Protein AF-A0A2E0VGF6-F1 (afdb_monomer)

Nearest PDB structures (foldseek):
  6fc4-assembly1_A  TM=8.629E-01  e=1.320E-27  Pseudomonas aeruginosa
  1qsa-assembly1_A  TM=8.590E-01  e=6.944E-22  Escherichia coli
  1sly-assembly1_A  TM=8.545E-01  e=9.213E-21  Escherichia coli
  5o2o-assembly1_A  TM=8.082E-01  e=1.028E-17  Neisseria meningitidis
  5o1j-assembly1_A  TM=8.065E-01  e=1.428E-17  Neisseria meningitidis MC58

Secondary structure (DSSP, 8-state):
-HHHHHH-GGGGG-GGGG----HHHHHHHHHHHHHHHHH-HHHHHHHHHHHHHH----HHHHHHHHHHHHHHHHHTT-HHHHHHHHHHTTTTS-HHHHHHHHHHHHHTT-HHHHHHHHTTS-HHHHTSHHHHHHHHHHHHHHT--HHHHHHHHHTTTTSSSHHHHHHHHHTTPPPP---------HHHHHHHHHSHHHHHHHHHHHTT-HHHHHHHHHHHHTT--HHHHHHHHHHHHHTT-HHHHHHHHHHTT----HHHHS--TTHHHHHHHHHHHT--HHHHHHHHHHHTTT-TT-B-TT--BTTTTB-HHHHHHHHHHTT-----GGGGGSHHHHHHHHHHHHHHHHHHTTT-HHHHHHHHHH-HHHHHHHHHHHTT-S-HHHHHHT-S-HHHHHHHHHHHHHHHHHHHHTT----SS-HHHHH---

Mean predicted aligned error: 4.34 Å

pLDDT: mean 95.91, std 2.97, range [78.25, 98.88]

Foldseek 3Di:
DQVVLLVPLVCLVVVVVLLDADPVSLVSPLVSLLVVLQVPLVVSVVSCVVCVVRYDHDLVSVQSNLLSSLVSCVVVVVPVVSVVSCVVCLVSYDLVSLVVVLLVCLLVVVLVVNLVSLVSHDCVPNVDLVNLLSVLVSCVSVVHDPVSSLVSLVSQCQPLFLSVQVSCVVNVHDRHLLADADDDDPVLLVVVCPDPLNVVLLVCVVVVVPVVSVVSVCVVCPPHALVVLQSVLVNCVVVVVLLSNQVSCVVSVNDRNLCNNQPCPPVVLLVVLCVVLVPDSLLLSLQLCLQRSQQLQDADPVGQGGSNRHDPVLLVVQCVVVVHDDDDPVCSSPSNSVSNSNSSQLSVLCVVVVNQLLLSQLCSPVNNVLSVVLCVSSVFVHFLLSSLSNSVDPSSSVSSRSSLSSSVSSCVVVVHDDRSGDPVNRVTRD

Solvent-accessible surface area (backbone atoms only — not comparable to full-atom values): 22684 Å² total; per-residue (Å²): 110,55,73,53,28,70,74,42,28,70,56,70,75,50,49,86,83,62,72,58,89,46,73,69,46,51,51,36,50,45,51,16,39,44,54,25,11,74,79,41,24,67,60,24,49,56,50,45,61,54,47,60,75,76,46,89,69,56,70,70,53,47,32,52,34,54,54,42,34,35,54,29,17,45,75,71,69,36,48,69,63,20,51,54,52,49,65,78,36,56,95,64,46,61,68,68,56,56,52,50,51,40,38,52,23,52,69,68,68,36,30,66,56,32,47,60,51,50,74,68,45,57,68,91,51,39,71,33,49,66,43,29,42,51,46,24,49,23,31,62,76,61,73,47,64,65,67,57,30,52,53,40,26,60,76,25,17,62,39,81,40,47,52,11,40,53,26,10,52,75,72,74,43,79,65,37,72,64,70,46,73,81,89,73,60,68,64,63,36,51,57,53,46,68,36,71,61,45,43,52,21,50,53,28,44,75,74,63,40,54,68,61,17,48,49,40,51,46,68,73,45,66,93,57,55,44,66,59,29,43,48,49,13,54,44,27,46,73,71,64,38,47,33,56,11,30,52,24,23,59,74,32,70,54,79,33,30,48,68,57,63,60,57,80,71,65,47,71,58,48,49,54,39,19,64,76,49,73,41,59,51,31,49,59,52,14,43,19,47,71,58,33,38,60,27,34,82,46,67,48,98,91,55,22,27,7,30,49,40,44,40,59,67,59,45,52,54,43,22,64,74,72,73,44,93,77,92,51,76,71,50,29,44,38,62,65,55,21,46,49,45,40,45,49,49,47,40,52,31,20,61,76,45,77,64,28,63,65,60,17,47,35,19,68,73,66,34,56,72,52,47,55,52,53,38,63,74,44,65,45,71,28,50,42,68,47,41,48,68,48,42,88,46,64,68,47,32,52,47,37,41,47,31,44,34,40,19,49,55,38,24,51,76,67,74,44,93,74,66,81,64,53,72,72,49,63,74,37,49,47

Structure (mmCIF, N/CA/C/O backbone):
data_AF-A0A2E0VGF6-F1
#
_entry.id   AF-A0A2E0VGF6-F1
#
loop_
_atom_site.group_PDB
_atom_site.id
_atom_site.type_symbol
_atom_site.label_atom_id
_atom_site.label_alt_id
_atom_site.label_comp_id
_atom_site.label_asym_id
_atom_site.label_entity_id
_atom_site.label_seq_id
_atom_site.pdbx_PDB_ins_code
_atom_site.Cartn_x
_atom_site.Cartn_y
_atom_site.Cartn_z
_atom_site.occupancy
_atom_site.B_iso_or_equiv
_atom_site.auth_seq_id
_atom_site.auth_comp_id
_atom_site.auth_asym_id
_atom_site.auth_atom_id
_atom_site.pdbx_PDB_model_num
ATOM 1 N N . ARG A 1 1 ? 0.247 0.792 -45.398 1.00 78.25 1 ARG A N 1
ATOM 2 C CA . ARG A 1 1 ? 1.489 0.463 -44.655 1.00 78.25 1 ARG A CA 1
ATOM 3 C C . ARG A 1 1 ? 1.171 -0.044 -43.245 1.00 78.25 1 ARG A C 1
ATOM 5 O O . ARG A 1 1 ? 1.453 -1.206 -43.000 1.00 78.25 1 ARG A O 1
ATOM 12 N N . LEU A 1 2 ? 0.477 0.724 -42.389 1.00 81.50 2 LEU A N 1
ATOM 13 C CA . LEU A 1 2 ? 0.118 0.290 -41.021 1.00 81.50 2 LEU A CA 1
ATOM 14 C C . LEU A 1 2 ? -0.558 -1.091 -40.945 1.00 81.50 2 LEU A C 1
ATOM 16 O O . LEU A 1 2 ? -0.054 -1.961 -40.257 1.00 81.50 2 LEU A O 1
ATOM 20 N N . LEU A 1 3 ? -1.639 -1.326 -41.700 1.00 83.12 3 LEU A N 1
ATOM 21 C CA . LEU A 1 3 ? -2.357 -2.616 -41.690 1.00 83.12 3 LEU A CA 1
ATOM 22 C C . LEU A 1 3 ? -1.504 -3.812 -42.146 1.00 83.12 3 LEU A C 1
ATOM 24 O O . LEU A 1 3 ? -1.772 -4.939 -41.745 1.00 83.12 3 LEU A O 1
ATOM 28 N N . ALA A 1 4 ? -0.504 -3.584 -43.002 1.00 84.19 4 ALA A N 1
ATOM 29 C CA . ALA A 1 4 ? 0.398 -4.643 -43.451 1.00 84.19 4 ALA A CA 1
ATOM 30 C C . ALA A 1 4 ? 1.410 -4.988 -42.350 1.00 84.19 4 ALA A C 1
ATOM 32 O O . ALA A 1 4 ? 1.567 -6.155 -42.019 1.00 84.19 4 ALA A O 1
ATOM 33 N N . VAL A 1 5 ? 2.008 -3.967 -41.727 1.00 88.94 5 VAL A N 1
ATOM 34 C CA . VAL A 1 5 ? 2.916 -4.116 -40.578 1.00 88.94 5 VAL A CA 1
ATOM 35 C C . VAL A 1 5 ? 2.195 -4.692 -39.358 1.00 88.94 5 VAL A C 1
ATOM 37 O O . VAL A 1 5 ? 2.765 -5.482 -38.618 1.00 88.94 5 VAL A O 1
ATOM 40 N N . ASP A 1 6 ? 0.932 -4.337 -39.143 1.00 87.38 6 ASP A N 1
ATOM 41 C CA . ASP A 1 6 ? 0.138 -4.896 -38.052 1.00 87.38 6 ASP A CA 1
ATOM 42 C C . ASP A 1 6 ? -0.109 -6.401 -38.231 1.00 87.38 6 ASP A C 1
ATOM 44 O O . ASP A 1 6 ? -0.027 -7.152 -37.267 1.00 87.38 6 ASP A O 1
ATOM 48 N N . ARG A 1 7 ? -0.343 -6.863 -39.465 1.00 90.00 7 ARG A N 1
ATOM 49 C CA . ARG A 1 7 ? -0.522 -8.293 -39.770 1.00 90.00 7 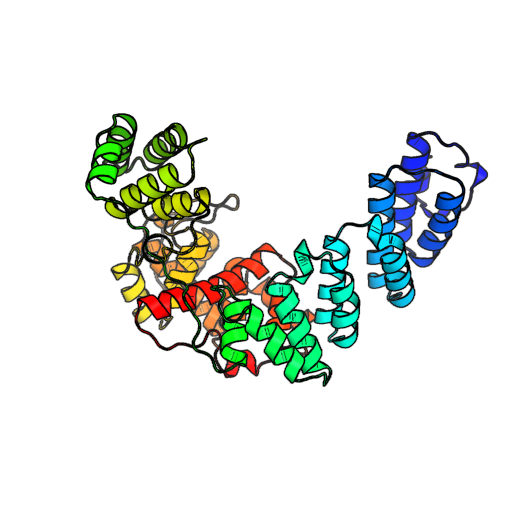ARG A CA 1
ATOM 50 C C . ARG A 1 7 ? 0.796 -9.061 -39.776 1.00 90.00 7 ARG A C 1
ATOM 52 O O . ARG A 1 7 ? 0.871 -10.158 -39.234 1.00 90.00 7 ARG A O 1
ATOM 59 N N . GLU A 1 8 ? 1.820 -8.483 -40.392 1.00 92.00 8 GLU A N 1
ATOM 60 C CA . GLU A 1 8 ? 3.136 -9.084 -40.585 1.00 92.00 8 GLU A CA 1
ATOM 61 C C . GLU A 1 8 ? 4.219 -8.069 -40.191 1.00 92.00 8 GLU A C 1
ATOM 63 O O . GLU A 1 8 ? 4.788 -7.388 -41.050 1.00 92.00 8 GLU A O 1
ATOM 68 N N . PRO A 1 9 ? 4.547 -7.941 -38.892 1.00 92.50 9 PRO A N 1
ATOM 69 C CA . PRO A 1 9 ? 5.461 -6.899 -38.417 1.00 92.50 9 PRO A CA 1
ATOM 70 C C . PRO A 1 9 ? 6.900 -7.101 -38.906 1.00 92.50 9 PRO A C 1
ATOM 72 O O . PRO A 1 9 ? 7.692 -6.161 -38.941 1.00 92.50 9 PRO A O 1
ATOM 75 N N . ILE A 1 10 ? 7.221 -8.309 -39.378 1.00 93.25 10 ILE A N 1
ATOM 76 C CA . ILE A 1 10 ? 8.483 -8.622 -40.045 1.00 93.25 10 ILE A CA 1
ATOM 77 C C . ILE A 1 10 ? 8.703 -7.828 -41.340 1.00 93.25 10 ILE A C 1
ATOM 79 O O . ILE A 1 10 ? 9.849 -7.633 -41.736 1.00 93.25 10 ILE A O 1
ATOM 83 N N . THR A 1 11 ? 7.638 -7.319 -41.971 1.00 93.69 11 THR A N 1
ATOM 84 C CA . THR A 1 11 ? 7.726 -6.486 -43.185 1.00 93.69 11 THR A CA 1
ATOM 85 C C . THR A 1 11 ? 8.578 -5.233 -42.992 1.00 93.69 11 THR A C 1
ATOM 87 O O . THR A 1 11 ? 9.087 -4.699 -43.973 1.00 93.69 11 THR A O 1
ATOM 90 N N . LEU A 1 12 ? 8.829 -4.810 -41.747 1.00 93.50 12 LEU A N 1
ATOM 91 C CA . LEU A 1 12 ? 9.810 -3.775 -41.415 1.00 93.50 12 LEU A CA 1
ATOM 92 C C . LEU A 1 12 ? 11.251 -4.105 -41.859 1.00 93.50 12 LEU A C 1
ATOM 94 O O . LEU A 1 12 ? 12.107 -3.231 -41.856 1.00 93.50 12 LEU A O 1
ATOM 98 N N . ASN A 1 13 ? 11.561 -5.338 -42.271 1.00 93.62 13 ASN A N 1
ATOM 99 C CA . ASN A 1 13 ? 12.840 -5.643 -42.919 1.00 93.62 13 ASN A CA 1
ATOM 100 C C . ASN A 1 13 ? 12.941 -5.091 -44.360 1.00 93.62 13 ASN A C 1
ATOM 102 O O . ASN A 1 13 ? 14.037 -5.029 -44.921 1.00 93.62 13 ASN A O 1
ATOM 106 N N . GLN A 1 14 ? 11.823 -4.669 -44.962 1.00 92.56 14 GLN A N 1
ATOM 107 C CA . GLN A 1 14 ? 11.753 -4.065 -46.294 1.00 92.56 14 GLN A CA 1
ATOM 108 C C . GLN A 1 14 ? 11.984 -2.551 -46.203 1.00 92.56 14 GLN A C 1
ATOM 110 O O . GLN A 1 14 ? 11.100 -1.754 -46.511 1.00 92.56 14 GLN A O 1
ATOM 115 N N . TYR A 1 15 ? 13.184 -2.151 -45.775 1.00 86.75 15 TYR A N 1
ATOM 116 C CA . TYR A 1 15 ? 13.534 -0.756 -45.459 1.00 86.75 15 TYR A CA 1
ATOM 117 C C . TYR A 1 15 ? 13.090 0.298 -46.482 1.00 86.75 15 TYR A C 1
ATOM 119 O O . TYR A 1 15 ? 12.548 1.307 -46.041 1.00 86.75 15 TYR A O 1
ATOM 127 N N . PRO A 1 16 ? 13.222 0.093 -47.810 1.00 90.00 16 PRO A N 1
ATOM 128 C CA . PRO A 1 16 ? 12.805 1.102 -48.786 1.00 90.00 16 PRO A CA 1
ATOM 129 C C . PRO A 1 16 ? 11.316 1.478 -48.709 1.00 90.00 16 PRO A C 1
ATOM 131 O O . PRO A 1 16 ? 10.927 2.550 -49.158 1.00 90.00 16 PRO A O 1
ATOM 134 N N . LEU A 1 17 ? 10.463 0.622 -48.131 1.00 87.94 17 LEU A N 1
ATOM 135 C CA . LEU A 1 17 ? 9.045 0.932 -47.917 1.00 87.94 17 LEU A CA 1
ATOM 136 C C . LEU A 1 17 ? 8.799 1.912 -46.760 1.00 87.94 17 LEU A C 1
ATOM 138 O O . LEU A 1 17 ? 7.683 2.424 -46.630 1.00 87.94 17 LEU A O 1
ATOM 142 N N . PHE A 1 18 ? 9.817 2.145 -45.930 1.00 91.81 18 PHE A N 1
ATOM 143 C CA . PHE A 1 18 ? 9.759 2.895 -44.678 1.00 91.81 18 PHE A CA 1
ATOM 144 C C . PHE A 1 18 ? 10.920 3.894 -44.542 1.00 91.81 18 PHE A C 1
ATOM 146 O O . PHE A 1 18 ? 11.282 4.224 -43.425 1.00 91.81 18 PHE A O 1
ATOM 153 N N . ASP A 1 19 ? 11.515 4.341 -45.651 1.00 89.25 19 ASP A N 1
ATOM 154 C CA . ASP A 1 19 ? 12.619 5.324 -45.669 1.00 89.25 19 ASP A CA 1
ATOM 155 C C . ASP A 1 19 ? 12.135 6.772 -45.444 1.00 89.25 19 ASP A C 1
ATOM 157 O O . ASP A 1 19 ? 12.903 7.715 -45.304 1.00 89.25 19 ASP A O 1
ATOM 161 N N . GLU A 1 20 ? 10.819 6.970 -45.453 1.00 90.50 20 GLU A N 1
ATOM 162 C CA . GLU A 1 20 ? 10.188 8.272 -45.302 1.00 90.50 20 GLU A CA 1
ATOM 163 C C . GLU A 1 20 ? 10.122 8.694 -43.824 1.00 90.50 20 GLU A C 1
ATOM 165 O O . GLU A 1 20 ? 9.642 7.951 -42.971 1.00 90.50 20 GLU A O 1
ATOM 170 N N . HIS A 1 21 ? 10.517 9.934 -43.527 1.00 92.38 21 HIS A N 1
ATOM 171 C CA . HIS A 1 21 ? 10.606 10.470 -42.160 1.00 92.38 21 HIS A CA 1
ATOM 172 C C . HIS A 1 21 ? 9.315 11.148 -41.665 1.00 92.38 21 HIS A C 1
ATOM 174 O O . HIS A 1 21 ? 9.351 11.974 -40.749 1.00 92.38 21 HIS A O 1
ATOM 180 N N . SER A 1 22 ? 8.170 10.855 -42.282 1.00 93.00 22 SER A N 1
ATOM 181 C CA . SER A 1 22 ? 6.893 11.442 -41.875 1.00 93.00 22 SER A CA 1
ATOM 182 C C . SER A 1 22 ? 6.425 10.880 -40.522 1.00 93.00 22 SER A C 1
ATOM 184 O O . SER A 1 22 ? 6.684 9.707 -40.215 1.00 93.00 22 SER A O 1
ATOM 186 N N . PRO A 1 23 ? 5.725 11.677 -39.688 1.00 93.12 23 PRO A N 1
ATOM 187 C CA . PRO A 1 23 ? 5.205 11.219 -38.395 1.00 93.12 23 PRO A CA 1
ATOM 188 C C . PRO A 1 23 ? 4.377 9.931 -38.489 1.00 93.12 23 PRO A C 1
ATOM 190 O O . PRO A 1 23 ? 4.449 9.070 -37.611 1.00 93.12 23 PRO A O 1
ATOM 193 N N . GLU A 1 24 ? 3.626 9.764 -39.576 1.00 93.00 24 GLU A N 1
ATOM 194 C CA . GLU A 1 24 ? 2.808 8.586 -39.849 1.00 93.00 24 GLU A CA 1
ATOM 195 C C . GLU A 1 24 ? 3.667 7.332 -40.037 1.00 93.00 24 GLU A C 1
ATOM 197 O O . GLU A 1 24 ? 3.332 6.267 -39.516 1.00 93.00 24 GLU A O 1
ATOM 202 N N . ILE A 1 25 ? 4.787 7.439 -40.757 1.00 93.88 25 ILE A N 1
ATOM 203 C CA . ILE A 1 25 ? 5.691 6.308 -40.996 1.00 93.88 25 ILE A CA 1
ATOM 204 C C . ILE A 1 25 ? 6.471 5.956 -39.738 1.00 93.88 25 ILE A C 1
ATOM 206 O O . ILE A 1 25 ? 6.560 4.774 -39.402 1.00 93.88 25 ILE A O 1
ATOM 210 N N . LEU A 1 26 ? 6.924 6.950 -38.975 1.00 95.50 26 LEU A N 1
ATOM 211 C CA . LEU A 1 26 ? 7.546 6.724 -37.669 1.00 95.50 26 LEU A CA 1
ATOM 212 C C . LEU A 1 26 ? 6.596 5.996 -36.708 1.00 95.50 26 LEU A C 1
ATOM 214 O O . LEU A 1 26 ? 7.013 5.058 -36.028 1.00 95.50 26 LEU A O 1
ATOM 218 N N . ALA A 1 27 ? 5.308 6.357 -36.696 1.00 94.94 27 ALA A N 1
ATOM 219 C CA . ALA A 1 27 ? 4.296 5.660 -35.905 1.00 94.94 27 ALA A CA 1
ATOM 220 C C . ALA A 1 27 ? 4.082 4.206 -36.372 1.00 94.94 27 ALA A C 1
ATOM 222 O O . ALA A 1 27 ? 3.954 3.302 -35.543 1.00 94.94 27 ALA A O 1
ATOM 223 N N . VAL A 1 28 ? 4.095 3.956 -37.688 1.00 95.69 28 VAL A N 1
ATOM 224 C CA . VAL A 1 28 ? 4.015 2.599 -38.259 1.00 95.69 28 VAL A CA 1
ATOM 225 C C . VAL A 1 28 ? 5.220 1.750 -37.853 1.00 95.69 28 VAL A C 1
ATOM 227 O O . VAL A 1 28 ? 5.035 0.610 -37.425 1.00 95.69 28 VAL A O 1
ATOM 230 N N . ILE A 1 29 ? 6.436 2.295 -37.955 1.00 96.62 29 ILE A N 1
ATOM 231 C CA . ILE A 1 29 ? 7.667 1.610 -37.543 1.00 96.62 29 ILE A CA 1
ATOM 232 C C . ILE A 1 29 ? 7.613 1.313 -36.041 1.00 96.62 29 ILE A C 1
ATOM 234 O O . ILE A 1 29 ? 7.837 0.173 -35.638 1.00 96.62 29 ILE A O 1
ATOM 238 N N . ALA A 1 30 ? 7.248 2.296 -35.213 1.00 96.81 30 ALA A N 1
ATOM 239 C CA . ALA A 1 30 ? 7.149 2.133 -33.764 1.00 96.81 30 ALA A CA 1
ATOM 240 C C . ALA A 1 30 ? 6.167 1.021 -33.364 1.00 96.81 30 ALA A C 1
ATOM 242 O O . ALA A 1 30 ? 6.506 0.157 -32.550 1.00 96.81 30 ALA A O 1
ATOM 243 N N . HIS A 1 31 ? 4.969 1.009 -33.959 1.00 96.38 31 HIS A N 1
ATOM 244 C CA . HIS A 1 31 ? 3.969 -0.040 -33.743 1.00 96.38 31 HIS A CA 1
ATOM 245 C C . HIS A 1 31 ? 4.488 -1.412 -34.177 1.00 96.38 31 HIS A C 1
ATOM 247 O O . HIS A 1 31 ? 4.409 -2.379 -33.416 1.00 96.38 31 HIS A O 1
ATOM 253 N N . GLY A 1 32 ? 5.066 -1.493 -35.377 1.00 97.19 32 GLY A N 1
ATOM 254 C CA . GLY A 1 32 ? 5.598 -2.736 -35.922 1.00 97.19 32 GLY A CA 1
ATOM 255 C C . GLY A 1 32 ? 6.749 -3.307 -35.103 1.00 97.19 32 GLY A C 1
ATOM 256 O O . GLY A 1 32 ? 6.762 -4.506 -34.854 1.00 97.19 32 GLY A O 1
ATOM 257 N N . LEU A 1 33 ? 7.669 -2.473 -34.609 1.00 97.94 33 LEU A N 1
ATOM 258 C CA . LEU A 1 33 ? 8.759 -2.906 -33.731 1.00 97.94 33 LEU A CA 1
ATOM 259 C C . LEU A 1 33 ? 8.222 -3.462 -32.410 1.00 97.94 33 LEU A C 1
ATOM 261 O O . LEU A 1 33 ? 8.646 -4.532 -31.978 1.00 97.94 33 LEU A O 1
ATOM 265 N N . GLN A 1 34 ? 7.256 -2.780 -31.788 1.00 97.81 34 GLN A N 1
ATOM 266 C CA . GLN A 1 34 ? 6.624 -3.258 -30.555 1.00 97.81 34 GLN A CA 1
ATOM 267 C C . GLN A 1 34 ? 5.846 -4.560 -30.773 1.00 97.81 34 GLN A C 1
ATOM 269 O O . GLN A 1 34 ? 5.859 -5.440 -29.912 1.00 97.81 34 GLN A O 1
ATOM 274 N N . HIS A 1 35 ? 5.168 -4.705 -31.912 1.00 97.31 35 HIS A N 1
ATOM 275 C CA . HIS A 1 35 ? 4.488 -5.947 -32.266 1.00 97.31 35 HIS A CA 1
ATOM 276 C C . HIS A 1 35 ? 5.500 -7.070 -32.530 1.00 97.31 35 HIS A C 1
ATOM 278 O O . HIS A 1 35 ? 5.402 -8.129 -31.908 1.00 97.31 35 HIS A O 1
ATOM 284 N N . LEU A 1 36 ? 6.514 -6.828 -33.364 1.00 97.75 36 LEU A N 1
ATOM 285 C CA . LEU A 1 36 ? 7.558 -7.806 -33.659 1.00 97.75 36 LEU A CA 1
ATOM 286 C C . LEU A 1 36 ? 8.265 -8.254 -32.384 1.00 97.75 36 LEU A C 1
ATOM 288 O O . LEU A 1 36 ? 8.503 -9.444 -32.230 1.00 97.75 36 LEU A O 1
ATOM 292 N N . ALA A 1 37 ? 8.522 -7.345 -31.438 1.00 97.94 37 ALA A N 1
ATOM 293 C CA . ALA A 1 37 ? 9.173 -7.674 -30.177 1.00 97.94 37 ALA A CA 1
ATOM 294 C C . ALA A 1 37 ? 8.445 -8.789 -29.415 1.00 97.94 37 ALA A C 1
ATOM 296 O O . ALA A 1 37 ? 9.094 -9.681 -28.874 1.00 97.94 37 ALA A O 1
ATOM 297 N N . ARG A 1 38 ? 7.104 -8.803 -29.434 1.00 96.25 38 ARG A N 1
ATOM 298 C CA . ARG A 1 38 ? 6.289 -9.845 -28.782 1.00 96.25 38 ARG A CA 1
ATOM 299 C C . ARG A 1 38 ? 6.440 -11.221 -29.432 1.00 96.25 38 ARG A C 1
ATOM 301 O O . ARG A 1 38 ? 6.227 -12.233 -28.767 1.00 96.25 38 ARG A O 1
ATOM 308 N N . GLN A 1 39 ? 6.803 -11.261 -30.711 1.00 96.00 39 GLN A N 1
ATOM 309 C CA . GLN A 1 39 ? 6.998 -12.490 -31.482 1.00 96.00 39 GLN A CA 1
ATOM 310 C C . GLN A 1 39 ? 8.470 -12.938 -31.469 1.00 96.00 39 GLN A C 1
ATOM 312 O O . GLN A 1 39 ? 8.758 -14.098 -31.189 1.00 96.00 39 GLN A O 1
ATOM 317 N N . ASN A 1 40 ? 9.392 -12.013 -31.747 1.00 97.12 40 ASN A N 1
ATOM 318 C CA . ASN A 1 40 ? 10.837 -12.207 -31.796 1.00 97.12 40 ASN A CA 1
ATOM 319 C C . ASN A 1 40 ? 11.560 -10.907 -31.393 1.00 97.12 40 ASN A C 1
ATOM 321 O O . ASN A 1 40 ? 11.725 -9.978 -32.190 1.00 97.12 40 ASN A O 1
ATOM 325 N N . ALA A 1 41 ? 11.999 -10.845 -30.137 1.00 97.50 41 ALA A N 1
ATOM 326 C CA . ALA A 1 41 ? 12.576 -9.634 -29.564 1.00 97.50 41 ALA A CA 1
ATOM 327 C C . ALA A 1 41 ? 13.986 -9.316 -30.088 1.00 97.50 41 ALA A C 1
ATOM 329 O O . ALA A 1 41 ? 14.331 -8.145 -30.225 1.00 97.50 41 ALA A O 1
ATOM 330 N N . GLU A 1 42 ? 14.789 -10.325 -30.437 1.00 96.94 42 GLU A N 1
ATOM 331 C CA . GLU A 1 42 ? 16.137 -10.118 -30.993 1.00 96.94 42 GLU A CA 1
ATOM 332 C C . GLU A 1 42 ? 16.075 -9.502 -32.390 1.00 96.94 42 GLU A C 1
ATOM 334 O O . GLU A 1 42 ? 16.825 -8.578 -32.711 1.00 96.94 42 GLU A O 1
ATOM 339 N N . GLN A 1 43 ? 15.137 -9.971 -33.214 1.00 97.31 43 GLN A N 1
ATOM 340 C CA . GLN A 1 43 ? 14.933 -9.413 -34.543 1.00 97.31 43 GLN A CA 1
ATOM 341 C C . GLN A 1 43 ? 14.391 -7.986 -34.476 1.00 97.31 43 GLN A C 1
ATOM 343 O O . GLN A 1 43 ? 14.882 -7.111 -35.187 1.00 97.31 43 GLN A O 1
ATOM 348 N N . ALA A 1 44 ? 13.432 -7.728 -33.584 1.00 97.94 44 ALA A N 1
ATOM 349 C CA . ALA A 1 44 ? 12.941 -6.378 -33.342 1.00 97.94 44 ALA A CA 1
ATOM 350 C C . ALA A 1 44 ? 14.054 -5.441 -32.845 1.00 97.94 44 ALA A C 1
ATOM 352 O O . ALA A 1 44 ? 14.142 -4.312 -33.318 1.00 97.94 44 ALA A O 1
ATOM 353 N N . LEU A 1 45 ? 14.949 -5.912 -31.969 1.00 97.88 45 LEU A N 1
ATOM 354 C CA . LEU A 1 45 ? 16.114 -5.148 -31.516 1.00 97.88 45 LEU A CA 1
ATOM 355 C C . LEU A 1 45 ? 17.080 -4.833 -32.669 1.00 97.88 45 LEU A C 1
ATOM 357 O O . LEU A 1 45 ? 17.558 -3.706 -32.785 1.00 97.88 45 LEU A O 1
ATOM 361 N N . SER A 1 46 ? 17.345 -5.800 -33.550 1.00 96.88 46 SER A N 1
ATOM 362 C CA . SER A 1 46 ? 18.177 -5.580 -34.739 1.00 96.88 46 SER A CA 1
ATOM 363 C C . SER A 1 46 ? 17.580 -4.512 -35.665 1.00 96.88 46 SER A C 1
ATOM 365 O O . SER A 1 46 ? 18.293 -3.606 -36.101 1.00 96.88 46 SER A O 1
ATOM 367 N N . LEU A 1 47 ? 16.266 -4.572 -35.916 1.00 96.94 47 LEU A N 1
ATOM 368 C CA . LEU A 1 47 ? 15.566 -3.559 -36.706 1.00 96.94 47 LEU A CA 1
ATOM 369 C C . LEU A 1 47 ? 15.573 -2.194 -36.012 1.00 96.94 47 LEU A C 1
ATOM 371 O O . LEU A 1 47 ? 15.856 -1.196 -36.671 1.00 96.94 47 LEU A O 1
ATOM 375 N N . TRP A 1 48 ? 15.322 -2.147 -34.701 1.00 96.81 48 TRP A N 1
ATOM 376 C CA . TRP A 1 48 ? 15.385 -0.919 -33.908 1.00 96.81 48 TRP A CA 1
ATOM 377 C C . TRP A 1 48 ? 16.744 -0.236 -34.038 1.00 96.81 48 TRP A C 1
ATOM 379 O O . TRP A 1 48 ? 16.790 0.931 -34.407 1.00 96.81 48 TRP A O 1
ATOM 389 N N . ASN A 1 49 ? 17.845 -0.966 -33.841 1.00 95.75 49 ASN A N 1
ATOM 390 C CA . ASN A 1 49 ? 19.192 -0.402 -33.945 1.00 95.75 49 ASN A CA 1
ATOM 391 C C . ASN A 1 49 ? 19.457 0.237 -35.318 1.00 95.75 49 ASN A C 1
ATOM 393 O O . ASN A 1 49 ? 20.154 1.244 -35.399 1.00 95.75 49 ASN A O 1
ATOM 397 N N . ARG A 1 50 ? 18.886 -0.315 -36.397 1.00 95.31 50 ARG A N 1
ATOM 398 C CA . ARG A 1 50 ? 19.029 0.234 -37.753 1.00 95.31 50 ARG A CA 1
ATOM 399 C C . ARG A 1 50 ? 18.105 1.423 -38.021 1.00 95.31 50 ARG A C 1
ATOM 401 O O . ARG A 1 50 ? 18.540 2.414 -38.607 1.00 95.31 50 ARG A O 1
ATOM 408 N N . TYR A 1 51 ? 16.846 1.349 -37.593 1.00 96.19 51 TYR A N 1
ATOM 409 C CA . TYR A 1 51 ? 15.914 2.467 -37.737 1.00 96.19 51 TYR A CA 1
ATOM 410 C C . TYR A 1 51 ? 16.334 3.659 -36.880 1.00 96.19 51 TYR A C 1
ATOM 412 O O . TYR A 1 51 ? 16.311 4.776 -37.369 1.00 96.19 51 TYR A O 1
ATOM 420 N N . HIS A 1 52 ? 16.820 3.437 -35.662 1.00 94.38 52 HIS A N 1
ATOM 421 C CA . HIS A 1 52 ? 17.301 4.493 -34.772 1.00 94.38 52 HIS A CA 1
ATOM 422 C C . HIS A 1 52 ? 18.527 5.249 -35.323 1.00 94.38 52 HIS A C 1
ATOM 424 O O . HIS A 1 52 ? 18.724 6.418 -35.018 1.00 94.38 52 HIS A O 1
ATOM 430 N N . GLN A 1 53 ? 19.347 4.611 -36.168 1.00 94.19 53 GLN A N 1
ATOM 431 C CA . GLN A 1 53 ? 20.472 5.280 -36.839 1.00 94.19 53 GLN A CA 1
ATOM 432 C C . GLN A 1 53 ? 20.037 6.200 -37.985 1.00 94.19 53 GLN A C 1
ATOM 434 O O . GLN A 1 53 ? 20.758 7.134 -38.322 1.00 94.19 53 GLN A O 1
ATOM 439 N N . SER A 1 54 ? 18.902 5.903 -38.620 1.00 93.69 54 SER A N 1
ATOM 440 C CA . SER A 1 54 ? 18.432 6.607 -39.820 1.00 93.69 54 SER A CA 1
ATOM 441 C C . SER A 1 54 ? 17.278 7.560 -39.533 1.00 93.69 54 SER A C 1
ATOM 443 O O . SER A 1 54 ? 17.149 8.563 -40.214 1.00 93.69 54 SER A O 1
ATOM 445 N N . HIS A 1 55 ? 16.458 7.282 -38.523 1.00 94.31 55 HIS A N 1
ATOM 446 C CA . HIS A 1 55 ? 15.230 8.000 -38.218 1.00 94.31 55 HIS A CA 1
ATOM 447 C C . HIS A 1 55 ? 15.300 8.633 -36.831 1.00 94.31 55 HIS A C 1
ATOM 449 O O . HIS A 1 55 ? 15.810 8.041 -35.882 1.00 94.31 55 HIS A O 1
ATOM 455 N N . THR A 1 56 ? 14.712 9.818 -36.695 1.00 94.88 56 THR A N 1
ATOM 456 C CA . THR A 1 56 ? 14.570 10.503 -35.408 1.00 94.88 56 THR A CA 1
ATOM 457 C C . THR A 1 56 ? 13.159 10.282 -34.878 1.00 94.88 56 THR A C 1
ATOM 459 O O . THR A 1 56 ? 12.195 10.826 -35.414 1.00 94.88 56 THR A O 1
ATOM 462 N N . PHE A 1 57 ? 13.032 9.469 -33.833 1.00 94.44 57 PHE A N 1
ATOM 463 C CA . PHE A 1 57 ? 11.756 9.222 -33.164 1.00 94.44 57 PHE A CA 1
ATOM 464 C C . PHE A 1 57 ? 11.466 10.318 -32.136 1.00 94.44 57 PHE A C 1
ATOM 466 O O . PHE A 1 57 ? 12.376 10.963 -31.618 1.00 94.44 57 PHE A O 1
ATOM 473 N N . SER A 1 58 ? 10.186 10.527 -31.814 1.00 93.75 58 SER A N 1
ATOM 474 C CA . SER A 1 58 ? 9.850 11.340 -30.647 1.00 93.75 58 SER A CA 1
ATOM 475 C C . SER A 1 58 ? 10.314 10.631 -29.364 1.00 93.75 58 SER A C 1
ATOM 477 O O . SER A 1 58 ? 10.306 9.394 -29.326 1.00 93.75 58 SER A O 1
ATOM 479 N N . PRO A 1 59 ? 10.648 11.376 -28.293 1.00 92.62 59 PRO A N 1
ATOM 480 C CA . PRO A 1 59 ? 11.058 10.778 -27.021 1.00 92.62 59 PRO A CA 1
ATOM 481 C C . PRO A 1 59 ? 10.053 9.749 -26.481 1.00 92.62 59 PRO A C 1
ATOM 483 O O . PRO A 1 59 ? 10.443 8.685 -26.005 1.00 92.62 59 PRO A O 1
ATOM 486 N N . ASP A 1 60 ? 8.751 10.017 -26.623 1.00 92.56 60 ASP A N 1
ATOM 487 C CA . ASP A 1 60 ? 7.694 9.100 -26.182 1.00 92.56 60 ASP A CA 1
ATOM 488 C C . ASP A 1 60 ? 7.658 7.801 -27.001 1.00 92.56 60 ASP A C 1
ATOM 490 O O . ASP A 1 60 ? 7.465 6.716 -26.442 1.00 92.56 60 ASP A O 1
ATOM 494 N N . ALA A 1 61 ? 7.860 7.888 -28.321 1.00 93.81 61 ALA A N 1
ATOM 495 C CA . ALA A 1 61 ? 7.885 6.718 -29.193 1.00 93.81 61 ALA A CA 1
ATOM 496 C C . ALA A 1 61 ? 9.118 5.849 -28.916 1.00 93.81 61 ALA A C 1
ATOM 498 O O . ALA A 1 61 ? 8.981 4.636 -28.755 1.00 93.81 61 ALA A O 1
ATOM 499 N N . GLU A 1 62 ? 10.299 6.463 -28.799 1.00 94.50 62 GLU A N 1
ATOM 500 C CA . GLU A 1 62 ? 11.537 5.773 -28.426 1.00 94.50 62 GLU A CA 1
ATOM 501 C C . GLU A 1 62 ? 11.380 5.062 -27.077 1.00 94.50 62 GLU A C 1
ATOM 503 O O . GLU A 1 62 ? 11.587 3.848 -26.984 1.00 94.50 62 GLU A O 1
ATOM 508 N N . LYS A 1 63 ? 10.903 5.782 -26.054 1.00 94.25 63 LYS A N 1
ATOM 509 C CA . LYS A 1 63 ? 10.635 5.229 -24.722 1.00 94.25 63 LYS A CA 1
ATOM 510 C C . LYS A 1 63 ? 9.708 4.013 -24.788 1.00 94.25 63 LYS A C 1
ATOM 512 O O . LYS A 1 63 ? 9.984 2.998 -24.142 1.00 94.25 63 LYS A O 1
ATOM 517 N N . ALA A 1 64 ? 8.624 4.080 -25.564 1.00 94.69 64 ALA A N 1
ATOM 518 C CA . ALA A 1 64 ? 7.670 2.980 -25.713 1.00 94.69 64 ALA A CA 1
ATOM 519 C C . ALA A 1 64 ? 8.273 1.753 -26.424 1.00 94.69 64 ALA A C 1
ATOM 521 O O . ALA A 1 64 ? 8.069 0.616 -25.976 1.00 94.69 64 ALA A O 1
ATOM 522 N N . ILE A 1 65 ? 9.042 1.968 -27.498 1.00 95.94 65 ILE A N 1
ATOM 523 C CA . ILE A 1 65 ? 9.724 0.902 -28.248 1.00 95.94 65 ILE A CA 1
ATOM 524 C C . ILE A 1 65 ? 10.746 0.203 -27.350 1.00 95.94 65 ILE A C 1
ATOM 526 O O . ILE A 1 65 ? 10.664 -1.012 -27.164 1.00 95.94 65 ILE A O 1
ATOM 530 N N . VAL A 1 66 ? 11.663 0.967 -26.750 1.00 96.19 66 VAL A N 1
ATOM 531 C CA . VAL A 1 66 ? 12.744 0.445 -25.902 1.00 96.19 66 VAL A CA 1
ATOM 532 C C . VAL A 1 66 ? 12.178 -0.300 -24.693 1.00 96.19 66 VAL A C 1
ATOM 534 O O . VAL A 1 66 ? 12.587 -1.428 -24.417 1.00 96.19 66 VAL A O 1
ATOM 537 N N . THR A 1 67 ? 11.166 0.261 -24.021 1.00 96.19 67 THR A N 1
ATOM 538 C CA . THR A 1 67 ? 10.495 -0.405 -22.890 1.00 96.19 67 THR A CA 1
ATOM 539 C C . THR A 1 67 ? 9.891 -1.749 -23.300 1.00 96.19 67 THR A C 1
ATOM 541 O O . THR A 1 67 ? 10.011 -2.736 -22.568 1.00 96.19 67 THR A O 1
ATOM 544 N N . THR A 1 68 ? 9.247 -1.808 -24.469 1.00 97.06 68 THR A N 1
ATOM 545 C CA . THR A 1 68 ? 8.654 -3.048 -24.987 1.00 97.06 68 THR A CA 1
ATOM 546 C C . THR A 1 68 ? 9.735 -4.069 -25.332 1.00 97.06 68 THR A C 1
ATOM 548 O O . THR A 1 68 ? 9.636 -5.215 -24.901 1.00 97.06 68 THR A O 1
ATOM 551 N N . LEU A 1 69 ? 10.794 -3.656 -26.035 1.00 97.81 69 LEU A N 1
ATOM 552 C CA . LEU A 1 69 ? 11.925 -4.520 -26.379 1.00 97.81 69 LEU A CA 1
ATOM 553 C C . LEU A 1 69 ? 12.557 -5.143 -25.135 1.00 97.81 69 LEU A C 1
ATOM 555 O O . LEU A 1 69 ? 12.701 -6.360 -25.083 1.00 97.81 69 LEU A O 1
ATOM 559 N N . ILE A 1 70 ? 12.871 -4.343 -24.113 1.00 97.38 70 ILE A N 1
ATOM 560 C CA . ILE A 1 70 ? 13.485 -4.830 -22.868 1.00 97.38 70 ILE A CA 1
ATOM 561 C C . ILE A 1 70 ? 12.599 -5.895 -22.212 1.00 97.38 70 ILE A C 1
ATOM 563 O O . ILE A 1 70 ? 13.070 -6.988 -21.895 1.00 97.38 70 ILE A O 1
ATOM 567 N N . ARG A 1 71 ? 11.300 -5.615 -22.045 1.00 96.81 71 ARG A N 1
ATOM 568 C CA . ARG A 1 71 ? 10.359 -6.558 -21.417 1.00 96.81 71 ARG A CA 1
ATOM 569 C C . ARG A 1 71 ? 10.221 -7.857 -22.208 1.00 96.81 71 ARG A C 1
ATOM 571 O O . ARG A 1 71 ? 10.211 -8.934 -21.612 1.00 96.81 71 ARG A O 1
ATOM 578 N N . GLU A 1 72 ? 10.139 -7.770 -23.532 1.00 97.88 72 GLU A N 1
ATOM 579 C CA . GLU A 1 72 ? 10.001 -8.946 -24.390 1.00 97.88 72 GLU A CA 1
ATOM 580 C C . GLU A 1 72 ? 11.295 -9.763 -24.486 1.00 97.88 72 GLU A C 1
ATOM 582 O O . GLU A 1 72 ? 11.227 -10.992 -24.467 1.00 97.88 72 GLU A O 1
ATOM 587 N N . LEU A 1 73 ? 12.468 -9.119 -24.486 1.00 98.06 73 LEU A N 1
ATOM 588 C CA . LEU A 1 73 ? 13.761 -9.802 -24.382 1.00 98.06 73 LEU A CA 1
ATOM 589 C C . LEU A 1 73 ? 13.838 -10.612 -23.081 1.00 98.06 73 LEU A C 1
ATOM 591 O O . LEU A 1 73 ? 14.174 -11.794 -23.123 1.00 98.06 73 LEU A O 1
ATOM 595 N N . PHE A 1 74 ? 13.444 -10.034 -21.939 1.00 96.25 74 PHE A N 1
ATOM 596 C CA . PHE A 1 74 ? 13.356 -10.773 -20.672 1.00 96.25 74 PHE A CA 1
ATOM 597 C C . PHE A 1 74 ? 12.386 -11.949 -20.744 1.00 96.25 74 PHE A C 1
ATOM 599 O O . PHE A 1 74 ? 12.742 -13.064 -20.361 1.00 96.25 74 PHE A O 1
ATOM 606 N N . ARG A 1 75 ? 11.172 -11.725 -21.262 1.00 95.69 75 ARG A N 1
ATOM 607 C CA . ARG A 1 75 ? 10.161 -12.782 -21.399 1.00 95.69 75 ARG A CA 1
ATOM 608 C C . ARG A 1 75 ? 10.656 -13.940 -22.275 1.00 95.69 75 ARG A C 1
ATOM 610 O O . ARG A 1 75 ? 10.294 -15.085 -22.022 1.00 95.69 75 ARG A O 1
ATOM 617 N N . GLN A 1 76 ? 11.485 -13.652 -23.278 1.00 97.00 76 GLN A N 1
ATOM 618 C CA . GLN A 1 76 ? 12.077 -14.631 -24.199 1.00 97.00 76 GLN A CA 1
ATOM 619 C C . GLN A 1 76 ? 13.439 -15.179 -23.720 1.00 97.00 76 GLN A C 1
ATOM 621 O O . GLN A 1 76 ? 14.137 -15.861 -24.473 1.00 97.00 76 GLN A O 1
ATOM 626 N N . GLY A 1 77 ? 13.839 -14.901 -22.473 1.00 95.56 77 GLY A N 1
ATOM 627 C CA . GLY A 1 77 ? 15.067 -15.429 -21.867 1.00 95.56 77 GLY A CA 1
ATOM 628 C C . GLY A 1 77 ? 16.362 -14.776 -22.364 1.00 95.56 77 GLY A C 1
ATOM 629 O O . GLY A 1 77 ? 17.446 -15.307 -22.139 1.00 95.56 77 GLY A O 1
ATOM 630 N N . ARG A 1 78 ? 16.281 -13.626 -23.039 1.00 97.25 78 ARG A N 1
ATOM 631 C CA . ARG A 1 78 ? 17.423 -12.851 -23.554 1.00 97.25 78 ARG A CA 1
ATOM 632 C C . ARG A 1 78 ? 17.891 -11.795 -22.555 1.00 97.25 78 ARG A C 1
ATOM 634 O O . ARG A 1 78 ? 18.028 -10.621 -22.887 1.00 97.25 78 ARG A O 1
ATOM 641 N N . THR A 1 79 ? 18.149 -12.229 -21.323 1.00 94.94 79 THR A N 1
ATOM 642 C CA . THR A 1 79 ? 18.479 -11.358 -20.182 1.00 94.94 79 THR A CA 1
ATOM 643 C C . THR A 1 79 ? 19.669 -10.441 -20.445 1.00 94.94 79 THR A C 1
ATOM 645 O O . THR A 1 79 ? 19.567 -9.250 -20.184 1.00 94.94 79 THR A O 1
ATOM 648 N N . LEU A 1 80 ? 20.769 -10.959 -21.005 1.00 95.31 80 LEU A N 1
ATOM 649 C CA . LEU A 1 80 ? 21.962 -10.147 -21.273 1.00 95.31 80 LEU A CA 1
ATOM 650 C C . LEU A 1 80 ? 21.663 -9.006 -22.253 1.00 95.31 80 LEU A C 1
ATOM 652 O O . LEU A 1 80 ? 21.988 -7.860 -21.971 1.00 95.31 80 LEU A O 1
ATOM 656 N N . ALA A 1 81 ? 20.989 -9.308 -23.367 1.00 96.88 81 ALA A N 1
ATOM 657 C CA . ALA A 1 81 ? 20.606 -8.299 -24.353 1.00 96.88 81 ALA A CA 1
ATOM 658 C C . ALA A 1 81 ? 19.640 -7.260 -23.760 1.00 96.88 81 ALA A C 1
ATOM 660 O O . ALA A 1 81 ? 19.773 -6.070 -24.038 1.00 96.88 81 ALA A O 1
ATOM 661 N N . ALA A 1 82 ? 18.697 -7.699 -22.921 1.00 97.00 82 ALA A N 1
ATOM 662 C CA . ALA A 1 82 ? 17.766 -6.812 -22.233 1.00 97.00 82 ALA A CA 1
ATOM 663 C C . ALA A 1 82 ? 18.479 -5.876 -21.243 1.00 97.00 82 ALA A C 1
ATOM 665 O O . ALA A 1 82 ? 18.210 -4.677 -21.246 1.00 97.00 82 ALA A O 1
ATOM 666 N N . ASP A 1 83 ? 19.398 -6.413 -20.432 1.00 96.31 83 ASP A N 1
ATOM 667 C CA . ASP A 1 83 ? 20.194 -5.644 -19.471 1.00 96.31 83 ASP A CA 1
ATOM 668 C C . ASP A 1 83 ? 21.104 -4.636 -20.190 1.00 96.31 83 ASP A C 1
ATOM 670 O O . ASP A 1 83 ? 21.139 -3.470 -19.808 1.00 96.31 83 ASP A O 1
ATOM 674 N N . THR A 1 84 ? 21.777 -5.041 -21.274 1.00 96.06 84 THR A N 1
ATOM 675 C CA . THR A 1 84 ? 22.602 -4.134 -22.091 1.00 96.06 84 THR A CA 1
ATOM 676 C C . THR A 1 84 ? 21.775 -3.009 -22.712 1.00 96.06 84 THR A C 1
ATOM 678 O O . THR A 1 84 ? 22.197 -1.855 -22.686 1.00 96.06 84 THR A O 1
ATOM 681 N N . LEU A 1 85 ? 20.597 -3.323 -23.261 1.00 96.31 85 LEU A N 1
ATOM 682 C CA . LEU A 1 85 ? 19.711 -2.307 -23.825 1.00 96.31 85 LEU A CA 1
ATOM 683 C C . LEU A 1 85 ? 19.221 -1.334 -22.745 1.00 96.31 85 LEU A C 1
ATOM 685 O O . LEU A 1 85 ? 19.252 -0.129 -22.964 1.00 96.31 85 LEU A O 1
ATOM 689 N N . LEU A 1 86 ? 18.814 -1.838 -21.577 1.00 96.00 86 LEU A N 1
ATOM 690 C CA . LEU A 1 86 ? 18.361 -0.996 -20.471 1.00 96.00 86 LEU A CA 1
ATOM 691 C C . LEU A 1 86 ? 19.468 -0.058 -19.973 1.00 96.00 86 LEU A C 1
ATOM 693 O O . LEU A 1 86 ? 19.209 1.131 -19.811 1.00 96.00 86 LEU A O 1
ATOM 697 N N . GLU A 1 87 ? 20.688 -0.567 -19.780 1.00 94.56 87 GLU A N 1
ATOM 698 C CA . GLU A 1 87 ? 21.841 0.218 -19.316 1.00 94.56 87 GLU A CA 1
ATOM 699 C C . GLU A 1 87 ? 22.149 1.375 -20.280 1.00 94.56 87 GLU A C 1
ATOM 701 O O . GLU A 1 87 ? 22.294 2.524 -19.862 1.00 94.56 87 GLU A O 1
ATOM 706 N N . ASN A 1 88 ? 22.165 1.092 -21.585 1.00 93.38 88 ASN A N 1
ATOM 707 C CA . ASN A 1 88 ? 22.432 2.093 -22.620 1.00 93.38 88 ASN A CA 1
ATOM 708 C C . ASN A 1 88 ? 21.305 3.128 -22.768 1.00 93.38 88 ASN A C 1
ATOM 710 O O . ASN A 1 88 ? 21.531 4.205 -23.315 1.00 93.38 88 ASN A O 1
ATOM 714 N N . SER A 1 89 ? 20.097 2.810 -22.300 1.00 93.06 89 SER A N 1
ATOM 715 C CA . SER A 1 89 ? 18.916 3.666 -22.426 1.00 93.06 89 SER A CA 1
ATOM 716 C C . SER A 1 89 ? 18.512 4.361 -21.124 1.00 93.06 89 SER A C 1
ATOM 718 O O . SER A 1 89 ? 17.496 5.054 -21.122 1.00 93.06 89 SER A O 1
ATOM 720 N N . LEU A 1 90 ? 19.287 4.235 -20.036 1.00 90.12 90 LEU A N 1
ATOM 721 C CA . LEU A 1 90 ? 18.977 4.815 -18.718 1.00 90.12 90 LEU A CA 1
ATOM 722 C C . LEU A 1 90 ? 18.537 6.296 -18.743 1.00 90.12 90 LEU A C 1
ATOM 724 O O . LEU A 1 90 ? 17.570 6.609 -18.050 1.00 90.12 90 LEU A O 1
ATOM 728 N N . PRO A 1 91 ? 19.154 7.204 -19.531 1.00 85.25 91 PRO A N 1
ATOM 729 C CA . PRO A 1 91 ? 18.712 8.602 -19.591 1.00 85.25 91 PRO A CA 1
ATOM 730 C C . PRO A 1 91 ? 17.324 8.801 -20.221 1.00 85.25 91 PRO A C 1
ATOM 732 O O . PRO A 1 91 ? 16.667 9.802 -19.944 1.00 85.25 91 PRO A O 1
ATOM 735 N N . ASN A 1 92 ? 16.882 7.860 -21.063 1.00 81.88 92 ASN A N 1
ATOM 736 C CA . ASN A 1 92 ? 15.701 7.993 -21.923 1.00 81.88 92 ASN A CA 1
ATOM 737 C C . ASN A 1 92 ? 14.519 7.114 -21.469 1.00 81.88 92 ASN A C 1
ATOM 739 O O . ASN A 1 92 ? 13.412 7.237 -22.000 1.00 81.88 92 ASN A O 1
ATOM 743 N N . VAL A 1 93 ? 14.721 6.212 -20.504 1.00 86.06 93 VAL A N 1
ATOM 744 C CA . VAL A 1 93 ? 13.672 5.317 -19.990 1.00 86.06 93 VAL A CA 1
ATOM 745 C C . VAL A 1 93 ? 13.092 5.807 -18.670 1.00 86.06 93 VAL A C 1
ATOM 747 O O . VAL A 1 93 ? 13.684 6.584 -17.929 1.00 86.06 93 VAL A O 1
ATOM 750 N N . ASP A 1 94 ? 11.896 5.317 -18.361 1.00 88.25 94 ASP A N 1
ATOM 751 C CA . ASP A 1 94 ? 11.280 5.562 -17.065 1.00 88.25 94 ASP A CA 1
ATOM 752 C C . ASP A 1 94 ? 12.020 4.812 -15.953 1.00 88.25 94 ASP A C 1
ATOM 754 O O . ASP A 1 94 ? 12.292 3.615 -16.089 1.00 88.25 94 ASP A O 1
ATOM 758 N N . SER A 1 95 ? 12.235 5.454 -14.808 1.00 89.25 95 SER A N 1
ATOM 759 C CA . SER A 1 95 ? 12.778 4.788 -13.619 1.00 89.25 95 SER A CA 1
ATOM 760 C C . SER A 1 95 ? 11.909 3.611 -13.154 1.00 89.25 95 SER A C 1
ATOM 762 O O . SER A 1 95 ? 12.419 2.668 -12.550 1.00 89.25 95 SER A O 1
ATOM 764 N N . SER A 1 96 ? 10.611 3.595 -13.488 1.00 89.88 96 SER A N 1
ATOM 765 C CA . SER A 1 96 ? 9.734 2.437 -13.259 1.00 89.88 96 SER A CA 1
ATOM 766 C C . SER A 1 96 ? 10.155 1.177 -14.027 1.00 89.88 96 SER A C 1
ATOM 768 O O . SER A 1 96 ? 9.809 0.070 -13.611 1.00 89.88 96 SER A O 1
ATOM 770 N N . LEU A 1 97 ? 10.924 1.298 -15.116 1.00 93.38 97 LEU A N 1
ATOM 771 C CA . LEU A 1 97 ? 11.496 0.145 -15.813 1.00 93.38 97 LEU A CA 1
ATOM 772 C C . LEU A 1 97 ? 12.672 -0.459 -15.036 1.00 93.38 97 LEU A C 1
ATOM 774 O O . LEU A 1 97 ? 12.774 -1.683 -14.950 1.00 93.38 97 LEU A O 1
ATOM 778 N N . VAL A 1 98 ? 13.501 0.382 -14.408 1.00 94.50 98 VAL A N 1
ATOM 779 C CA . VAL A 1 98 ? 14.560 -0.063 -13.487 1.00 94.50 98 VAL A CA 1
ATOM 780 C C . VAL A 1 98 ? 13.943 -0.695 -12.235 1.00 94.50 98 VAL A C 1
ATOM 782 O O . VAL A 1 98 ? 14.345 -1.787 -11.837 1.00 94.50 98 VAL A O 1
ATOM 785 N N . ASP A 1 99 ? 12.893 -0.086 -11.670 1.00 93.75 99 ASP A N 1
ATOM 786 C CA . ASP A 1 99 ? 12.109 -0.661 -10.562 1.00 93.75 99 ASP A CA 1
ATOM 787 C C . ASP A 1 99 ? 11.548 -2.044 -10.924 1.00 93.75 99 ASP A C 1
ATOM 789 O O . ASP A 1 99 ? 11.705 -3.011 -10.176 1.00 93.75 99 ASP A O 1
ATOM 793 N N . TRP A 1 100 ? 10.958 -2.173 -12.116 1.00 94.56 100 TRP A N 1
ATOM 794 C CA . TRP A 1 100 ? 10.467 -3.450 -12.628 1.00 94.56 100 TRP A CA 1
ATOM 795 C C . TRP A 1 100 ? 11.593 -4.483 -12.773 1.00 94.56 100 TRP A C 1
ATOM 797 O O . TRP A 1 100 ? 11.411 -5.642 -12.389 1.00 94.56 100 TRP A O 1
ATOM 807 N N . ARG A 1 101 ? 12.762 -4.081 -13.285 1.00 95.75 101 ARG A N 1
ATOM 808 C CA . ARG A 1 101 ? 13.928 -4.958 -13.450 1.00 95.75 101 ARG A CA 1
ATOM 809 C C . ARG A 1 101 ? 14.462 -5.465 -12.110 1.00 95.75 101 ARG A C 1
ATOM 811 O O . ARG A 1 101 ? 14.810 -6.647 -12.001 1.00 95.75 101 ARG A O 1
ATOM 818 N N . LEU A 1 102 ? 14.490 -4.601 -11.098 1.00 96.62 102 LEU A N 1
ATOM 819 C CA . LEU A 1 102 ? 14.842 -4.962 -9.728 1.00 96.62 102 LEU A CA 1
ATOM 820 C C . LEU A 1 102 ? 13.848 -5.968 -9.146 1.00 96.62 102 LEU A C 1
ATOM 822 O O . LEU A 1 102 ? 14.269 -6.986 -8.602 1.00 96.62 102 LEU A O 1
ATOM 826 N N . GLN A 1 103 ? 12.542 -5.763 -9.345 1.00 95.44 103 GLN A N 1
ATOM 827 C CA . GLN A 1 103 ? 11.532 -6.750 -8.946 1.00 95.44 103 GLN A CA 1
ATOM 828 C C . GLN A 1 103 ? 11.740 -8.103 -9.646 1.00 95.44 103 GLN A C 1
ATOM 830 O O . GLN A 1 103 ? 11.597 -9.142 -9.004 1.00 95.44 103 GLN A O 1
ATOM 835 N N . GLN A 1 104 ? 12.122 -8.125 -10.933 1.00 95.31 104 GLN A N 1
ATOM 836 C CA . GLN A 1 104 ? 12.462 -9.383 -11.617 1.00 95.31 104 GLN A CA 1
ATOM 837 C C . GLN A 1 104 ? 13.704 -10.051 -11.010 1.00 95.31 104 GLN A C 1
ATOM 839 O O . GLN A 1 104 ? 13.720 -11.270 -10.851 1.00 95.31 104 GLN A O 1
ATOM 844 N N . ALA A 1 105 ? 14.729 -9.274 -10.638 1.00 96.44 105 ALA A N 1
ATOM 845 C CA . ALA A 1 105 ? 15.920 -9.802 -9.970 1.00 96.44 105 ALA A CA 1
ATOM 846 C C . ALA A 1 105 ? 15.582 -10.412 -8.601 1.00 96.44 105 ALA A C 1
ATOM 848 O O . ALA A 1 105 ? 16.020 -11.525 -8.316 1.00 96.44 105 ALA A O 1
ATOM 849 N N . ILE A 1 106 ? 14.761 -9.726 -7.796 1.00 96.75 106 ILE A N 1
ATOM 850 C CA . ILE A 1 106 ? 14.272 -10.212 -6.495 1.00 96.75 106 ILE A CA 1
ATOM 851 C C . ILE A 1 106 ? 13.472 -11.504 -6.682 1.00 96.75 106 ILE A C 1
ATOM 853 O O . ILE A 1 106 ? 13.739 -12.497 -6.009 1.00 96.75 106 ILE A O 1
ATOM 857 N N . LYS A 1 107 ? 12.547 -11.530 -7.651 1.00 94.50 107 LYS A N 1
ATOM 858 C CA . LYS A 1 107 ? 11.741 -12.717 -7.971 1.00 94.50 107 LYS A CA 1
ATOM 859 C C . LYS A 1 107 ? 12.594 -13.921 -8.380 1.00 94.50 107 LYS A C 1
ATOM 861 O O . LYS A 1 107 ? 12.202 -15.055 -8.133 1.00 94.50 107 LYS A O 1
ATOM 866 N N . ALA A 1 108 ? 13.737 -13.680 -9.016 1.00 93.19 108 ALA A N 1
ATOM 867 C CA . ALA A 1 108 ? 14.669 -14.718 -9.444 1.00 93.19 108 ALA A CA 1
ATOM 868 C C . ALA A 1 108 ? 15.748 -15.054 -8.393 1.00 93.19 108 ALA A C 1
ATOM 870 O O . ALA A 1 108 ? 16.606 -15.890 -8.664 1.00 93.19 108 ALA A O 1
ATOM 871 N N . GLY A 1 109 ? 15.755 -14.398 -7.224 1.00 93.56 109 GLY A N 1
ATOM 872 C CA . GLY A 1 109 ? 16.799 -14.572 -6.206 1.00 93.56 109 GLY A CA 1
ATOM 873 C C . GLY A 1 109 ? 18.194 -14.109 -6.653 1.00 93.56 109 GLY A C 1
ATOM 874 O O . GLY A 1 109 ? 19.206 -14.551 -6.113 1.00 93.56 109 GLY A O 1
ATOM 875 N N . LEU A 1 110 ? 18.277 -13.230 -7.657 1.00 95.38 110 LEU A N 1
ATOM 876 C CA . LEU A 1 110 ? 19.535 -12.739 -8.225 1.00 95.38 110 LEU A CA 1
ATOM 877 C C . LEU A 1 110 ? 20.059 -11.538 -7.426 1.00 95.38 110 LEU A C 1
ATOM 879 O O . LEU A 1 110 ? 20.094 -10.409 -7.911 1.00 95.38 110 LEU A O 1
ATOM 883 N N . TRP A 1 111 ? 20.474 -11.774 -6.181 1.00 95.81 111 TRP A N 1
ATOM 884 C CA . TRP A 1 111 ? 20.800 -10.711 -5.218 1.00 95.81 111 TRP A CA 1
ATOM 885 C C . TRP A 1 111 ? 21.941 -9.790 -5.661 1.00 95.81 111 TRP A C 1
ATOM 887 O O . TRP A 1 111 ? 21.848 -8.577 -5.511 1.00 95.81 111 TRP A O 1
ATOM 897 N N . ARG A 1 112 ? 22.985 -10.324 -6.307 1.00 96.00 112 ARG A N 1
ATOM 898 C CA . ARG A 1 112 ? 24.056 -9.483 -6.875 1.00 96.00 112 ARG A CA 1
ATOM 899 C C . ARG A 1 112 ? 23.536 -8.549 -7.967 1.00 96.00 112 ARG A C 1
ATOM 901 O O . ARG A 1 112 ? 23.926 -7.391 -8.020 1.00 96.00 112 ARG A O 1
ATOM 908 N N . THR A 1 113 ? 22.609 -9.030 -8.791 1.00 96.44 113 THR A N 1
ATOM 909 C CA . THR A 1 113 ? 21.950 -8.224 -9.822 1.00 96.44 113 THR A CA 1
ATOM 910 C C . THR A 1 113 ? 21.050 -7.148 -9.216 1.00 96.44 113 THR A C 1
ATOM 912 O O . THR A 1 113 ? 20.966 -6.059 -9.776 1.00 96.44 113 THR A O 1
ATOM 915 N N . VAL A 1 114 ? 20.414 -7.415 -8.067 1.00 97.38 114 VAL A N 1
ATOM 916 C CA . VAL A 1 114 ? 19.681 -6.384 -7.310 1.00 97.38 114 VAL A CA 1
ATOM 917 C C . VAL A 1 114 ? 20.620 -5.244 -6.920 1.00 97.38 114 VAL A C 1
ATOM 919 O O . VAL A 1 114 ? 20.276 -4.090 -7.144 1.00 97.38 114 VAL A O 1
ATOM 922 N N . LEU A 1 115 ? 21.815 -5.548 -6.403 1.00 96.19 115 LEU A N 1
ATOM 923 C CA . LEU A 1 115 ? 22.801 -4.524 -6.040 1.00 96.19 115 LEU A CA 1
ATOM 924 C C . LEU A 1 115 ? 23.230 -3.693 -7.254 1.00 96.19 115 LEU A C 1
ATOM 926 O O . LEU A 1 115 ? 23.137 -2.471 -7.210 1.00 96.19 115 LEU A O 1
ATOM 930 N N . THR A 1 116 ? 23.594 -4.351 -8.360 1.00 94.56 116 THR A N 1
ATOM 931 C CA . THR A 1 116 ? 24.000 -3.671 -9.601 1.00 94.56 116 THR A CA 1
ATOM 932 C C . THR A 1 116 ? 22.938 -2.695 -10.103 1.00 94.56 116 THR A C 1
ATOM 934 O O . THR A 1 116 ? 23.250 -1.549 -10.411 1.00 94.56 116 THR A O 1
ATOM 937 N N . TRP A 1 117 ? 21.674 -3.120 -10.168 1.00 95.31 117 TRP A N 1
ATOM 938 C CA . TRP A 1 117 ? 20.600 -2.261 -10.670 1.00 95.31 117 TRP A CA 1
ATOM 939 C C . TRP A 1 117 ? 20.139 -1.214 -9.653 1.00 95.31 117 TRP A C 1
ATOM 941 O O . TRP A 1 117 ? 19.668 -0.151 -10.052 1.00 95.31 117 TRP A O 1
ATOM 951 N N . ALA A 1 118 ? 20.294 -1.465 -8.350 1.00 93.56 118 ALA A N 1
ATOM 952 C CA . ALA A 1 118 ? 19.956 -0.484 -7.323 1.00 93.56 118 ALA A CA 1
ATOM 953 C C . ALA A 1 118 ? 20.885 0.738 -7.394 1.00 93.56 118 ALA A C 1
ATOM 955 O O . ALA A 1 118 ? 20.445 1.850 -7.112 1.00 93.56 118 ALA A O 1
ATOM 956 N N . ASP A 1 119 ? 22.132 0.553 -7.837 1.00 90.94 119 ASP A N 1
ATOM 957 C CA . ASP A 1 119 ? 23.087 1.637 -8.101 1.00 90.94 119 ASP A CA 1
ATOM 958 C C . ASP A 1 119 ? 22.730 2.475 -9.342 1.00 90.94 119 ASP A C 1
ATOM 960 O O . ASP A 1 119 ? 23.283 3.559 -9.533 1.00 90.94 119 ASP A O 1
ATOM 964 N N . ARG A 1 120 ? 21.801 1.997 -10.182 1.00 92.62 120 ARG A N 1
ATOM 965 C CA . ARG A 1 120 ? 21.292 2.710 -11.366 1.00 92.62 120 ARG A CA 1
ATOM 966 C C . ARG A 1 120 ? 19.983 3.453 -11.123 1.00 92.62 120 ARG A C 1
ATOM 968 O O . ARG A 1 120 ? 19.509 4.152 -12.016 1.00 92.62 120 ARG A O 1
ATOM 975 N N . LEU A 1 121 ? 19.392 3.323 -9.936 1.00 91.44 121 LEU A N 1
ATOM 976 C CA . LEU A 1 121 ? 18.229 4.122 -9.567 1.00 91.44 121 LEU A CA 1
ATOM 977 C C . LEU A 1 121 ? 18.627 5.591 -9.353 1.00 91.44 121 LEU A C 1
ATOM 979 O O . LEU A 1 121 ? 19.685 5.862 -8.783 1.00 91.44 121 LEU A O 1
ATOM 983 N N . PRO A 1 122 ? 17.766 6.554 -9.729 1.00 91.06 122 PRO A N 1
ATOM 984 C CA . PRO A 1 122 ? 17.957 7.942 -9.325 1.00 91.06 122 PRO A CA 1
ATOM 985 C C . PRO A 1 122 ? 17.857 8.075 -7.799 1.00 91.06 122 PRO A C 1
ATOM 987 O O . PRO A 1 122 ? 17.144 7.300 -7.153 1.00 91.06 122 PRO A O 1
ATOM 990 N N . SER A 1 123 ? 18.495 9.103 -7.229 1.00 90.31 123 SER A N 1
ATOM 991 C CA . SER A 1 123 ? 18.498 9.365 -5.776 1.00 90.31 123 SER A CA 1
ATOM 992 C C . SER A 1 123 ? 17.093 9.443 -5.174 1.00 90.31 123 SER A C 1
ATOM 994 O O . SER A 1 123 ? 16.844 8.910 -4.095 1.00 90.31 123 SER A O 1
ATOM 996 N N . SER A 1 124 ? 16.135 9.996 -5.925 1.00 91.31 124 SER A N 1
ATOM 997 C CA . SER A 1 124 ? 14.716 10.056 -5.547 1.00 91.31 124 SER A CA 1
ATOM 998 C C . SER A 1 124 ? 14.083 8.689 -5.256 1.00 91.31 124 SER A C 1
ATOM 1000 O O . SER A 1 124 ? 13.083 8.624 -4.545 1.00 91.31 124 SER A O 1
ATOM 1002 N N . MET A 1 125 ? 14.649 7.602 -5.787 1.00 92.62 125 MET A N 1
ATOM 1003 C CA . MET A 1 125 ? 14.221 6.228 -5.529 1.00 92.62 125 MET A CA 1
ATOM 1004 C C . MET A 1 125 ? 15.218 5.473 -4.653 1.00 92.62 125 MET A C 1
ATOM 1006 O O . MET A 1 125 ? 14.794 4.804 -3.711 1.00 92.62 125 MET A O 1
ATOM 1010 N N . SER A 1 126 ? 16.522 5.568 -4.928 1.00 93.19 126 SER A N 1
ATOM 1011 C CA . SER A 1 126 ? 17.546 4.788 -4.219 1.00 93.19 126 SER A CA 1
ATOM 1012 C C . SER A 1 126 ? 17.615 5.093 -2.723 1.00 93.19 126 SER A C 1
ATOM 1014 O O . SER A 1 126 ? 18.006 4.219 -1.948 1.00 93.19 126 SER A O 1
ATOM 1016 N N . ASP A 1 127 ? 17.228 6.309 -2.330 1.00 94.38 127 ASP A N 1
ATOM 1017 C CA . ASP A 1 127 ? 17.274 6.780 -0.943 1.00 94.38 127 ASP A CA 1
ATOM 1018 C C . ASP A 1 127 ? 15.967 6.510 -0.184 1.00 94.38 127 ASP A C 1
ATOM 1020 O O . ASP A 1 127 ? 15.868 6.783 1.010 1.00 94.38 127 ASP A O 1
ATOM 1024 N N . THR A 1 128 ? 14.959 5.938 -0.851 1.00 95.94 128 THR A N 1
ATOM 1025 C CA . THR A 1 128 ? 13.721 5.509 -0.189 1.00 95.94 128 THR A CA 1
ATOM 1026 C C . THR A 1 128 ? 13.970 4.298 0.704 1.00 95.94 128 THR A C 1
ATOM 1028 O O .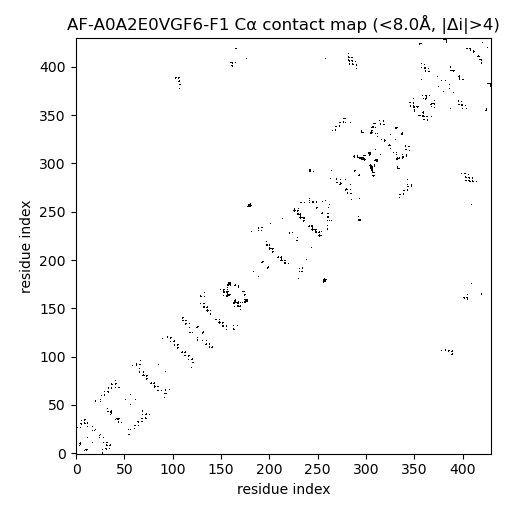 THR A 1 128 ? 14.804 3.439 0.400 1.00 95.94 128 THR A O 1
ATOM 1031 N N . SER A 1 129 ? 13.181 4.153 1.772 1.00 96.88 129 SER A N 1
ATOM 1032 C CA . SER A 1 129 ? 13.339 3.020 2.687 1.00 96.88 129 SER A CA 1
ATOM 1033 C C . SER A 1 129 ? 13.146 1.656 2.042 1.00 96.88 129 SER A C 1
ATOM 1035 O O . SER A 1 129 ? 13.832 0.710 2.422 1.00 96.88 129 SER A O 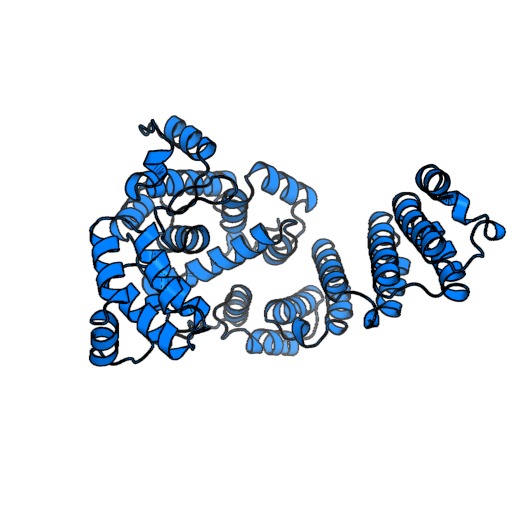1
ATOM 1037 N N . ARG A 1 130 ? 12.306 1.560 1.004 1.00 96.88 130 ARG A N 1
ATOM 1038 C CA . ARG A 1 130 ? 12.177 0.350 0.180 1.00 96.88 130 ARG A CA 1
ATOM 1039 C C . ARG A 1 130 ? 13.513 -0.063 -0.430 1.00 96.88 130 ARG A C 1
ATOM 1041 O O . ARG A 1 130 ? 13.920 -1.210 -0.270 1.00 96.88 130 ARG A O 1
ATOM 1048 N N . TRP A 1 131 ? 14.204 0.847 -1.114 1.00 96.62 131 TRP A N 1
ATOM 1049 C CA . TRP A 1 131 ? 15.430 0.494 -1.832 1.00 96.62 131 TRP A CA 1
ATOM 1050 C C . TRP A 1 131 ? 16.666 0.428 -0.932 1.00 96.62 131 TRP A C 1
ATOM 1052 O O . TRP A 1 131 ? 17.538 -0.404 -1.179 1.00 96.62 131 TRP A O 1
ATOM 1062 N N . LEU A 1 132 ? 16.705 1.191 0.165 1.00 97.94 132 LEU A N 1
ATOM 1063 C CA . LEU A 1 132 ? 17.715 1.011 1.214 1.00 97.94 132 LEU A CA 1
ATOM 1064 C C . LEU A 1 132 ? 17.592 -0.364 1.887 1.00 97.94 132 LEU A C 1
ATOM 1066 O O . LEU A 1 132 ? 18.601 -1.051 2.053 1.00 97.94 132 LEU A O 1
ATOM 1070 N N . TYR A 1 133 ? 16.367 -0.803 2.197 1.00 98.31 133 TYR A N 1
ATOM 1071 C CA . TYR A 1 133 ? 16.114 -2.148 2.711 1.00 98.31 133 TYR A CA 1
ATOM 1072 C C . TYR A 1 133 ? 16.531 -3.224 1.705 1.00 98.31 133 TYR A C 1
ATOM 1074 O O . TYR A 1 133 ? 17.288 -4.125 2.054 1.00 98.31 133 TYR A O 1
ATOM 1082 N N . TRP A 1 134 ? 16.102 -3.123 0.443 1.00 98.12 134 TRP A N 1
ATOM 1083 C CA . TRP A 1 134 ? 16.429 -4.135 -0.566 1.00 98.12 134 TRP A CA 1
ATOM 1084 C C . TRP A 1 134 ? 17.920 -4.217 -0.895 1.00 98.12 134 TRP A C 1
ATOM 1086 O O . TRP A 1 134 ? 18.417 -5.318 -1.132 1.00 98.12 134 TRP A O 1
ATOM 1096 N N . ARG A 1 135 ? 18.659 -3.102 -0.840 1.00 97.81 135 ARG A N 1
ATOM 1097 C CA . ARG A 1 135 ? 20.129 -3.113 -0.906 1.00 97.81 135 ARG A CA 1
ATOM 1098 C C . ARG A 1 135 ? 20.738 -3.868 0.274 1.00 97.81 135 ARG A C 1
ATOM 1100 O O . ARG A 1 135 ? 21.565 -4.749 0.056 1.00 97.81 135 ARG A O 1
ATOM 1107 N N . ALA A 1 136 ? 20.297 -3.581 1.501 1.00 98.19 136 ALA A N 1
ATOM 1108 C CA . ALA A 1 136 ? 20.768 -4.293 2.689 1.00 98.19 136 ALA A CA 1
ATOM 1109 C C . ALA A 1 136 ? 20.466 -5.798 2.603 1.00 98.19 136 ALA A C 1
ATOM 1111 O O . ALA A 1 136 ? 21.362 -6.621 2.770 1.00 98.19 136 ALA A O 1
ATOM 1112 N N . ARG A 1 137 ? 19.237 -6.173 2.234 1.00 97.56 137 ARG A N 1
ATOM 1113 C CA . ARG A 1 137 ? 18.840 -7.579 2.065 1.00 97.56 137 ARG A CA 1
ATOM 1114 C C . ARG A 1 137 ? 19.620 -8.278 0.961 1.00 97.56 137 ARG A C 1
ATOM 1116 O O . ARG A 1 137 ? 20.045 -9.412 1.144 1.00 97.56 137 ARG A O 1
ATOM 1123 N N . ALA A 1 138 ? 19.851 -7.622 -0.172 1.00 97.75 138 ALA A N 1
ATOM 1124 C CA . ALA A 1 138 ? 20.643 -8.202 -1.248 1.00 97.75 138 ALA A CA 1
ATOM 1125 C C . ALA A 1 138 ? 22.116 -8.407 -0.845 1.00 97.75 138 ALA A C 1
ATOM 1127 O O . ALA A 1 138 ? 22.708 -9.418 -1.230 1.00 97.75 138 ALA A O 1
ATOM 1128 N N . LEU A 1 139 ? 22.696 -7.514 -0.032 1.00 97.50 139 LEU A N 1
ATOM 1129 C CA . LEU A 1 139 ? 24.016 -7.719 0.577 1.00 97.50 139 LEU A CA 1
ATOM 1130 C C . LEU A 1 139 ? 24.009 -8.933 1.513 1.00 97.50 139 LEU A C 1
ATOM 1132 O O . LEU A 1 139 ? 24.830 -9.828 1.334 1.00 97.50 139 LEU A O 1
ATOM 1136 N N . GLU A 1 140 ? 23.051 -9.023 2.440 1.00 96.00 140 GLU A N 1
ATOM 1137 C CA . GLU A 1 140 ? 22.925 -10.168 3.356 1.00 96.00 140 GLU A CA 1
ATOM 1138 C C . GLU A 1 140 ? 22.808 -11.497 2.598 1.00 96.00 140 GLU A C 1
ATOM 1140 O O . GLU A 1 140 ? 23.540 -12.446 2.873 1.00 96.00 140 GLU A O 1
ATOM 1145 N N . MET A 1 141 ? 21.924 -11.563 1.598 1.00 94.94 141 MET A N 1
ATOM 1146 C CA . MET A 1 141 ? 21.675 -12.787 0.831 1.00 94.94 141 MET A CA 1
ATOM 1147 C C . MET A 1 141 ? 22.823 -13.164 -0.119 1.00 94.94 141 MET A C 1
ATOM 1149 O O . MET A 1 141 ? 22.872 -14.297 -0.598 1.00 94.94 141 MET A O 1
ATOM 1153 N N . SER A 1 142 ? 23.743 -12.241 -0.416 1.00 95.50 142 SER A N 1
ATOM 1154 C CA . SER A 1 142 ? 24.912 -12.496 -1.270 1.00 95.50 142 SER A CA 1
ATOM 1155 C C . SER A 1 142 ? 26.230 -12.635 -0.500 1.00 95.50 142 SER A C 1
ATOM 1157 O O . SER A 1 142 ? 27.277 -12.792 -1.137 1.00 95.50 142 SER A O 1
ATOM 1159 N N . GLY A 1 143 ? 26.185 -12.622 0.840 1.00 94.19 143 GLY A N 1
ATOM 1160 C CA . GLY A 1 143 ? 27.368 -12.709 1.703 1.00 94.19 143 GLY A CA 1
ATOM 1161 C C . GLY A 1 143 ? 28.239 -11.449 1.674 1.00 94.19 143 GLY A C 1
ATOM 1162 O O . GLY A 1 143 ? 29.460 -11.550 1.761 1.00 94.19 143 GLY A O 1
ATOM 1163 N N . GLY A 1 144 ? 27.622 -10.282 1.472 1.00 93.81 144 GLY A N 1
ATOM 1164 C CA . GLY A 1 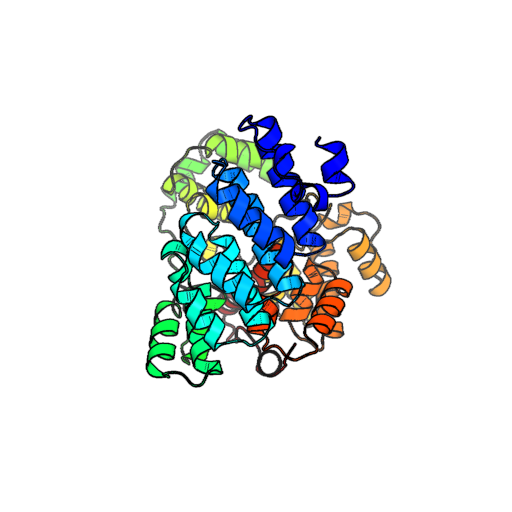144 ? 28.281 -8.978 1.459 1.00 93.81 144 GLY A CA 1
ATOM 1165 C C . GLY A 1 144 ? 28.696 -8.477 2.848 1.00 93.81 144 GLY A C 1
ATOM 1166 O O . GLY A 1 144 ? 28.568 -9.174 3.853 1.00 93.81 144 GLY A O 1
ATOM 1167 N N . ASP A 1 145 ? 29.194 -7.240 2.897 1.00 95.31 145 ASP A N 1
ATOM 1168 C CA . ASP A 1 145 ? 29.684 -6.612 4.129 1.00 95.31 145 ASP A CA 1
ATOM 1169 C C . ASP A 1 145 ? 28.553 -6.351 5.142 1.00 95.31 145 ASP A C 1
ATOM 1171 O O . ASP A 1 145 ? 27.657 -5.532 4.916 1.00 95.31 145 ASP A O 1
ATOM 1175 N N . GLY A 1 146 ? 28.622 -7.025 6.292 1.00 96.38 146 GLY A N 1
ATOM 1176 C CA . GLY A 1 146 ? 27.662 -6.868 7.383 1.00 96.38 146 GLY A CA 1
ATOM 1177 C C . GLY A 1 146 ? 27.664 -5.474 8.022 1.00 96.38 146 GLY A C 1
ATOM 1178 O O . GLY A 1 146 ? 26.624 -5.043 8.521 1.00 96.38 146 GLY A O 1
ATOM 1179 N N . ALA A 1 147 ? 28.780 -4.737 7.986 1.00 97.69 147 ALA A N 1
ATOM 1180 C CA . ALA A 1 147 ? 28.823 -3.364 8.494 1.00 97.69 147 ALA A CA 1
ATOM 1181 C C . ALA A 1 147 ? 27.990 -2.421 7.612 1.00 97.69 147 ALA A C 1
ATOM 1183 O O . ALA A 1 147 ? 27.234 -1.585 8.116 1.00 97.69 147 ALA A O 1
ATOM 1184 N N . GLU A 1 148 ? 28.063 -2.602 6.292 1.00 97.56 148 GLU A N 1
ATOM 1185 C CA . GLU A 1 148 ? 27.257 -1.845 5.336 1.00 97.56 148 GLU A CA 1
ATOM 1186 C C . GLU A 1 148 ? 25.763 -2.166 5.465 1.00 97.56 148 GLU A C 1
ATOM 1188 O O . GLU A 1 148 ? 24.933 -1.254 5.453 1.00 97.56 148 GLU A O 1
ATOM 1193 N N . VAL A 1 149 ? 25.409 -3.438 5.677 1.00 98.25 149 VAL A N 1
ATOM 1194 C CA . VAL A 1 149 ? 24.031 -3.853 5.992 1.00 98.25 149 VAL A CA 1
ATOM 1195 C C . VAL A 1 149 ? 23.501 -3.091 7.207 1.00 98.25 149 VAL A C 1
ATOM 1197 O O . VAL A 1 149 ? 22.441 -2.465 7.129 1.00 98.25 149 VAL A O 1
ATOM 1200 N N . GLN A 1 150 ? 24.252 -3.084 8.315 1.00 98.06 150 GLN A N 1
ATOM 1201 C CA . GLN A 1 150 ? 23.843 -2.372 9.527 1.00 98.06 150 GLN A CA 1
ATOM 1202 C C . GLN A 1 150 ? 23.671 -0.871 9.279 1.00 98.06 150 GLN A C 1
ATOM 1204 O O . GLN A 1 150 ? 22.698 -0.275 9.744 1.00 98.06 150 GLN A O 1
ATOM 1209 N N . ARG A 1 151 ? 24.573 -0.258 8.503 1.00 98.38 151 ARG A N 1
ATOM 1210 C CA . ARG A 1 151 ? 24.498 1.163 8.146 1.00 98.38 151 ARG A CA 1
ATOM 1211 C C . ARG A 1 151 ? 23.250 1.482 7.322 1.00 98.38 151 ARG A C 1
ATOM 1213 O O . ARG A 1 151 ? 22.567 2.461 7.619 1.00 98.38 151 ARG A O 1
ATOM 1220 N N . LEU A 1 152 ? 22.947 0.683 6.297 1.00 98.19 152 LEU A N 1
ATOM 1221 C CA . LEU A 1 152 ? 21.779 0.877 5.431 1.00 98.19 152 LEU A CA 1
ATOM 1222 C C . LEU A 1 152 ? 20.470 0.733 6.211 1.00 98.19 152 LEU A C 1
ATOM 1224 O O . LEU A 1 152 ? 19.605 1.602 6.107 1.00 98.19 152 LEU A O 1
ATOM 1228 N N . LEU A 1 153 ? 20.346 -0.311 7.033 1.00 98.56 153 LEU A N 1
ATOM 1229 C CA . LEU A 1 153 ? 19.170 -0.513 7.881 1.00 98.56 153 LEU A CA 1
ATOM 1230 C C . LEU A 1 153 ? 19.047 0.586 8.947 1.00 98.56 153 LEU A C 1
ATOM 1232 O O . LEU A 1 153 ? 17.947 1.073 9.205 1.00 98.56 153 LEU A O 1
ATOM 1236 N N . GLY A 1 154 ? 20.165 1.044 9.519 1.00 98.31 154 GLY A N 1
ATOM 1237 C CA . GLY A 1 154 ? 20.182 2.101 10.535 1.00 98.31 154 GLY A CA 1
ATOM 1238 C C . GLY A 1 154 ? 19.620 3.434 10.034 1.00 98.31 154 GLY A C 1
ATOM 1239 O O . GLY A 1 154 ? 18.990 4.164 10.800 1.00 98.31 154 GLY A O 1
ATOM 1240 N N . LYS A 1 155 ? 19.759 3.724 8.732 1.00 98.06 155 LYS A N 1
ATOM 1241 C CA . LYS A 1 155 ? 19.157 4.912 8.104 1.00 98.06 155 LYS A CA 1
ATOM 1242 C C . LYS A 1 155 ? 17.633 4.906 8.121 1.00 98.06 155 LYS A C 1
ATOM 1244 O O . LYS A 1 155 ? 17.058 5.978 8.028 1.00 98.06 155 LYS A O 1
ATOM 1249 N N . ILE A 1 156 ? 16.992 3.741 8.210 1.00 98.19 156 ILE A N 1
ATOM 1250 C CA . ILE A 1 156 ? 15.537 3.610 8.027 1.00 98.19 156 ILE A CA 1
ATOM 1251 C C . ILE A 1 156 ? 14.832 2.993 9.238 1.00 98.19 156 ILE A C 1
ATOM 1253 O O . ILE A 1 156 ? 13.615 3.075 9.338 1.00 98.19 156 ILE A O 1
ATOM 1257 N N . ALA A 1 157 ? 15.570 2.425 10.196 1.00 97.94 157 ALA A N 1
ATOM 1258 C CA . ALA A 1 157 ? 15.023 1.780 11.395 1.00 97.94 157 ALA A CA 1
ATOM 1259 C C . ALA A 1 157 ? 14.163 2.703 12.283 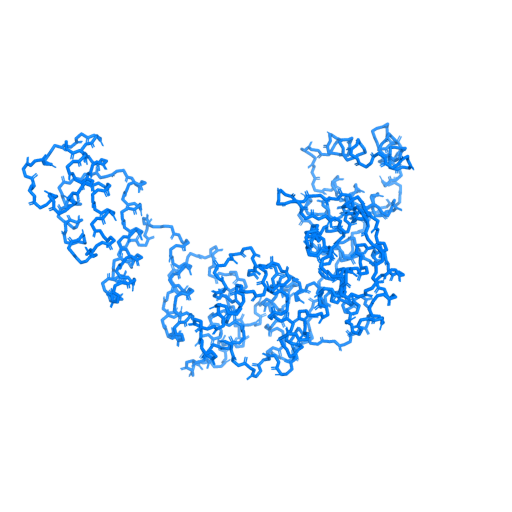1.00 97.94 157 ALA A C 1
ATOM 1261 O O . ALA A 1 157 ? 13.348 2.241 13.079 1.00 97.94 157 ALA A O 1
ATOM 1262 N N . HIS A 1 158 ? 14.324 4.018 12.148 1.00 96.00 158 HIS A N 1
ATOM 1263 C CA . HIS A 1 158 ? 13.525 5.009 12.863 1.00 96.00 158 HIS A CA 1
ATOM 1264 C C . HIS A 1 158 ? 12.234 5.402 12.120 1.00 96.00 158 HIS A C 1
ATOM 1266 O O . HIS A 1 158 ? 11.453 6.198 12.644 1.00 96.00 158 HIS A O 1
ATOM 1272 N N . GLU A 1 159 ? 12.010 4.907 10.899 1.00 96.62 159 GLU A N 1
ATOM 1273 C CA . GLU A 1 159 ? 10.815 5.212 10.117 1.00 96.62 159 GLU A CA 1
ATOM 1274 C C . GLU A 1 159 ? 9.612 4.372 10.559 1.00 96.62 159 GLU A C 1
ATOM 1276 O O . GLU A 1 159 ? 9.683 3.151 10.707 1.00 96.62 159 GLU A O 1
ATOM 1281 N N . ARG A 1 160 ? 8.449 5.023 10.657 1.00 95.88 160 ARG A N 1
ATOM 1282 C CA . ARG A 1 160 ? 7.152 4.378 10.902 1.00 95.88 160 ARG A CA 1
ATOM 1283 C C . ARG A 1 160 ? 6.581 3.803 9.595 1.00 95.88 160 ARG A C 1
ATOM 1285 O O . ARG A 1 160 ? 5.546 4.257 9.104 1.00 95.88 160 ARG A O 1
ATOM 1292 N N . SER A 1 161 ? 7.285 2.838 9.007 1.00 96.19 161 SER A N 1
ATOM 1293 C CA . SER A 1 161 ? 6.949 2.186 7.734 1.00 96.19 161 SER A CA 1
ATOM 1294 C C . SER A 1 161 ? 7.194 0.674 7.801 1.00 96.19 161 SER A C 1
ATOM 1296 O O . SER A 1 161 ? 7.853 0.186 8.716 1.00 96.19 161 SER A O 1
ATOM 1298 N N . PHE A 1 162 ? 6.671 -0.089 6.833 1.00 98.00 162 PHE A N 1
ATOM 1299 C CA . PHE A 1 162 ? 6.905 -1.539 6.756 1.00 98.00 162 PHE A CA 1
ATOM 1300 C C . PHE A 1 162 ? 8.405 -1.874 6.765 1.00 98.00 162 PHE A C 1
ATOM 1302 O O . PHE A 1 162 ? 8.859 -2.666 7.590 1.00 98.00 162 PHE A O 1
ATOM 1309 N N . TYR A 1 163 ? 9.181 -1.214 5.902 1.00 98.25 163 TYR A N 1
ATOM 1310 C CA . TYR A 1 163 ? 10.623 -1.421 5.806 1.00 98.25 163 TYR A CA 1
ATOM 1311 C C . TYR A 1 163 ? 11.391 -0.861 7.005 1.00 98.25 163 TYR A C 1
ATOM 1313 O O . TYR A 1 163 ? 12.341 -1.499 7.452 1.00 98.25 163 TYR A O 1
ATOM 1321 N N . GLY A 1 164 ? 10.958 0.267 7.577 1.00 97.88 164 GLY A N 1
ATOM 1322 C CA . GLY A 1 164 ? 11.563 0.804 8.796 1.00 97.88 164 GLY A CA 1
ATOM 1323 C C . GLY A 1 164 ? 11.398 -0.129 9.994 1.00 97.88 164 GLY A C 1
ATOM 1324 O O . GLY A 1 164 ? 12.356 -0.396 10.714 1.00 97.88 164 GLY A O 1
ATOM 1325 N N . PHE A 1 165 ? 10.220 -0.733 10.156 1.00 97.75 165 PHE A N 1
ATOM 1326 C CA . PHE A 1 165 ? 9.977 -1.717 11.210 1.00 97.75 165 PHE A CA 1
ATOM 1327 C C . PHE A 1 165 ? 10.749 -3.024 11.006 1.00 97.75 165 PHE A C 1
ATOM 1329 O O . PHE A 1 165 ? 11.279 -3.560 11.979 1.00 97.75 165 PHE A O 1
ATOM 1336 N N . LEU A 1 166 ? 10.867 -3.521 9.768 1.00 97.44 166 LEU A N 1
ATOM 1337 C CA . LEU A 1 166 ? 11.729 -4.674 9.477 1.00 97.44 166 LEU A CA 1
ATOM 1338 C C . LEU A 1 166 ? 13.206 -4.361 9.745 1.00 97.44 166 LEU A C 1
ATOM 1340 O O . LEU A 1 166 ? 13.917 -5.202 10.290 1.00 97.44 166 LEU A O 1
ATOM 1344 N N . ALA A 1 167 ? 13.663 -3.155 9.402 1.00 98.00 167 ALA A N 1
ATOM 1345 C CA . ALA A 1 167 ? 15.027 -2.715 9.666 1.00 98.00 167 ALA A CA 1
ATOM 1346 C C . ALA A 1 167 ? 15.319 -2.606 11.168 1.00 98.00 167 ALA A C 1
ATOM 1348 O O . ALA A 1 167 ? 16.325 -3.144 11.624 1.00 98.00 167 ALA A O 1
ATOM 1349 N N . ALA A 1 168 ? 14.426 -1.981 11.945 1.00 97.31 168 ALA A N 1
ATOM 1350 C CA . ALA A 1 168 ? 14.547 -1.907 13.401 1.00 97.31 168 ALA A CA 1
ATOM 1351 C C . ALA A 1 168 ? 14.665 -3.304 14.015 1.00 97.31 168 ALA A C 1
ATOM 1353 O O . ALA A 1 168 ? 15.578 -3.575 14.791 1.00 97.31 168 ALA A O 1
ATOM 1354 N N . GLU A 1 169 ? 13.792 -4.219 13.601 1.00 94.69 169 GLU A N 1
ATOM 1355 C CA . GLU A 1 169 ? 13.793 -5.581 14.112 1.00 94.69 169 GLU A CA 1
ATOM 1356 C C . GLU A 1 169 ? 15.057 -6.363 13.724 1.00 94.69 169 GLU A C 1
ATOM 1358 O O . GLU A 1 169 ? 15.613 -7.076 14.558 1.00 94.69 169 GLU A O 1
ATOM 1363 N N . SER A 1 170 ? 15.542 -6.204 12.490 1.00 94.31 170 SER A N 1
ATOM 1364 C CA . SER A 1 170 ? 16.788 -6.824 12.020 1.00 94.31 170 SER A CA 1
ATOM 1365 C C . SER A 1 170 ? 18.015 -6.332 12.793 1.00 94.31 170 SER A C 1
ATOM 1367 O O . SER A 1 170 ? 18.965 -7.083 12.997 1.00 94.31 170 SER A O 1
ATOM 1369 N N . LEU A 1 171 ? 17.986 -5.084 13.267 1.00 96.38 171 LEU A N 1
ATOM 1370 C CA . LEU A 1 171 ? 19.024 -4.495 14.115 1.00 96.38 171 LEU A CA 1
ATOM 1371 C C . LEU A 1 171 ? 18.837 -4.796 15.612 1.00 96.38 171 LEU A C 1
ATOM 1373 O O . LEU A 1 171 ? 19.621 -4.311 16.427 1.00 96.38 171 LEU A O 1
ATOM 1377 N N . GLY A 1 172 ? 17.796 -5.542 16.000 1.00 94.50 172 GLY A N 1
ATOM 1378 C CA . GLY A 1 172 ? 17.460 -5.780 17.408 1.00 94.50 172 GLY A CA 1
ATOM 1379 C C . GLY A 1 172 ? 17.000 -4.523 18.158 1.00 94.50 172 GLY A C 1
ATOM 1380 O O . GLY A 1 172 ? 17.093 -4.468 19.382 1.00 94.50 172 GLY A O 1
ATOM 1381 N N . GLN A 1 173 ? 16.528 -3.503 17.438 1.00 95.00 173 GLN A N 1
ATOM 1382 C CA . GLN A 1 173 ? 16.035 -2.244 17.990 1.00 95.00 173 GLN A CA 1
ATOM 1383 C C . GLN A 1 173 ? 14.522 -2.292 18.217 1.00 95.00 173 GLN A C 1
ATOM 1385 O O . GLN A 1 173 ? 13.780 -2.973 17.507 1.00 95.00 173 GLN A O 1
ATOM 1390 N N . ILE A 1 174 ? 14.050 -1.507 19.186 1.00 92.50 174 ILE A N 1
ATOM 1391 C CA . ILE A 1 174 ? 12.618 -1.292 19.396 1.00 92.50 174 ILE A CA 1
ATOM 1392 C C . ILE A 1 174 ? 12.096 -0.376 18.274 1.00 92.50 174 ILE A C 1
ATOM 1394 O O . ILE A 1 174 ? 12.640 0.719 18.098 1.00 92.50 174 ILE A O 1
ATOM 1398 N N . PRO A 1 175 ? 11.044 -0.773 17.532 1.00 94.00 175 PRO A N 1
ATOM 1399 C CA . PRO A 1 175 ? 10.440 0.069 16.506 1.00 94.00 175 PRO A CA 1
ATOM 1400 C C . PRO A 1 175 ? 10.009 1.433 17.049 1.00 94.00 175 PRO A C 1
ATOM 1402 O O . PRO A 1 175 ? 9.249 1.524 18.017 1.00 94.00 175 PRO A O 1
ATOM 1405 N N . GLN A 1 176 ? 10.463 2.507 16.404 1.00 93.62 176 GLN A N 1
ATOM 1406 C CA . GLN A 1 176 ? 10.117 3.863 16.812 1.00 93.62 176 GLN A CA 1
ATOM 1407 C C . GLN A 1 176 ? 8.802 4.298 16.183 1.00 93.62 176 GLN A C 1
ATOM 1409 O O . GLN A 1 176 ? 8.601 4.230 14.971 1.00 93.62 176 GLN A O 1
ATOM 1414 N N . MET A 1 177 ? 7.903 4.804 17.021 1.00 94.31 177 MET A N 1
ATOM 1415 C CA . MET A 1 177 ? 6.624 5.307 16.544 1.00 94.31 177 MET A CA 1
ATOM 1416 C C . MET A 1 177 ? 6.731 6.722 16.002 1.00 94.31 177 MET A C 1
ATOM 1418 O O . MET A 1 177 ? 5.858 7.102 15.245 1.00 94.31 177 MET A O 1
ATOM 1422 N N . GLN A 1 178 ? 7.753 7.510 16.348 1.00 93.81 178 GLN A N 1
ATOM 1423 C CA . GLN A 1 178 ? 7.861 8.915 15.921 1.00 93.81 178 GLN A CA 1
ATOM 1424 C C . GLN A 1 178 ? 6.574 9.709 16.198 1.00 93.81 178 GLN A C 1
ATOM 1426 O O . GLN A 1 178 ? 6.083 10.455 15.353 1.00 93.81 178 GLN A O 1
ATOM 1431 N N . HIS A 1 179 ? 5.957 9.472 17.359 1.00 95.69 179 HIS A N 1
ATOM 1432 C CA . HIS A 1 179 ? 4.734 10.167 17.727 1.00 95.69 179 HIS A CA 1
ATOM 1433 C C . HIS A 1 179 ? 5.059 11.597 18.158 1.00 95.69 179 HIS A C 1
ATOM 1435 O O . HIS A 1 179 ? 5.810 11.805 19.110 1.00 95.69 179 HIS A O 1
ATOM 1441 N N . ARG A 1 180 ? 4.470 12.573 17.469 1.00 96.06 180 ARG A N 1
ATOM 1442 C CA . ARG A 1 180 ? 4.488 13.990 17.834 1.00 96.06 180 ARG A CA 1
ATOM 1443 C C . ARG A 1 180 ? 3.044 14.492 17.766 1.00 96.06 180 ARG A C 1
ATOM 1445 O O . ARG A 1 180 ? 2.538 14.682 16.660 1.00 96.06 180 ARG A O 1
ATOM 1452 N N . PRO A 1 181 ? 2.331 14.580 18.902 1.00 94.75 181 PRO A N 1
ATOM 1453 C CA . PRO A 1 181 ? 0.972 15.102 18.907 1.00 94.75 181 PRO A CA 1
ATOM 1454 C C . PRO A 1 181 ? 0.993 16.574 18.501 1.00 94.75 181 PRO A C 1
ATOM 1456 O O . PRO A 1 181 ? 1.918 17.306 18.861 1.00 94.75 181 PRO A O 1
ATOM 1459 N N . VAL A 1 182 ? -0.021 17.008 17.756 1.00 94.50 182 VAL A N 1
ATOM 1460 C CA . VAL A 1 182 ? -0.137 18.428 17.431 1.00 94.50 182 VAL A CA 1
ATOM 1461 C C . VAL A 1 182 ? -0.573 19.195 18.677 1.00 94.50 182 VAL A C 1
ATOM 1463 O O . VAL A 1 182 ? -1.599 18.873 19.280 1.00 94.50 182 VAL A O 1
ATOM 1466 N N . ASP A 1 183 ? 0.182 20.237 19.016 1.00 93.25 183 ASP A N 1
ATOM 1467 C CA . ASP A 1 183 ? -0.175 21.200 20.052 1.00 93.25 183 ASP A CA 1
ATOM 1468 C C . ASP A 1 183 ? -0.990 22.357 19.448 1.00 93.25 183 ASP A C 1
ATOM 1470 O O . ASP A 1 183 ? -0.461 23.226 18.755 1.00 93.25 183 ASP A O 1
ATOM 1474 N N . ILE A 1 184 ? -2.309 22.325 19.654 1.00 93.00 184 ILE A N 1
ATOM 1475 C CA . ILE A 1 184 ? -3.256 23.363 19.224 1.00 93.00 184 ILE A CA 1
ATOM 1476 C C . ILE A 1 184 ? -4.128 23.721 20.419 1.00 93.00 184 ILE A C 1
ATOM 1478 O O . ILE A 1 184 ? -4.700 22.841 21.066 1.00 93.00 184 ILE A O 1
ATOM 1482 N N . SER A 1 185 ? -4.281 25.019 20.683 1.00 95.62 185 SER A N 1
ATOM 1483 C CA . SER A 1 185 ? -5.125 25.487 21.778 1.00 95.62 185 SER A CA 1
ATOM 1484 C C . SER A 1 185 ? -6.601 25.160 21.534 1.00 95.62 185 SER A C 1
ATOM 1486 O O . SER A 1 185 ? -7.105 25.237 20.410 1.00 95.62 185 SER A O 1
ATOM 1488 N N . ALA A 1 186 ? -7.324 24.847 22.613 1.00 95.12 186 ALA A N 1
ATOM 1489 C CA . ALA A 1 186 ? -8.766 24.608 22.554 1.00 95.12 186 ALA A CA 1
ATOM 1490 C C . ALA A 1 186 ? -9.514 25.794 21.923 1.00 95.12 186 ALA A C 1
ATOM 1492 O O . ALA A 1 186 ? -10.381 25.579 21.083 1.00 95.12 186 ALA A O 1
ATOM 1493 N N . GLN A 1 187 ? -9.078 27.022 22.228 1.00 97.12 187 GLN A N 1
ATOM 1494 C CA . GLN A 1 187 ? -9.628 28.252 21.665 1.00 97.12 187 GLN A CA 1
ATOM 1495 C C . GLN A 1 187 ? -9.593 28.271 20.129 1.00 97.12 187 GLN A C 1
ATOM 1497 O O . GLN A 1 187 ? -10.602 28.592 19.516 1.00 97.12 187 GLN A O 1
ATOM 1502 N N . ARG A 1 188 ? -8.481 27.883 19.485 1.00 97.38 188 ARG A N 1
ATOM 1503 C CA . ARG A 1 188 ? -8.396 27.860 18.009 1.00 97.38 188 ARG A CA 1
ATOM 1504 C C . ARG A 1 188 ? -9.377 26.861 17.393 1.00 97.38 188 ARG A C 1
ATOM 1506 O O . ARG A 1 188 ? -9.931 27.105 16.323 1.00 97.38 188 ARG A O 1
ATOM 1513 N N . ILE A 1 189 ? -9.586 25.730 18.066 1.00 97.62 189 ILE A N 1
ATOM 1514 C CA . ILE A 1 189 ? -10.563 24.722 17.644 1.00 97.62 189 ILE A CA 1
ATOM 1515 C C . ILE A 1 189 ? -11.987 25.277 17.805 1.00 97.62 189 ILE A C 1
ATOM 1517 O O . ILE A 1 189 ? -12.802 25.118 16.899 1.00 97.62 189 ILE A O 1
ATOM 1521 N N . ASP A 1 190 ? -12.271 25.964 18.915 1.00 97.50 190 ASP A N 1
ATOM 1522 C CA . ASP A 1 190 ? -13.579 26.568 19.206 1.00 97.50 190 ASP A CA 1
ATOM 1523 C C . ASP A 1 190 ? -13.913 27.718 18.244 1.00 97.50 190 ASP A C 1
ATOM 1525 O O . ASP A 1 190 ? -15.048 27.834 17.774 1.00 97.50 190 ASP A O 1
ATOM 1529 N N . GLU A 1 191 ? -12.921 28.539 17.894 1.00 97.75 191 GLU A N 1
ATOM 1530 C CA . GLU A 1 191 ? -13.034 29.597 16.888 1.00 97.75 191 GLU A CA 1
ATOM 1531 C C . GLU A 1 191 ? -13.425 29.017 15.526 1.00 97.75 191 GLU A C 1
ATOM 1533 O O . GLU A 1 191 ? -14.370 29.505 14.903 1.00 97.75 191 GLU A O 1
ATOM 1538 N N . LEU A 1 192 ? -12.763 27.936 15.089 1.00 97.25 192 LEU A N 1
ATOM 1539 C CA . LEU A 1 192 ? -13.103 27.252 13.840 1.00 97.25 192 LEU A CA 1
ATOM 1540 C C . LEU A 1 192 ? -14.519 26.663 13.892 1.00 97.25 192 LEU A C 1
ATOM 1542 O O . LEU A 1 192 ? -15.313 26.904 12.978 1.00 97.25 192 LEU A O 1
ATOM 1546 N N . ALA A 1 193 ? -14.843 25.944 14.972 1.00 97.69 193 ALA A N 1
ATOM 1547 C CA . ALA A 1 193 ? -16.145 25.314 15.187 1.00 97.69 193 ALA A CA 1
ATOM 1548 C C . ALA A 1 193 ? -17.297 26.330 15.161 1.00 97.69 193 ALA A C 1
ATOM 1550 O O . ALA A 1 193 ? -18.366 26.048 14.626 1.00 97.69 193 ALA A O 1
ATOM 1551 N N . SER A 1 194 ? -17.064 27.541 15.675 1.00 97.31 194 SER A N 1
ATOM 1552 C CA . SER A 1 194 ? -18.070 28.607 15.755 1.00 97.31 194 SER A CA 1
ATOM 1553 C C . SER A 1 194 ? -18.403 29.244 14.401 1.00 97.31 194 SER A C 1
ATOM 1555 O O . SER A 1 194 ? -19.450 29.892 14.246 1.00 97.31 194 SER A O 1
ATOM 1557 N N . THR A 1 195 ? -17.548 29.073 13.391 1.00 97.75 195 THR A N 1
ATOM 1558 C CA . THR A 1 195 ? -17.804 29.649 12.068 1.00 97.75 195 THR A CA 1
ATOM 1559 C C . THR A 1 195 ? -19.016 28.984 11.391 1.00 97.75 195 THR A C 1
ATOM 1561 O O . THR A 1 195 ? -19.253 27.784 11.559 1.00 97.75 195 THR A O 1
ATOM 1564 N N . PRO A 1 196 ? -19.817 29.729 10.599 1.00 97.75 196 PRO A N 1
ATOM 1565 C CA . PRO A 1 196 ? -21.034 29.185 9.993 1.00 97.75 196 PRO A CA 1
ATOM 1566 C C . PRO A 1 196 ? -20.856 27.883 9.185 1.00 97.75 196 PRO A C 1
ATOM 1568 O O . PRO A 1 196 ? -21.721 27.019 9.314 1.00 97.75 196 PRO A O 1
ATOM 1571 N N . PRO A 1 197 ? -19.789 27.689 8.376 1.00 96.44 197 PRO A N 1
ATOM 1572 C CA . PRO A 1 197 ? -19.604 26.445 7.621 1.00 96.44 197 PRO A CA 1
ATOM 1573 C C . PRO A 1 197 ? -19.423 25.213 8.510 1.00 96.44 197 PRO A C 1
ATOM 1575 O O . PRO A 1 197 ? -20.027 24.175 8.251 1.00 96.44 197 PRO A O 1
ATOM 1578 N N . PHE A 1 198 ? -18.638 25.328 9.583 1.00 97.88 198 PHE A N 1
ATOM 1579 C CA . PHE A 1 198 ? -18.373 24.203 10.477 1.00 97.88 198 PHE A CA 1
ATOM 1580 C C . PHE A 1 198 ? -19.565 23.899 11.384 1.00 97.88 198 PHE A C 1
ATOM 1582 O O . PHE A 1 198 ? -19.865 22.725 11.571 1.00 97.88 198 PHE A O 1
ATOM 1589 N N . ARG A 1 199 ? -20.334 24.914 11.810 1.00 98.06 199 ARG A N 1
ATOM 1590 C CA . ARG A 1 199 ? -21.639 24.683 12.456 1.00 98.06 199 ARG A CA 1
ATOM 1591 C C . ARG A 1 199 ? -22.592 23.902 11.554 1.00 98.06 199 ARG A C 1
ATOM 1593 O O . ARG A 1 199 ? -23.187 22.930 11.994 1.00 98.06 199 ARG A O 1
ATOM 1600 N N . ARG A 1 200 ? -22.702 24.258 10.265 1.00 98.06 200 ARG A N 1
ATOM 1601 C CA . ARG A 1 200 ? -23.516 23.470 9.317 1.00 98.06 200 ARG A CA 1
ATOM 1602 C C . ARG A 1 200 ? -23.006 22.037 9.181 1.00 98.06 200 ARG A C 1
ATOM 1604 O O . ARG A 1 200 ? -23.812 21.114 9.164 1.00 98.06 200 ARG A O 1
ATOM 1611 N N . ALA A 1 201 ? -21.691 21.844 9.083 1.00 97.94 201 ALA A N 1
ATOM 1612 C CA . ALA A 1 201 ? -21.104 20.511 8.982 1.00 97.94 201 ALA A CA 1
ATOM 1613 C C . ALA A 1 201 ? -21.393 19.648 10.225 1.00 97.94 201 ALA A C 1
ATOM 1615 O O . ALA A 1 201 ? -21.704 18.468 10.072 1.00 97.94 201 ALA A O 1
ATOM 1616 N N . GLU A 1 202 ? -21.332 20.233 11.424 1.00 97.69 202 GLU A N 1
ATOM 1617 C CA . GLU A 1 202 ? -21.663 19.569 12.690 1.00 97.69 202 GLU A CA 1
ATOM 1618 C C . GLU A 1 202 ? -23.141 19.157 12.749 1.00 97.69 202 GLU A C 1
ATOM 1620 O O . GLU A 1 202 ? -23.434 17.991 13.007 1.00 97.69 202 GLU A O 1
ATOM 1625 N N . GLU A 1 203 ? -24.068 20.057 12.405 1.00 97.75 203 GLU A N 1
ATOM 1626 C CA . GLU A 1 203 ? -25.508 19.752 12.360 1.00 97.75 203 GLU A CA 1
ATOM 1627 C C . GLU A 1 203 ? -25.832 18.647 11.340 1.00 97.75 203 GLU A C 1
ATOM 1629 O O . GLU A 1 203 ? -26.584 17.709 11.613 1.00 97.75 203 GLU A O 1
ATOM 1634 N N . LEU A 1 204 ? -25.221 18.704 10.153 1.00 97.44 204 LEU A N 1
ATOM 1635 C CA . LEU A 1 204 ? -25.383 17.666 9.132 1.00 97.44 204 LEU A CA 1
ATOM 1636 C C . LEU A 1 204 ? -24.844 16.314 9.615 1.00 97.44 204 LEU A C 1
ATOM 1638 O O . LEU A 1 204 ? -25.464 15.279 9.360 1.00 97.44 204 LEU A O 1
ATOM 1642 N N . LEU A 1 205 ? -23.716 16.311 10.332 1.00 95.50 205 LEU A N 1
ATOM 1643 C CA . LEU A 1 205 ? -23.160 15.106 10.942 1.00 95.50 205 LEU A CA 1
ATOM 1644 C C . LEU A 1 205 ? -24.096 14.546 12.021 1.00 95.50 205 LEU A C 1
ATOM 1646 O O . LEU A 1 205 ? -24.349 13.340 12.019 1.00 95.50 205 LEU A O 1
ATOM 1650 N N . TYR A 1 206 ? -24.650 15.406 12.879 1.00 95.38 206 TYR A N 1
ATOM 1651 C CA . TYR A 1 206 ? -25.618 15.038 13.915 1.00 95.38 206 TYR A CA 1
ATOM 1652 C C . TYR A 1 206 ? -26.861 14.353 13.326 1.00 95.38 206 TYR A C 1
ATOM 1654 O O . TYR A 1 206 ? -27.316 13.329 13.835 1.00 95.38 206 TYR A O 1
ATOM 1662 N N . HIS A 1 207 ? -27.359 14.849 12.191 1.00 95.50 207 HIS A N 1
ATOM 1663 C CA . HIS A 1 207 ? -28.488 14.254 11.469 1.00 95.50 207 HIS A CA 1
ATOM 1664 C C . HIS A 1 207 ? -28.117 13.063 10.567 1.00 95.50 207 HIS A C 1
ATOM 1666 O O . HIS A 1 207 ? -28.981 12.500 9.893 1.00 95.50 207 HIS A O 1
ATOM 1672 N N . GLY A 1 208 ? -26.847 12.652 10.543 1.00 91.12 208 GLY A N 1
ATOM 1673 C CA . GLY A 1 208 ? -26.372 11.518 9.752 1.00 91.12 208 GLY A CA 1
ATOM 1674 C C . GLY A 1 208 ? -26.165 11.811 8.261 1.00 91.12 208 GLY A C 1
ATOM 1675 O O . GLY A 1 208 ? -25.778 10.903 7.517 1.00 91.12 208 GLY A O 1
ATOM 1676 N N . ASP A 1 209 ? -26.330 13.058 7.804 1.00 93.56 209 ASP A N 1
ATOM 1677 C CA . ASP A 1 209 ? -25.999 13.478 6.436 1.00 93.56 209 ASP A CA 1
ATOM 1678 C C . ASP A 1 209 ? -24.490 13.725 6.280 1.00 93.56 209 ASP A C 1
ATOM 1680 O O . ASP A 1 209 ? -23.988 14.819 6.003 1.00 93.56 209 ASP A O 1
ATOM 1684 N N . THR A 1 210 ? -23.738 12.635 6.432 1.00 91.62 210 THR A N 1
ATOM 1685 C CA . THR A 1 210 ? -22.276 12.612 6.298 1.00 91.62 210 THR A CA 1
ATOM 1686 C C . THR A 1 210 ? -21.789 13.070 4.920 1.00 91.62 210 THR A C 1
ATOM 1688 O O . THR A 1 210 ? -20.640 13.499 4.790 1.00 91.62 210 THR A O 1
ATOM 1691 N N . THR A 1 211 ? -22.638 12.994 3.887 1.00 91.75 211 THR A N 1
ATOM 1692 C CA . THR A 1 211 ? -22.288 13.430 2.530 1.00 91.75 211 THR A CA 1
ATOM 1693 C C . THR A 1 211 ? -22.289 14.947 2.441 1.00 91.75 211 THR A C 1
ATOM 1695 O O . THR A 1 211 ? -21.295 15.515 1.984 1.00 91.75 211 THR A O 1
ATOM 1698 N N . MET A 1 212 ? -23.363 15.607 2.885 1.00 95.75 212 MET A N 1
ATOM 1699 C CA . MET A 1 212 ? -23.413 17.069 2.886 1.00 95.75 212 MET A CA 1
ATOM 1700 C C . MET A 1 212 ? -22.427 17.658 3.892 1.00 95.75 212 MET A C 1
ATOM 1702 O O . MET A 1 212 ? -21.703 18.584 3.532 1.00 95.75 212 MET A O 1
ATOM 1706 N N . ALA A 1 213 ? -22.288 17.061 5.082 1.00 96.75 213 ALA A N 1
ATOM 1707 C CA . ALA A 1 213 ? -21.279 17.484 6.053 1.00 96.75 213 ALA A CA 1
ATOM 1708 C C . ALA A 1 213 ? -19.875 17.483 5.428 1.00 96.75 213 ALA A C 1
ATOM 1710 O O . ALA A 1 213 ? -19.113 18.441 5.554 1.00 96.75 213 ALA A O 1
ATOM 1711 N N . ARG A 1 214 ? -19.524 16.411 4.697 1.00 94.88 214 ARG A N 1
ATOM 1712 C CA . ARG A 1 214 ? -18.229 16.301 4.010 1.00 94.88 214 ARG A CA 1
ATOM 1713 C C . ARG A 1 214 ? -18.076 17.363 2.920 1.00 94.88 214 ARG A C 1
ATOM 1715 O O . ARG A 1 214 ? -16.977 17.876 2.744 1.00 94.88 214 ARG A O 1
ATOM 1722 N N . ARG A 1 215 ? -19.137 17.688 2.179 1.00 96.06 215 ARG A N 1
ATOM 1723 C CA . ARG A 1 215 ? -19.087 18.739 1.150 1.00 96.06 215 ARG A CA 1
ATOM 1724 C C . ARG A 1 215 ? -18.809 20.110 1.757 1.00 96.06 215 ARG A C 1
ATOM 1726 O O . ARG A 1 215 ? -17.948 20.802 1.231 1.00 96.06 215 ARG A O 1
ATOM 1733 N N . GLU A 1 216 ? -19.463 20.458 2.865 1.00 97.25 216 GLU A N 1
ATOM 1734 C CA . GLU A 1 216 ? -19.176 21.691 3.618 1.00 97.25 216 GLU A CA 1
ATOM 1735 C C . GLU A 1 216 ? -17.714 21.728 4.080 1.00 97.25 216 GLU A C 1
ATOM 1737 O O . GLU A 1 216 ? -17.004 22.704 3.840 1.00 97.25 216 GLU A O 1
ATOM 1742 N N . TRP A 1 217 ? -17.238 20.618 4.653 1.00 97.38 217 TRP A N 1
ATOM 1743 C CA . TRP A 1 217 ? -15.859 20.467 5.118 1.00 97.38 217 TRP A CA 1
ATOM 1744 C C . TRP A 1 217 ? -14.831 20.740 4.013 1.00 97.38 217 TRP A C 1
ATOM 1746 O O . TRP A 1 217 ? -13.937 21.569 4.173 1.00 97.38 217 TRP A O 1
ATOM 1756 N N . TRP A 1 218 ? -14.972 20.070 2.864 1.00 96.00 218 TRP A N 1
ATOM 1757 C CA . TRP A 1 218 ? -14.053 20.244 1.738 1.00 96.00 218 TRP A CA 1
ATOM 1758 C C . TRP A 1 218 ? -14.192 21.608 1.080 1.00 96.00 218 TRP A C 1
ATOM 1760 O O . TRP A 1 218 ? -13.178 22.218 0.766 1.00 96.00 218 TRP A O 1
ATOM 1770 N N . HIS A 1 219 ? -15.412 22.118 0.911 1.00 97.06 219 HIS A N 1
ATOM 1771 C CA . HIS A 1 219 ? -15.623 23.443 0.336 1.00 97.06 219 HIS A CA 1
ATOM 1772 C C . HIS A 1 219 ? -14.871 24.525 1.120 1.00 97.06 219 HIS A C 1
ATOM 1774 O O . HIS A 1 219 ? -14.249 25.399 0.522 1.00 97.06 219 HIS A O 1
ATOM 1780 N N . GLN A 1 220 ? -14.875 24.429 2.451 1.00 97.12 220 GLN A N 1
ATOM 1781 C CA . GLN A 1 220 ? -14.220 25.404 3.316 1.00 97.12 220 GLN A CA 1
ATOM 1782 C C . GLN A 1 220 ? -12.690 25.249 3.380 1.00 97.12 220 GLN A C 1
ATOM 1784 O O . GLN A 1 220 ? -11.982 26.238 3.596 1.00 97.12 220 GLN A O 1
ATOM 1789 N N . LEU A 1 221 ? -12.177 24.025 3.223 1.00 97.25 221 LEU A N 1
ATOM 1790 C CA . LEU A 1 221 ? -10.761 23.705 3.431 1.00 97.25 221 LEU A CA 1
ATOM 1791 C C . LEU A 1 221 ? -9.951 23.532 2.138 1.00 97.25 221 LEU A C 1
ATOM 1793 O O . LEU A 1 221 ? -8.723 23.603 2.163 1.00 97.25 221 LEU A O 1
ATOM 1797 N N . SER A 1 222 ? -10.590 23.333 0.987 1.00 94.56 222 SER A N 1
ATOM 1798 C CA . SER A 1 222 ? -9.891 23.263 -0.296 1.00 94.56 222 SER A CA 1
ATOM 1799 C C . SER A 1 222 ? -9.070 24.536 -0.547 1.00 94.56 222 SER A C 1
ATOM 1801 O O . SER A 1 222 ? -9.589 25.648 -0.505 1.00 94.56 222 SER A O 1
ATOM 1803 N N . GLY A 1 223 ? -7.769 24.367 -0.803 1.00 93.88 223 GLY A N 1
ATOM 1804 C CA . GLY A 1 223 ? -6.824 25.474 -1.005 1.00 93.88 223 GLY A CA 1
ATOM 1805 C C . GLY A 1 223 ? -6.296 26.128 0.280 1.00 93.88 223 GLY A C 1
ATOM 1806 O O . GLY A 1 223 ? -5.537 27.089 0.188 1.00 93.88 223 GLY A O 1
ATOM 1807 N N . LYS A 1 224 ? -6.676 25.627 1.463 1.00 96.50 224 LYS A N 1
ATOM 1808 C CA . LYS A 1 224 ? -6.120 26.049 2.757 1.00 96.50 224 LYS A CA 1
ATOM 1809 C C . LYS A 1 224 ? -4.742 25.441 3.017 1.00 96.50 224 LYS A C 1
ATOM 1811 O O . LYS A 1 224 ? -4.389 24.416 2.429 1.00 96.50 224 LYS A O 1
ATOM 1816 N N . ASP A 1 225 ? -3.977 26.088 3.893 1.00 97.38 225 ASP A N 1
ATOM 1817 C CA . ASP A 1 225 ? -2.637 25.644 4.275 1.00 97.38 225 ASP A CA 1
ATOM 1818 C C . ASP A 1 225 ? -2.658 24.467 5.268 1.00 97.38 225 ASP A C 1
ATOM 1820 O O . ASP A 1 225 ? -3.706 24.038 5.760 1.00 97.38 225 ASP A O 1
ATOM 1824 N N . ALA A 1 226 ? -1.476 23.909 5.540 1.00 97.12 226 ALA A N 1
ATOM 1825 C CA . ALA A 1 226 ? -1.330 22.750 6.412 1.00 97.12 226 ALA A CA 1
ATOM 1826 C C . ALA A 1 226 ? -1.821 23.008 7.849 1.00 97.12 226 ALA A C 1
ATOM 1828 O O . ALA A 1 226 ? -2.424 22.118 8.443 1.00 97.12 226 ALA A O 1
ATOM 1829 N N . ASP A 1 227 ? -1.608 24.207 8.402 1.00 97.06 227 ASP A N 1
ATOM 1830 C CA . ASP A 1 227 ? -2.034 24.550 9.766 1.00 97.06 227 ASP A CA 1
ATOM 1831 C C . ASP A 1 227 ? -3.568 24.587 9.870 1.00 97.06 227 ASP A C 1
ATOM 1833 O O . ASP A 1 227 ? -4.146 23.998 10.784 1.00 97.06 227 ASP A O 1
ATOM 1837 N N . GLN A 1 228 ? -4.253 25.148 8.874 1.00 97.38 228 GLN A N 1
ATOM 1838 C CA . GLN A 1 228 ? -5.716 25.146 8.806 1.00 97.38 228 GLN A CA 1
ATOM 1839 C C . GLN A 1 228 ? -6.295 23.727 8.694 1.00 97.38 228 GLN A C 1
ATOM 1841 O O . GLN A 1 228 ? -7.273 23.400 9.374 1.00 97.38 228 GLN A O 1
ATOM 1846 N N . TRP A 1 229 ? -5.675 22.860 7.887 1.00 98.12 229 TRP A N 1
ATOM 1847 C CA . TRP A 1 229 ? -6.048 21.444 7.811 1.00 98.12 229 TRP A CA 1
ATOM 1848 C C . TRP A 1 229 ? -5.819 20.702 9.131 1.00 98.12 229 TRP A C 1
ATOM 1850 O O . TRP A 1 229 ? -6.631 19.854 9.503 1.00 98.12 229 TRP A O 1
ATOM 1860 N N . ILE A 1 230 ? -4.755 21.037 9.863 1.00 98.25 230 ILE A N 1
ATOM 1861 C CA . ILE A 1 230 ? -4.455 20.472 11.182 1.00 98.25 230 ILE A CA 1
ATOM 1862 C C . ILE A 1 230 ? -5.509 20.887 12.218 1.00 98.25 230 ILE A C 1
ATOM 1864 O O . ILE A 1 230 ? -6.037 20.020 12.918 1.00 98.25 230 ILE A O 1
ATOM 1868 N N . VAL A 1 231 ? -5.875 22.173 12.303 1.00 98.12 231 VAL A N 1
ATOM 1869 C CA . VAL A 1 231 ? -6.925 22.636 13.236 1.00 98.12 231 VAL A CA 1
ATOM 1870 C C . VAL A 1 231 ? -8.254 21.943 12.925 1.00 98.12 231 VAL A C 1
ATOM 1872 O O . VAL A 1 231 ? -8.919 21.435 13.831 1.00 98.12 231 VAL A O 1
ATOM 1875 N N . ALA A 1 232 ? -8.606 21.835 11.641 1.00 98.12 232 ALA A N 1
ATOM 1876 C CA . ALA A 1 232 ? -9.786 21.099 11.211 1.00 98.12 232 ALA A CA 1
ATOM 1877 C C . ALA A 1 232 ? -9.705 19.610 11.589 1.00 98.12 232 ALA A C 1
ATOM 1879 O O . ALA A 1 232 ? -10.675 19.047 12.094 1.00 98.12 232 ALA A O 1
ATOM 1880 N N . ALA A 1 233 ? -8.548 18.961 11.430 1.00 98.25 233 ALA A N 1
ATOM 1881 C CA . ALA A 1 233 ? -8.365 17.572 11.842 1.00 98.25 233 ALA A CA 1
ATOM 1882 C C . ALA A 1 233 ? -8.642 17.364 13.341 1.00 98.25 233 ALA A C 1
ATOM 1884 O O . ALA A 1 233 ? -9.314 16.397 13.703 1.00 98.25 233 ALA A O 1
ATOM 1885 N N . LYS A 1 234 ? -8.180 18.281 14.204 1.00 98.06 234 LYS A N 1
ATOM 1886 C CA . LYS A 1 234 ? -8.445 18.242 15.655 1.00 98.06 234 LYS A CA 1
ATOM 1887 C C . LYS A 1 234 ? -9.916 18.506 15.988 1.00 98.06 234 LYS A C 1
ATOM 1889 O O . LYS A 1 234 ? -10.451 17.884 16.904 1.00 98.06 234 LYS A O 1
ATOM 1894 N N . LEU A 1 235 ? -10.596 19.362 15.223 1.00 98.25 235 LEU A N 1
ATOM 1895 C CA . LEU A 1 235 ? -12.046 19.542 15.339 1.00 98.25 235 LEU A CA 1
ATOM 1896 C C . LEU A 1 235 ? -12.805 18.254 14.974 1.00 98.25 235 LEU A C 1
ATOM 1898 O O . LEU A 1 235 ? -13.633 17.784 15.751 1.00 98.25 235 LEU A O 1
ATOM 1902 N N . ALA A 1 236 ? -12.472 17.625 13.843 1.00 98.06 236 ALA A N 1
ATOM 1903 C CA . ALA A 1 236 ? -13.079 16.356 13.435 1.00 98.06 236 ALA A CA 1
ATOM 1904 C C . ALA A 1 236 ? -12.776 15.215 14.421 1.00 98.06 236 ALA A C 1
ATOM 1906 O O . ALA A 1 236 ? -13.632 14.362 14.651 1.00 98.06 236 ALA A O 1
ATOM 1907 N N . GLU A 1 237 ? -11.584 15.194 15.028 1.00 97.19 237 GLU A N 1
ATOM 1908 C CA . GLU A 1 237 ? -11.247 14.260 16.108 1.00 97.19 237 GLU A CA 1
ATOM 1909 C C . GLU A 1 237 ? -12.182 14.444 17.312 1.00 97.19 237 GLU A C 1
ATOM 1911 O O . GLU A 1 237 ? -12.726 13.454 17.807 1.00 97.19 237 GLU A O 1
ATOM 1916 N N . ARG A 1 238 ? -12.425 15.693 17.740 1.00 96.06 238 ARG A N 1
ATOM 1917 C CA . ARG A 1 238 ? -13.345 16.019 18.844 1.00 96.06 238 ARG A CA 1
ATOM 1918 C C . ARG A 1 238 ? -14.771 15.544 18.563 1.00 96.06 238 ARG A C 1
ATOM 1920 O O . ARG A 1 238 ? -15.426 15.023 19.458 1.00 96.06 238 ARG A O 1
ATOM 1927 N N . TRP A 1 239 ? -15.221 15.664 17.318 1.00 96.62 239 TRP A N 1
ATOM 1928 C CA . TRP A 1 239 ? -16.521 15.158 16.863 1.00 96.62 239 TRP A CA 1
ATOM 1929 C C . TRP A 1 239 ? -16.567 13.640 16.654 1.00 96.62 239 TRP A C 1
ATOM 1931 O O . TRP A 1 239 ? -17.581 13.115 16.202 1.00 96.62 239 TRP A O 1
ATOM 1941 N N . GLN A 1 240 ? -15.468 12.924 16.920 1.00 95.00 240 GLN A N 1
ATOM 1942 C CA . GLN A 1 240 ? -15.314 11.498 16.612 1.00 95.00 240 GLN A CA 1
ATOM 1943 C C . GLN A 1 240 ? -15.555 11.172 15.126 1.00 95.00 240 GLN A C 1
ATOM 1945 O O . GLN A 1 240 ? -15.843 10.036 14.744 1.00 95.00 240 GLN A O 1
ATOM 1950 N N . TRP A 1 241 ? -15.364 12.158 14.244 1.00 96.69 241 TRP A N 1
ATOM 1951 C CA . TRP A 1 241 ? -15.492 12.009 12.801 1.00 96.69 241 TRP A CA 1
ATOM 1952 C C . TRP A 1 241 ? -14.181 11.490 12.203 1.00 96.69 241 TRP A C 1
ATOM 1954 O O . TRP A 1 241 ? -13.477 12.161 11.446 1.00 96.69 241 TRP A O 1
ATOM 1964 N N . HIS A 1 242 ? -13.830 10.266 12.602 1.00 96.69 242 HIS A N 1
ATOM 1965 C CA . HIS A 1 242 ? -12.499 9.677 12.443 1.00 96.69 242 HIS A CA 1
ATOM 1966 C C . HIS A 1 242 ? -11.941 9.741 11.018 1.00 96.69 242 HIS A C 1
ATOM 1968 O O . HIS A 1 242 ? -10.789 10.129 10.835 1.00 96.69 242 HIS A O 1
ATOM 1974 N N . HIS A 1 243 ? -12.745 9.399 10.006 1.00 96.50 243 HIS A N 1
ATOM 1975 C CA . HIS A 1 243 ? -12.299 9.442 8.612 1.00 96.50 243 HIS A CA 1
ATOM 1976 C C . HIS A 1 243 ? -11.847 10.853 8.210 1.00 96.50 243 HIS A C 1
ATOM 1978 O O . HIS A 1 243 ? -10.785 11.004 7.618 1.00 96.50 243 HIS A O 1
ATOM 1984 N N . GLN A 1 244 ? -12.592 11.886 8.602 1.00 97.19 244 GLN A N 1
ATOM 1985 C CA . GLN A 1 244 ? -12.313 13.274 8.253 1.00 97.19 244 GLN A CA 1
ATOM 1986 C C . GLN A 1 244 ? -11.112 13.815 9.018 1.00 97.19 244 GLN A C 1
ATOM 1988 O O . GLN A 1 244 ? -10.309 14.547 8.441 1.00 97.19 244 GLN A O 1
ATOM 1993 N N . ALA A 1 245 ? -10.940 13.411 10.276 1.00 98.19 245 ALA A N 1
ATOM 1994 C CA . ALA A 1 245 ? -9.743 13.728 11.045 1.00 98.19 245 ALA A CA 1
ATOM 1995 C C . ALA A 1 245 ? -8.485 13.142 10.372 1.00 98.19 245 ALA A C 1
ATOM 1997 O O . ALA A 1 245 ? -7.504 13.848 10.132 1.00 98.19 245 ALA A O 1
ATOM 1998 N N . ILE A 1 246 ? -8.552 11.869 9.962 1.00 98.25 246 ILE A N 1
ATOM 1999 C CA . ILE A 1 246 ? -7.469 11.174 9.257 1.00 98.25 246 ILE A CA 1
ATOM 2000 C C . ILE A 1 246 ? -7.165 11.834 7.905 1.00 98.25 246 ILE A C 1
ATOM 2002 O O . ILE A 1 246 ? -6.000 12.109 7.616 1.00 98.25 246 ILE A O 1
ATOM 2006 N N . THR A 1 247 ? -8.176 12.084 7.067 1.00 97.31 247 THR A N 1
ATOM 2007 C CA . THR A 1 247 ? -7.965 12.678 5.735 1.00 97.31 247 THR A CA 1
ATOM 2008 C C . THR A 1 247 ? -7.469 14.115 5.818 1.00 97.31 247 THR A C 1
ATOM 2010 O O . THR A 1 247 ? -6.668 14.518 4.982 1.00 97.31 247 THR A O 1
ATOM 2013 N N . SER A 1 248 ? -7.882 14.869 6.839 1.00 98.12 248 SER A N 1
ATOM 2014 C CA . SER A 1 248 ? -7.396 16.235 7.059 1.00 98.12 248 SER A CA 1
ATOM 2015 C C . SER A 1 248 ? -5.909 16.241 7.441 1.00 98.12 248 SER A C 1
ATOM 2017 O O . SER A 1 248 ? -5.148 17.026 6.885 1.00 98.12 248 SER A O 1
ATOM 2019 N N . MET A 1 249 ? -5.450 15.298 8.277 1.00 98.00 249 MET A N 1
ATOM 2020 C CA . MET A 1 249 ? -4.011 15.122 8.550 1.00 98.00 249 MET A CA 1
ATOM 2021 C C . MET A 1 249 ? -3.213 14.716 7.302 1.00 98.00 249 MET A C 1
ATOM 2023 O O . MET A 1 249 ? -2.097 15.192 7.105 1.00 98.00 249 MET A O 1
ATOM 2027 N N . ILE A 1 250 ? -3.782 13.857 6.442 1.00 96.88 250 ILE A N 1
ATOM 2028 C CA . ILE A 1 250 ? -3.169 13.491 5.151 1.00 96.88 250 ILE A CA 1
ATOM 2029 C C . ILE A 1 250 ? -3.011 14.734 4.269 1.00 96.88 250 ILE A C 1
ATOM 2031 O O . ILE A 1 250 ? -1.935 14.956 3.723 1.00 96.88 250 ILE A O 1
ATOM 2035 N N . GLN A 1 251 ? -4.057 15.555 4.160 1.00 97.75 251 GLN A N 1
ATOM 2036 C CA . GLN A 1 251 ? -4.043 16.765 3.341 1.00 97.75 251 GLN A CA 1
ATOM 2037 C C . GLN A 1 251 ? -3.069 17.828 3.873 1.00 97.75 251 GLN A C 1
ATOM 2039 O O . GLN A 1 251 ? -2.454 18.537 3.082 1.00 97.75 251 GLN A O 1
ATOM 2044 N N . ALA A 1 252 ? -2.880 17.895 5.194 1.00 97.50 252 ALA A N 1
ATOM 2045 C CA . ALA A 1 252 ? -1.857 18.728 5.822 1.00 97.50 252 ALA A CA 1
ATOM 2046 C C . ALA A 1 252 ? -0.419 18.212 5.617 1.00 97.50 252 ALA A C 1
ATOM 2048 O O . ALA A 1 252 ? 0.531 18.915 5.953 1.00 97.50 252 ALA A O 1
ATOM 2049 N N . GLY A 1 253 ? -0.237 16.971 5.147 1.00 97.12 253 GLY A N 1
ATOM 2050 C CA . GLY A 1 253 ? 1.068 16.306 5.134 1.00 97.12 253 GLY A CA 1
ATOM 2051 C C . GLY A 1 253 ? 1.626 16.030 6.537 1.00 97.12 253 GLY A C 1
ATOM 2052 O O . GLY A 1 253 ? 2.830 15.826 6.685 1.00 97.12 253 GLY A O 1
ATOM 2053 N N . TYR A 1 254 ? 0.776 16.028 7.573 1.00 97.06 254 TYR A N 1
ATOM 2054 C CA . TYR A 1 254 ? 1.200 15.838 8.959 1.00 97.06 254 TYR A CA 1
ATOM 2055 C C . TYR A 1 254 ? 1.053 14.375 9.372 1.00 97.06 254 TYR A C 1
ATOM 2057 O O . TYR A 1 254 ? -0.049 13.859 9.569 1.00 97.06 254 TYR A O 1
ATOM 2065 N N . TRP A 1 255 ? 2.180 13.681 9.512 1.00 96.06 255 TRP A N 1
ATOM 2066 C CA . TRP A 1 255 ? 2.183 12.232 9.693 1.00 96.06 255 TRP A CA 1
ATOM 2067 C C . TRP A 1 255 ? 2.300 11.780 11.151 1.00 96.06 255 TRP A C 1
ATOM 2069 O O . TRP A 1 255 ? 1.930 10.639 11.442 1.00 96.06 255 TRP A O 1
ATOM 2079 N N . ASP A 1 256 ? 2.785 12.619 12.063 1.00 96.44 256 ASP A N 1
ATOM 2080 C CA . ASP A 1 256 ? 3.310 12.169 13.363 1.00 96.44 256 ASP A CA 1
ATOM 2081 C C . ASP A 1 256 ? 2.310 12.195 14.528 1.00 96.44 256 ASP A C 1
ATOM 2083 O O . ASP A 1 256 ? 2.554 11.581 15.574 1.00 96.44 256 ASP A O 1
ATOM 2087 N N . ASP A 1 257 ? 1.120 12.767 14.330 1.00 97.25 257 ASP A N 1
ATOM 2088 C CA . ASP A 1 257 ? 0.029 12.653 15.301 1.00 97.25 257 ASP A CA 1
ATOM 2089 C C . ASP A 1 257 ? -0.709 11.314 15.134 1.00 97.25 257 ASP A C 1
ATOM 2091 O O . ASP A 1 257 ? -1.726 11.180 14.447 1.00 97.25 257 ASP A O 1
ATOM 2095 N N . ILE A 1 258 ? -0.161 10.277 15.769 1.00 96.62 258 ILE A N 1
ATOM 2096 C CA . ILE A 1 258 ? -0.740 8.930 15.817 1.00 96.62 258 ILE A CA 1
ATOM 2097 C C . ILE A 1 258 ? -2.078 8.909 16.570 1.00 96.62 258 ILE A C 1
ATOM 2099 O O . ILE A 1 258 ? -2.894 8.015 16.332 1.00 96.62 258 ILE A O 1
ATOM 2103 N N . GLY A 1 259 ? -2.325 9.866 17.470 1.00 95.75 259 GLY A N 1
ATOM 2104 C CA . GLY A 1 259 ? -3.606 10.016 18.162 1.00 95.75 259 GLY A CA 1
ATOM 2105 C C . GLY A 1 259 ? -4.743 10.158 17.158 1.00 95.75 259 GLY A C 1
ATOM 2106 O O . GLY A 1 259 ? -5.639 9.312 17.114 1.00 95.75 259 GLY A O 1
ATOM 2107 N N . VAL A 1 260 ? -4.594 11.139 16.269 1.00 97.06 260 VAL A N 1
ATOM 2108 C CA . VAL A 1 260 ? -5.576 11.471 15.232 1.00 97.06 260 VAL A CA 1
ATOM 2109 C C . VAL A 1 260 ? -5.567 10.458 14.088 1.00 97.06 260 VAL A C 1
ATOM 2111 O O . VAL A 1 260 ? -6.618 10.038 13.604 1.00 97.06 260 VAL A O 1
ATOM 2114 N N . ARG A 1 261 ? -4.379 10.054 13.619 1.00 97.75 261 ARG A N 1
ATOM 2115 C CA . ARG A 1 261 ? -4.246 9.241 12.395 1.00 97.75 261 ARG A CA 1
ATOM 2116 C C . ARG A 1 261 ? -4.593 7.766 12.575 1.00 97.75 261 ARG A C 1
ATOM 2118 O O . ARG A 1 261 ? -4.889 7.101 11.578 1.00 97.75 261 ARG A O 1
ATOM 2125 N N . PHE A 1 262 ? -4.522 7.256 13.802 1.00 98.06 262 PHE A N 1
ATOM 2126 C CA . PHE A 1 262 ? -4.792 5.859 14.151 1.00 98.06 262 PHE A CA 1
ATOM 2127 C C . PHE A 1 262 ? -5.717 5.793 15.374 1.00 98.06 262 PHE A C 1
ATOM 2129 O O . PHE A 1 262 ? -5.309 5.313 16.435 1.00 98.06 262 PHE A O 1
ATOM 2136 N N . PRO A 1 263 ? -6.964 6.286 15.263 1.00 97.69 263 PRO A N 1
ATOM 2137 C CA . PRO A 1 263 ? -7.887 6.322 16.387 1.00 97.69 263 PRO A CA 1
ATOM 2138 C C . PRO A 1 263 ? -8.304 4.905 16.784 1.00 97.69 263 PRO A C 1
ATOM 2140 O O . PRO A 1 263 ? -8.367 4.003 15.940 1.00 97.69 263 PRO A O 1
ATOM 2143 N N . LEU A 1 264 ? -8.655 4.720 18.059 1.00 97.12 264 LEU A N 1
ATOM 2144 C CA . LEU A 1 264 ? -9.298 3.496 18.545 1.00 97.12 264 LEU A CA 1
ATOM 2145 C C . LEU A 1 264 ? -10.808 3.500 18.215 1.00 97.12 264 LEU A C 1
ATOM 2147 O O . LEU A 1 264 ? -11.658 3.342 19.086 1.00 97.12 264 LEU A O 1
ATOM 2151 N N . ALA A 1 265 ? -11.146 3.735 16.945 1.00 96.88 265 ALA A N 1
ATOM 2152 C CA . ALA A 1 265 ? -12.520 3.868 16.468 1.00 96.88 265 ALA A CA 1
ATOM 2153 C C . ALA A 1 265 ? -13.306 2.552 16.609 1.00 96.88 265 ALA A C 1
ATOM 2155 O O . ALA A 1 265 ? -12.770 1.473 16.349 1.00 96.88 265 ALA A O 1
ATOM 2156 N N . TYR A 1 266 ? -14.585 2.641 16.993 1.00 97.69 266 TYR A N 1
ATOM 2157 C CA . TYR A 1 266 ? -15.485 1.488 17.176 1.00 97.69 266 TYR A CA 1
ATOM 2158 C C . TYR A 1 266 ? -14.898 0.377 18.075 1.00 97.69 266 TYR A C 1
ATOM 2160 O O . TYR A 1 266 ? -15.150 -0.812 17.858 1.00 97.69 266 TYR A O 1
ATOM 2168 N N . GLN A 1 267 ? -14.100 0.748 19.087 1.00 96.00 267 GLN A N 1
ATOM 2169 C CA . GLN A 1 267 ? -13.305 -0.193 19.885 1.00 96.00 267 GLN A CA 1
ATOM 2170 C C . GLN A 1 267 ? -14.136 -1.330 20.487 1.00 96.00 267 GLN A C 1
ATOM 2172 O O . GLN A 1 267 ? -13.691 -2.476 20.465 1.00 96.00 267 GLN A O 1
ATOM 2177 N N . THR A 1 268 ? -15.345 -1.053 20.981 1.00 98.00 268 THR A N 1
ATOM 2178 C CA . THR A 1 268 ? -16.244 -2.075 21.543 1.00 98.00 268 THR A CA 1
ATOM 2179 C C . THR A 1 268 ? -16.589 -3.154 20.515 1.00 98.00 268 THR A C 1
ATOM 2181 O O . THR A 1 268 ? -16.473 -4.347 20.803 1.00 98.00 268 THR A O 1
ATOM 2184 N N . VAL A 1 269 ? -16.942 -2.745 19.292 1.00 98.44 269 VAL A N 1
ATOM 2185 C CA . VAL A 1 269 ? -17.314 -3.648 18.194 1.00 98.44 269 VAL A CA 1
ATOM 2186 C C . VAL A 1 269 ? -16.112 -4.483 17.757 1.00 98.44 269 VAL A C 1
ATOM 2188 O O . VAL A 1 269 ? -16.220 -5.705 17.629 1.00 98.44 269 VAL A O 1
ATOM 2191 N N . PHE A 1 270 ? -14.948 -3.854 17.576 1.00 98.69 270 PHE A N 1
ATOM 2192 C CA . PHE A 1 270 ? -13.727 -4.569 17.203 1.00 98.69 270 PHE A CA 1
ATOM 2193 C C . PHE A 1 270 ? -13.241 -5.507 18.308 1.00 98.69 270 PHE A C 1
ATOM 2195 O O . PHE A 1 270 ? -12.852 -6.630 18.012 1.00 98.69 270 PHE A O 1
ATOM 2202 N N . THR A 1 271 ? -13.307 -5.099 19.577 1.00 98.69 271 THR A N 1
ATOM 2203 C CA . THR A 1 271 ? -12.874 -5.924 20.719 1.00 98.69 271 THR A CA 1
ATOM 2204 C C . THR A 1 271 ? -13.732 -7.176 20.850 1.00 98.69 271 THR A C 1
ATOM 2206 O O . THR A 1 271 ? -13.196 -8.269 21.034 1.00 98.69 271 THR A O 1
ATOM 2209 N N . ARG A 1 272 ? -15.058 -7.042 20.719 1.00 98.62 272 ARG A N 1
ATOM 2210 C C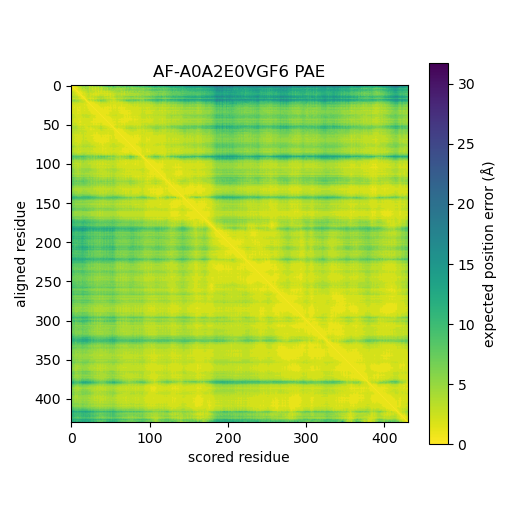A . ARG A 1 272 ? -15.977 -8.186 20.736 1.00 98.62 272 ARG A CA 1
ATOM 2211 C C . ARG A 1 272 ? -15.636 -9.179 19.622 1.00 98.62 272 ARG A C 1
ATOM 2213 O O . ARG A 1 272 ? -15.417 -10.354 19.893 1.00 98.62 272 ARG A O 1
ATOM 2220 N N . ASN A 1 273 ? -15.499 -8.691 18.391 1.00 98.69 273 ASN A N 1
ATOM 2221 C CA . ASN A 1 273 ? -15.212 -9.542 17.236 1.00 98.69 273 ASN A CA 1
ATOM 2222 C C . ASN A 1 273 ? -13.794 -10.135 17.249 1.00 98.69 273 ASN A C 1
ATOM 2224 O O . ASN A 1 273 ? -13.612 -11.279 16.840 1.00 98.69 273 ASN A O 1
ATOM 2228 N N . ALA A 1 274 ? -12.798 -9.412 17.769 1.00 98.69 274 ALA A N 1
ATOM 2229 C CA . ALA A 1 274 ? -11.449 -9.933 17.995 1.00 98.69 274 ALA A CA 1
ATOM 2230 C C . ALA A 1 274 ? -11.474 -11.159 18.921 1.00 98.69 274 ALA A C 1
ATOM 2232 O O . ALA A 1 274 ? -10.861 -12.180 18.617 1.00 98.69 274 ALA A O 1
ATOM 2233 N N . ARG A 1 275 ? -12.247 -11.092 20.016 1.00 98.50 275 ARG A N 1
ATOM 2234 C CA . ARG A 1 275 ? -12.435 -12.220 20.943 1.00 98.50 275 ARG A CA 1
ATOM 2235 C C . ARG A 1 275 ? -13.159 -13.390 20.278 1.00 98.50 275 ARG A C 1
ATOM 2237 O O . ARG A 1 275 ? -12.687 -14.515 20.362 1.00 98.50 275 ARG A O 1
ATOM 2244 N N . GLU A 1 276 ? -14.268 -13.127 19.590 1.00 98.19 276 GLU A N 1
ATOM 2245 C CA . GLU A 1 276 ? -15.089 -14.168 18.951 1.00 98.19 276 GLU A CA 1
ATOM 2246 C C . GLU A 1 276 ? -14.385 -14.907 17.806 1.00 98.19 276 GLU A C 1
ATOM 2248 O O . GLU A 1 276 ? -14.730 -16.049 17.506 1.00 98.19 276 GLU A O 1
ATOM 2253 N N . THR A 1 277 ? -13.437 -14.249 17.139 1.00 98.38 277 THR A N 1
ATOM 2254 C CA . THR A 1 277 ? -12.708 -14.809 15.991 1.00 98.38 277 THR A CA 1
ATOM 2255 C C . THR A 1 277 ? -11.279 -15.219 16.326 1.00 98.38 277 THR A C 1
ATOM 2257 O O . THR A 1 277 ? -10.586 -15.737 15.457 1.00 98.38 277 THR A O 1
ATOM 2260 N N . ALA A 1 278 ? -10.811 -14.963 17.552 1.00 98.12 278 ALA A N 1
ATOM 2261 C CA . ALA A 1 278 ? -9.407 -15.097 17.949 1.00 98.12 278 ALA A CA 1
ATOM 2262 C C . ALA A 1 278 ? -8.420 -14.370 17.005 1.00 98.12 278 ALA A C 1
ATOM 2264 O O . ALA A 1 278 ? -7.245 -14.730 16.917 1.00 98.12 278 ALA A O 1
ATOM 2265 N N . VAL A 1 279 ? -8.883 -13.344 16.283 1.00 98.44 279 VAL A N 1
ATOM 2266 C CA . VAL A 1 279 ? -8.015 -12.459 15.502 1.00 98.44 279 VAL A CA 1
ATOM 2267 C C . VAL A 1 279 ? -7.552 -11.325 16.416 1.00 98.44 279 VAL A C 1
ATOM 2269 O O . VAL A 1 279 ? -8.396 -10.677 17.039 1.00 98.44 279 VAL A O 1
ATOM 2272 N N . PRO A 1 280 ? -6.242 -11.027 16.494 1.00 98.06 280 PRO A N 1
ATOM 2273 C CA . PRO A 1 280 ? -5.748 -9.938 17.327 1.00 98.06 280 PRO A CA 1
ATOM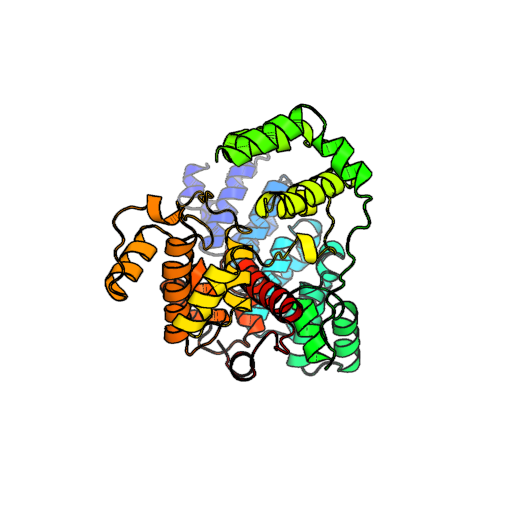 2274 C C . PRO A 1 280 ? -6.416 -8.594 17.007 1.00 98.06 280 PRO A C 1
ATOM 2276 O O . PRO A 1 280 ? -6.528 -8.202 15.842 1.00 98.06 280 PRO A O 1
ATOM 2279 N N . LEU A 1 281 ? -6.816 -7.855 18.049 1.00 98.62 281 LEU A N 1
ATOM 2280 C CA . LEU A 1 281 ? -7.525 -6.575 17.912 1.00 98.62 281 LEU A CA 1
ATOM 2281 C C . LEU A 1 281 ? -6.757 -5.584 17.026 1.00 98.62 281 LEU A C 1
ATOM 2283 O O . LEU A 1 281 ? -7.332 -5.008 16.105 1.00 98.62 281 LEU A O 1
ATOM 2287 N N . HIS A 1 282 ? -5.450 -5.439 17.256 1.00 98.50 282 HIS A N 1
ATOM 2288 C CA . HIS A 1 282 ? -4.602 -4.522 16.492 1.00 98.50 282 HIS A CA 1
ATOM 2289 C C . HIS A 1 282 ? -4.613 -4.806 14.978 1.00 98.50 282 HIS A C 1
ATOM 2291 O O . HIS A 1 282 ? -4.511 -3.879 14.177 1.00 98.50 282 HIS A O 1
ATOM 2297 N N . LEU A 1 283 ? -4.799 -6.068 14.577 1.00 98.44 283 LEU A N 1
ATOM 2298 C CA . LEU A 1 283 ? -4.836 -6.485 13.178 1.00 98.44 283 LEU A CA 1
ATOM 2299 C C . LEU A 1 283 ? -6.186 -6.169 12.519 1.00 98.44 283 LEU A C 1
ATOM 2301 O O . LEU A 1 283 ? -6.211 -5.661 11.400 1.00 98.44 283 LEU A O 1
ATOM 2305 N N . LEU A 1 284 ? -7.307 -6.386 13.220 1.00 98.75 284 LEU A N 1
ATOM 2306 C CA . LEU A 1 284 ? -8.631 -5.986 12.718 1.00 98.75 284 LEU A CA 1
ATOM 2307 C C . LEU A 1 284 ? -8.743 -4.463 12.556 1.00 98.75 284 LEU A C 1
ATOM 2309 O O . LEU A 1 284 ? -9.289 -3.983 11.560 1.00 98.75 284 LEU A O 1
ATOM 2313 N N . MET A 1 285 ? -8.192 -3.701 13.505 1.00 98.81 285 MET A N 1
ATOM 2314 C CA . MET A 1 285 ? -8.157 -2.240 13.412 1.00 98.81 285 MET A CA 1
ATOM 2315 C C . MET A 1 285 ? -7.258 -1.764 12.268 1.00 98.81 285 MET A C 1
ATOM 2317 O O . MET A 1 285 ? -7.641 -0.852 11.540 1.00 98.81 285 MET A O 1
ATOM 2321 N N . ALA A 1 286 ? -6.105 -2.408 12.057 1.00 98.75 286 ALA A N 1
ATOM 2322 C CA . ALA A 1 286 ? -5.215 -2.114 10.935 1.00 98.75 286 ALA A CA 1
ATOM 2323 C C . ALA A 1 286 ? -5.881 -2.346 9.571 1.00 98.75 286 ALA A C 1
ATOM 2325 O O . ALA A 1 286 ? -5.783 -1.483 8.697 1.00 98.75 286 ALA A O 1
ATOM 2326 N N . LEU A 1 287 ? -6.609 -3.458 9.414 1.00 98.69 287 LEU A N 1
ATOM 2327 C CA . LEU A 1 287 ? -7.413 -3.728 8.219 1.00 98.69 287 LEU A CA 1
ATOM 2328 C C . LEU A 1 287 ? -8.438 -2.616 7.996 1.00 98.69 287 LEU A C 1
ATOM 2330 O O . LEU A 1 287 ? -8.429 -1.978 6.952 1.00 98.69 287 LEU A O 1
ATOM 2334 N N . SER A 1 288 ? -9.273 -2.302 8.991 1.00 98.75 288 SER A N 1
ATOM 2335 C CA . SER A 1 288 ? -10.295 -1.258 8.826 1.00 98.75 288 SER A CA 1
ATOM 2336 C C . SER A 1 288 ? -9.702 0.132 8.555 1.00 98.75 288 SER A C 1
ATOM 2338 O O . SER A 1 288 ? -10.246 0.907 7.758 1.00 98.75 288 SER A O 1
ATOM 2340 N N . ARG A 1 289 ? -8.545 0.436 9.156 1.00 98.69 289 ARG A N 1
ATOM 2341 C CA . ARG A 1 289 ? -7.797 1.669 8.905 1.00 98.69 289 ARG A CA 1
ATOM 2342 C C . ARG A 1 289 ? -7.327 1.774 7.455 1.00 98.69 289 ARG A C 1
ATOM 2344 O O . ARG A 1 289 ? -7.403 2.872 6.900 1.00 98.69 289 ARG A O 1
ATOM 2351 N N . GLN A 1 290 ? -6.844 0.679 6.870 1.00 98.44 290 GLN A N 1
ATOM 2352 C CA . GLN A 1 290 ? -6.436 0.618 5.465 1.00 98.44 290 GLN A CA 1
ATOM 2353 C C . GLN A 1 290 ? -7.647 0.640 4.520 1.00 98.44 290 GLN A C 1
ATOM 2355 O O . GLN A 1 290 ? -7.607 1.328 3.507 1.00 98.44 290 GLN A O 1
ATOM 2360 N N . GLU A 1 291 ? -8.722 -0.067 4.863 1.00 98.19 291 GLU A N 1
ATOM 2361 C CA . GLU A 1 291 ? -9.891 -0.248 3.996 1.00 98.19 291 GLU A CA 1
ATOM 2362 C C . GLU A 1 291 ? -10.762 1.006 3.867 1.00 98.19 291 GLU A C 1
ATOM 2364 O O . GLU A 1 291 ? -11.195 1.373 2.779 1.00 98.19 291 GLU A O 1
ATOM 2369 N N . SER A 1 292 ? -11.053 1.678 4.982 1.00 97.94 292 SER A N 1
ATOM 2370 C CA . SER A 1 292 ? -12.030 2.778 4.993 1.00 97.94 292 SER A CA 1
ATOM 2371 C C . SER A 1 292 ? -11.576 4.007 5.767 1.00 97.94 292 SER A C 1
ATOM 2373 O O . SER A 1 292 ? -12.273 5.026 5.772 1.00 97.94 292 SER A O 1
ATOM 2375 N N . SER A 1 293 ? -10.442 3.927 6.473 1.00 97.62 293 SER A N 1
ATOM 2376 C CA . SER A 1 293 ? -10.103 4.893 7.527 1.00 97.62 293 SER A CA 1
ATOM 2377 C C . SER A 1 293 ? -11.275 5.097 8.501 1.00 97.62 293 SER A C 1
ATOM 2379 O O . SER A 1 293 ? -11.564 6.214 8.919 1.00 97.62 293 SER A O 1
ATOM 2381 N N . PHE A 1 294 ? -11.974 4.002 8.822 1.00 97.88 294 PHE A N 1
ATOM 2382 C CA . PHE A 1 294 ? -13.156 3.946 9.686 1.00 97.88 294 PHE A CA 1
ATOM 2383 C C . PHE A 1 294 ? -14.389 4.727 9.199 1.00 97.88 294 PHE A C 1
ATOM 2385 O O . PHE A 1 294 ? -15.214 5.148 10.011 1.00 97.88 294 PHE A O 1
ATOM 2392 N N . ALA A 1 295 ? -14.557 4.905 7.885 1.00 95.94 295 ALA A N 1
ATOM 2393 C CA . ALA A 1 295 ? -15.794 5.434 7.309 1.00 95.94 295 ALA A CA 1
ATOM 2394 C C . ALA A 1 295 ? -16.840 4.315 7.106 1.00 95.94 295 ALA A C 1
ATOM 2396 O O . ALA A 1 295 ? -16.686 3.501 6.192 1.00 95.94 295 ALA A O 1
ATOM 2397 N N . PRO A 1 296 ? -17.940 4.268 7.883 1.00 95.44 296 PRO A N 1
ATOM 2398 C CA . PRO A 1 296 ? -18.930 3.195 7.769 1.00 95.44 296 PRO A CA 1
ATOM 2399 C C . PRO A 1 296 ? -19.786 3.296 6.501 1.00 95.44 296 PRO A C 1
ATOM 2401 O O . PRO A 1 296 ? -20.309 2.290 6.042 1.00 95.44 296 PRO A O 1
ATOM 2404 N N . SER A 1 297 ? -19.912 4.482 5.899 1.00 93.00 297 SER A N 1
ATOM 2405 C CA . SER A 1 297 ? -20.753 4.728 4.719 1.00 93.00 297 SER A CA 1
ATOM 2406 C C . SER A 1 297 ? -20.009 4.639 3.378 1.00 93.00 297 SER A C 1
ATOM 2408 O O . SER A 1 297 ? -20.614 4.865 2.329 1.00 93.00 297 SER A O 1
ATOM 2410 N N . ILE A 1 298 ? -18.705 4.329 3.376 1.00 92.62 298 ILE A N 1
ATOM 2411 C CA . ILE A 1 298 ? -17.889 4.363 2.154 1.00 92.62 298 ILE A CA 1
ATOM 2412 C C . ILE A 1 298 ? -18.159 3.157 1.244 1.00 92.62 298 ILE A C 1
ATOM 2414 O O . ILE A 1 298 ? -18.346 2.024 1.706 1.00 92.62 298 ILE A O 1
ATOM 2418 N N . VAL A 1 299 ? -18.173 3.419 -0.066 1.00 96.62 299 VAL A N 1
ATOM 2419 C CA . VAL A 1 299 ? -18.332 2.416 -1.123 1.00 96.62 299 VAL A CA 1
ATOM 2420 C C . VAL A 1 299 ? -17.180 2.558 -2.112 1.00 96.62 299 VAL A C 1
ATOM 2422 O O . VAL A 1 299 ? -16.985 3.646 -2.652 1.00 96.62 299 VAL A O 1
ATOM 2425 N N . SER A 1 300 ? -16.431 1.483 -2.362 1.00 95.69 300 SER A N 1
ATOM 2426 C CA . SER A 1 300 ? -15.381 1.493 -3.388 1.00 95.69 300 SER A CA 1
ATOM 2427 C C . SER A 1 300 ? -15.976 1.510 -4.804 1.00 95.69 300 SER A C 1
ATOM 2429 O O . SER A 1 300 ? -17.126 1.101 -4.992 1.00 95.69 300 SER A O 1
ATOM 2431 N N . PRO A 1 301 ? -15.202 1.888 -5.839 1.00 95.25 301 PRO A N 1
ATOM 2432 C CA . PRO A 1 301 ? -15.644 1.781 -7.232 1.00 95.25 301 PRO A CA 1
ATOM 2433 C C . PRO A 1 301 ? -16.077 0.361 -7.634 1.00 95.25 301 PRO A C 1
ATOM 2435 O O . PRO A 1 301 ? -16.999 0.195 -8.427 1.00 95.25 301 PRO A O 1
ATOM 2438 N N . ALA A 1 302 ? -15.458 -0.668 -7.043 1.00 93.56 302 ALA A N 1
ATOM 2439 C CA . ALA A 1 302 ? -15.818 -2.071 -7.253 1.00 93.56 302 ALA A CA 1
ATOM 2440 C C . ALA A 1 302 ? -17.071 -2.508 -6.465 1.00 93.56 302 ALA A C 1
ATOM 2442 O O . ALA A 1 302 ? -17.604 -3.592 -6.694 1.00 93.56 302 ALA A O 1
ATOM 2443 N N . GLY A 1 303 ? -17.567 -1.674 -5.545 1.00 97.19 303 GLY A N 1
ATOM 2444 C CA . GLY A 1 303 ? -18.777 -1.924 -4.766 1.00 97.19 303 GLY A CA 1
ATOM 2445 C C . GLY A 1 303 ? -18.551 -2.553 -3.390 1.00 97.19 303 GLY A C 1
ATOM 2446 O O . GLY A 1 303 ? -19.532 -3.006 -2.789 1.00 97.19 303 GLY A O 1
ATOM 2447 N N . ALA A 1 304 ? -17.312 -2.567 -2.888 1.00 98.00 304 ALA A N 1
ATOM 2448 C CA . ALA A 1 304 ? -16.987 -2.944 -1.511 1.00 98.00 304 ALA A CA 1
ATOM 2449 C C . ALA A 1 304 ? -17.547 -1.909 -0.521 1.00 98.00 304 ALA A C 1
ATOM 2451 O O . ALA A 1 304 ? -17.672 -0.738 -0.876 1.00 98.00 304 ALA A O 1
ATOM 2452 N N . ARG A 1 305 ? -17.965 -2.326 0.684 1.00 98.50 305 ARG A N 1
ATOM 2453 C CA . ARG A 1 305 ? -18.772 -1.479 1.588 1.00 98.50 305 ARG A CA 1
ATOM 2454 C C . ARG A 1 305 ? -18.297 -1.486 3.034 1.00 98.50 305 ARG A C 1
ATOM 2456 O O . ARG A 1 305 ? -17.950 -2.536 3.577 1.00 98.50 305 ARG A O 1
ATOM 2463 N N . GLY A 1 306 ? -18.406 -0.319 3.664 1.00 97.94 306 GLY A N 1
ATOM 2464 C CA . GLY A 1 306 ? -18.275 -0.132 5.106 1.00 97.94 306 GLY A CA 1
ATOM 2465 C C . GLY A 1 306 ? -16.857 -0.250 5.650 1.00 97.94 306 GLY A C 1
ATOM 2466 O O . GLY A 1 306 ? -15.879 -0.172 4.903 1.00 97.94 306 GLY A O 1
ATOM 2467 N N . LEU A 1 307 ? -16.765 -0.421 6.970 1.00 98.38 307 LEU A N 1
ATOM 2468 C CA . LEU A 1 307 ? -15.528 -0.287 7.744 1.00 98.38 307 LEU A CA 1
ATOM 2469 C C . LEU A 1 307 ? -14.392 -1.205 7.283 1.00 98.38 307 LEU A C 1
ATOM 2471 O O . LEU A 1 307 ? -13.234 -0.787 7.279 1.00 98.38 307 LEU A O 1
ATOM 2475 N N . MET A 1 308 ? -14.720 -2.437 6.906 1.00 98.69 308 MET A N 1
ATOM 2476 C CA . MET A 1 308 ? -13.783 -3.462 6.447 1.00 98.69 308 MET A CA 1
ATOM 2477 C C . MET A 1 308 ? -13.926 -3.762 4.944 1.00 98.69 308 MET A C 1
ATOM 2479 O O . MET A 1 308 ? -13.458 -4.804 4.495 1.00 98.69 308 MET A O 1
ATOM 2483 N N . GLN A 1 309 ? -14.602 -2.883 4.187 1.00 98.44 309 GLN A N 1
ATOM 2484 C CA . GLN A 1 309 ? -14.770 -2.958 2.726 1.00 98.44 309 GLN A CA 1
ATOM 2485 C C . GLN A 1 309 ? -15.114 -4.361 2.205 1.00 98.44 309 GLN A C 1
ATOM 2487 O O . GLN A 1 309 ? -14.436 -4.946 1.365 1.00 98.44 309 GLN A O 1
ATOM 2492 N N . LEU A 1 310 ? -16.235 -4.908 2.669 1.00 98.50 310 LEU A N 1
ATOM 2493 C CA . LEU A 1 310 ? -16.702 -6.197 2.172 1.00 98.50 310 LEU A CA 1
ATOM 2494 C C . LEU A 1 310 ? -17.427 -6.056 0.839 1.00 98.50 310 LEU A C 1
ATOM 2496 O O . LEU A 1 310 ? -18.343 -5.243 0.688 1.00 98.50 310 LEU A O 1
ATOM 2500 N N . MET A 1 311 ? -17.076 -6.925 -0.107 1.00 98.25 311 MET A N 1
ATOM 2501 C CA . MET A 1 311 ? -17.899 -7.166 -1.288 1.00 98.25 311 MET A CA 1
ATOM 2502 C C . MET A 1 311 ? -19.221 -7.830 -0.867 1.00 98.25 311 MET A C 1
ATOM 2504 O O . MET A 1 311 ? -19.194 -8.769 -0.065 1.00 98.25 311 MET A O 1
ATOM 2508 N N . PRO A 1 312 ? -20.382 -7.430 -1.424 1.00 98.19 312 PRO A N 1
ATOM 2509 C CA . PRO A 1 312 ? -21.670 -8.032 -1.068 1.00 98.19 312 PRO A CA 1
ATOM 2510 C C . PRO A 1 312 ? -21.722 -9.557 -1.242 1.00 98.19 312 PRO A C 1
ATOM 2512 O O . PRO A 1 312 ? -22.328 -10.245 -0.424 1.00 98.19 312 PRO A O 1
ATOM 2515 N N . ALA A 1 313 ? -21.056 -10.097 -2.269 1.00 97.81 313 ALA A N 1
ATOM 2516 C CA . ALA A 1 313 ? -20.965 -11.541 -2.487 1.00 97.81 313 ALA A CA 1
ATOM 2517 C C . ALA A 1 313 ? -20.177 -12.244 -1.365 1.00 97.81 313 ALA A C 1
ATOM 2519 O O . ALA A 1 313 ? -20.644 -13.241 -0.818 1.00 97.81 313 ALA A O 1
ATOM 2520 N N . THR A 1 314 ? -19.030 -11.684 -0.966 1.00 97.88 314 THR A N 1
ATOM 2521 C CA . THR A 1 314 ? -18.208 -12.186 0.148 1.00 97.88 314 THR A CA 1
ATOM 2522 C C . THR A 1 314 ? -18.963 -12.133 1.473 1.00 97.88 314 THR A C 1
ATOM 2524 O O . THR A 1 314 ? -18.917 -13.086 2.252 1.00 97.88 314 THR A O 1
ATOM 2527 N N . ALA A 1 315 ? -19.695 -11.045 1.720 1.00 98.44 315 ALA A N 1
ATOM 2528 C CA . ALA A 1 315 ? -20.542 -10.908 2.898 1.00 98.44 315 ALA A CA 1
ATOM 2529 C C . ALA A 1 315 ? -21.642 -11.977 2.935 1.00 98.44 315 ALA A C 1
ATOM 2531 O O . ALA A 1 315 ? -21.805 -12.637 3.958 1.00 98.44 315 ALA A O 1
ATOM 2532 N N . ALA A 1 316 ? -22.344 -12.201 1.819 1.00 98.44 316 ALA A N 1
ATOM 2533 C CA . ALA A 1 316 ? -23.389 -13.218 1.727 1.00 98.44 316 ALA A CA 1
ATOM 2534 C C . ALA A 1 316 ? -22.842 -14.644 1.918 1.00 98.44 316 ALA A C 1
ATOM 2536 O O . ALA A 1 316 ? -23.437 -15.438 2.647 1.00 98.44 316 ALA A O 1
ATOM 2537 N N . GLU A 1 317 ? -21.695 -14.967 1.309 1.00 98.19 317 GLU A N 1
ATOM 2538 C CA . GLU A 1 317 ? -21.036 -16.264 1.500 1.00 98.19 317 GLU A CA 1
ATOM 2539 C C . GLU A 1 317 ? -20.632 -16.471 2.966 1.00 98.19 317 GLU A C 1
ATOM 2541 O O . GLU A 1 317 ? -20.887 -17.533 3.536 1.00 98.19 317 GLU A O 1
ATOM 2546 N N . THR A 1 318 ? -20.027 -15.453 3.582 1.00 98.31 318 THR A N 1
ATOM 2547 C CA . THR A 1 318 ? -19.572 -15.510 4.977 1.00 98.31 318 THR A CA 1
ATOM 2548 C C . THR A 1 318 ? -20.756 -15.639 5.929 1.00 98.31 318 THR A C 1
ATOM 2550 O O . THR A 1 318 ? -20.756 -16.515 6.787 1.00 98.31 318 THR A O 1
ATOM 2553 N N . ALA A 1 319 ? -21.809 -14.845 5.730 1.00 98.31 319 ALA A N 1
ATOM 2554 C CA . ALA A 1 319 ? -23.015 -14.899 6.544 1.00 98.31 319 ALA A CA 1
ATOM 2555 C C . ALA A 1 319 ? -23.685 -16.278 6.487 1.00 98.31 319 ALA A C 1
ATOM 2557 O O . ALA A 1 319 ? -24.020 -16.844 7.526 1.00 98.31 319 ALA A O 1
ATOM 2558 N N . LYS A 1 320 ? -23.806 -16.860 5.285 1.00 98.06 320 LYS A N 1
ATOM 2559 C CA . LYS A 1 320 ? -24.360 -18.207 5.099 1.00 98.06 320 LYS A CA 1
ATOM 2560 C C . LYS A 1 320 ? -23.550 -19.272 5.842 1.00 98.06 320 LYS A C 1
ATOM 2562 O O . LYS A 1 320 ? -24.144 -20.150 6.456 1.00 98.06 320 LYS A O 1
ATOM 2567 N N . ARG A 1 321 ? -22.215 -19.211 5.774 1.00 96.81 321 ARG A N 1
ATOM 2568 C CA . ARG A 1 321 ? -21.330 -20.180 6.447 1.00 96.81 321 ARG A CA 1
ATOM 2569 C C . ARG A 1 321 ? -21.392 -20.070 7.967 1.00 96.81 321 ARG A C 1
ATOM 2571 O O . ARG A 1 321 ? -21.447 -21.090 8.638 1.00 96.81 321 ARG A O 1
ATOM 2578 N N . GLU A 1 322 ? -21.413 -18.848 8.487 1.00 96.19 322 GLU A N 1
ATOM 2579 C CA . GLU A 1 322 ? -21.397 -18.576 9.930 1.00 96.19 322 GLU A CA 1
ATOM 2580 C C . GLU A 1 322 ? -22.799 -18.589 10.568 1.00 96.19 322 GLU A C 1
ATOM 2582 O O . GLU A 1 322 ? -22.942 -18.288 11.751 1.00 96.19 322 GLU A O 1
ATOM 2587 N N . GLY A 1 323 ? -23.857 -18.879 9.798 1.00 96.25 323 GLY A N 1
ATOM 2588 C CA . GLY A 1 323 ? -25.238 -18.849 10.294 1.00 96.25 323 GLY A CA 1
ATOM 2589 C C . GLY A 1 323 ? -25.705 -17.452 10.726 1.00 96.25 323 GLY A C 1
ATOM 2590 O O . GLY A 1 323 ? -26.558 -17.318 11.602 1.00 96.25 323 GLY A O 1
ATOM 2591 N N . ILE A 1 324 ? -25.139 -16.395 10.138 1.00 96.00 324 ILE A N 1
ATOM 2592 C CA . ILE A 1 324 ? -25.470 -15.003 10.451 1.00 96.00 324 ILE A CA 1
ATOM 2593 C C . ILE A 1 324 ? -26.603 -14.548 9.532 1.00 96.00 324 ILE A C 1
ATOM 2595 O O . ILE A 1 324 ? -26.526 -14.680 8.310 1.00 96.00 324 ILE A O 1
ATOM 2599 N N . ARG A 1 325 ? -27.658 -13.964 10.110 1.00 94.94 325 ARG A N 1
ATOM 2600 C CA . ARG A 1 325 ? -28.711 -13.312 9.328 1.00 94.94 325 ARG A CA 1
ATOM 2601 C C . ARG A 1 325 ? -28.118 -12.118 8.580 1.00 94.94 325 ARG A C 1
ATOM 2603 O O . ARG A 1 325 ? -27.606 -11.197 9.203 1.00 94.94 325 ARG A O 1
ATOM 2610 N N . TYR A 1 326 ? -28.231 -12.146 7.260 1.00 96.19 326 TYR A N 1
ATOM 2611 C CA . TYR A 1 326 ? -27.825 -11.067 6.369 1.00 96.19 326 TYR A CA 1
ATOM 2612 C C . TYR A 1 326 ? -28.770 -11.062 5.171 1.00 96.19 326 TYR A C 1
ATOM 2614 O O . TYR A 1 326 ? -28.838 -12.040 4.426 1.00 96.19 326 TYR A O 1
ATOM 2622 N N . SER A 1 327 ? -29.546 -9.993 5.022 1.00 94.12 327 SER A N 1
ATOM 2623 C CA . SER A 1 327 ? -30.640 -9.913 4.045 1.00 94.12 327 SER A CA 1
ATOM 2624 C C . SER A 1 327 ? -30.429 -8.845 2.977 1.00 94.12 327 SER A C 1
ATOM 2626 O O . SER A 1 327 ? -31.017 -8.920 1.899 1.00 94.12 327 SER A O 1
ATOM 2628 N N . SER A 1 328 ? -29.574 -7.856 3.241 1.00 96.50 328 SER A N 1
ATOM 2629 C CA . SER A 1 328 ? -29.353 -6.737 2.335 1.00 96.50 328 SER A CA 1
ATOM 2630 C C . SER A 1 328 ? -27.929 -6.202 2.385 1.00 96.50 328 SER A C 1
ATOM 2632 O O . SER A 1 328 ? -27.351 -5.981 3.444 1.00 96.50 328 SER A O 1
ATOM 2634 N N . ARG A 1 329 ? -27.407 -5.816 1.214 1.00 96.81 329 ARG A N 1
ATOM 2635 C CA . ARG A 1 329 ? -26.131 -5.090 1.090 1.00 96.81 329 ARG A CA 1
ATOM 2636 C C . ARG A 1 329 ? -26.083 -3.755 1.839 1.00 96.81 329 ARG A C 1
ATOM 2638 O O . ARG A 1 329 ? -24.992 -3.227 2.031 1.00 96.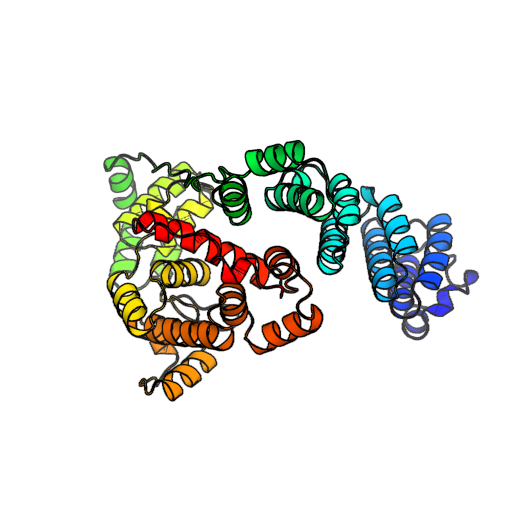81 329 ARG A O 1
ATOM 2645 N N . ARG A 1 330 ? -27.236 -3.189 2.224 1.00 96.50 330 ARG A N 1
ATOM 2646 C CA . ARG A 1 330 ? -27.303 -1.976 3.058 1.00 96.50 330 ARG A CA 1
ATOM 2647 C C . ARG A 1 330 ? -26.847 -2.237 4.493 1.00 96.50 330 ARG A C 1
ATOM 2649 O O . ARG A 1 330 ? -26.287 -1.333 5.094 1.00 96.50 330 ARG A O 1
ATOM 2656 N N . GLU A 1 331 ? -27.003 -3.462 4.994 1.00 97.81 331 GLU A N 1
ATOM 2657 C CA . GLU A 1 331 ? -26.538 -3.846 6.334 1.00 97.81 331 GLU A CA 1
ATOM 2658 C C . GLU A 1 331 ? -25.009 -3.754 6.455 1.00 97.81 331 GLU A C 1
ATOM 2660 O O . GLU A 1 331 ? -24.488 -3.623 7.548 1.00 97.81 331 GLU A O 1
ATOM 2665 N N . LEU A 1 332 ? -24.261 -3.733 5.343 1.00 98.25 332 LEU A N 1
ATOM 2666 C CA . LEU A 1 332 ? -22.809 -3.521 5.384 1.00 98.25 332 LEU A CA 1
ATOM 2667 C C . LEU A 1 332 ? -22.391 -2.096 5.766 1.00 98.25 332 LEU A C 1
ATOM 2669 O O . LEU A 1 332 ? -21.199 -1.879 5.969 1.00 98.25 332 LEU A O 1
ATOM 2673 N N . PHE A 1 333 ? -23.322 -1.143 5.839 1.00 97.06 333 PHE A N 1
ATOM 2674 C CA . PHE A 1 333 ? -23.050 0.187 6.387 1.00 97.06 333 PHE A CA 1
ATOM 2675 C C . PHE A 1 333 ? -23.205 0.244 7.910 1.00 97.06 333 PHE A C 1
ATOM 2677 O O . PHE A 1 333 ? -22.781 1.220 8.521 1.00 97.06 333 PHE A O 1
ATOM 2684 N N . ASP A 1 334 ? -23.781 -0.795 8.519 1.00 97.50 334 ASP A N 1
ATOM 2685 C CA . ASP A 1 334 ? -23.829 -0.953 9.966 1.00 97.50 334 ASP A CA 1
ATOM 2686 C C . ASP A 1 334 ? -22.465 -1.474 10.471 1.00 97.50 334 ASP A C 1
ATOM 2688 O O . ASP A 1 334 ? -22.003 -2.528 10.011 1.00 97.50 334 ASP A O 1
ATOM 2692 N N . PRO A 1 335 ? -21.781 -0.748 11.376 1.00 97.81 335 PRO A N 1
ATOM 2693 C CA . PRO A 1 335 ? -20.489 -1.158 11.922 1.00 97.81 335 PRO A CA 1
ATOM 2694 C C . PRO A 1 335 ? -20.483 -2.553 12.553 1.00 97.81 335 PRO A C 1
ATOM 2696 O O . PRO A 1 335 ? -19.533 -3.309 12.337 1.00 97.81 335 PRO A O 1
ATOM 2699 N N . ASP A 1 336 ? -21.525 -2.913 13.305 1.00 98.25 336 ASP A N 1
ATOM 2700 C CA . ASP A 1 336 ? -21.612 -4.192 14.005 1.00 98.25 336 ASP A CA 1
ATOM 2701 C C . ASP A 1 336 ? -21.705 -5.352 13.011 1.00 98.25 336 ASP A C 1
ATOM 2703 O O . ASP A 1 336 ? -20.953 -6.324 13.138 1.00 98.25 336 ASP A O 1
ATOM 2707 N N . VAL A 1 337 ? -22.556 -5.239 11.986 1.00 98.31 337 VAL A N 1
ATOM 2708 C CA . VAL A 1 337 ? -22.677 -6.252 10.923 1.00 98.31 337 VAL A CA 1
ATOM 2709 C C . VAL A 1 337 ? -21.398 -6.331 10.090 1.00 98.31 337 VAL A C 1
ATOM 2711 O O . VAL A 1 337 ? -20.892 -7.428 9.833 1.00 98.31 337 VAL A O 1
ATOM 2714 N N . ASN A 1 338 ? -20.852 -5.185 9.675 1.00 98.75 338 ASN A N 1
ATOM 2715 C CA . ASN A 1 338 ? -19.687 -5.133 8.796 1.00 98.75 338 ASN A CA 1
ATOM 2716 C C . ASN A 1 338 ? -18.443 -5.739 9.456 1.00 98.75 338 ASN A C 1
ATOM 2718 O O . ASN A 1 338 ? -17.801 -6.610 8.870 1.00 98.75 338 ASN A O 1
ATOM 2722 N N . VAL A 1 339 ? -18.137 -5.336 10.694 1.00 98.75 339 VAL A N 1
ATOM 2723 C CA . VAL A 1 339 ? -16.976 -5.851 11.435 1.00 98.75 339 VAL A CA 1
ATOM 2724 C C . VAL A 1 339 ? -17.172 -7.318 11.809 1.00 98.75 339 VAL A C 1
ATOM 2726 O O . VAL A 1 339 ? -16.215 -8.093 11.758 1.00 98.75 339 VAL A O 1
ATOM 2729 N N . ARG A 1 340 ? -18.404 -7.745 12.118 1.00 98.69 340 ARG A N 1
ATOM 2730 C CA . ARG A 1 340 ? -18.701 -9.158 12.387 1.00 98.69 340 ARG A CA 1
ATOM 2731 C C . ARG A 1 340 ? -18.431 -10.047 11.184 1.00 98.69 340 ARG A C 1
ATOM 2733 O O . ARG A 1 340 ? -17.723 -11.041 11.308 1.00 98.69 340 ARG A O 1
ATOM 2740 N N . LEU A 1 341 ? -18.940 -9.686 10.011 1.00 98.81 341 LEU A N 1
ATOM 2741 C CA . LEU A 1 341 ? -18.679 -10.455 8.793 1.00 98.81 341 LEU A CA 1
ATOM 2742 C C . LEU A 1 341 ? -17.212 -10.337 8.353 1.00 98.81 341 LEU A C 1
ATOM 2744 O O . LEU A 1 341 ? -16.620 -11.327 7.930 1.00 98.81 341 LEU A O 1
ATOM 2748 N N . GLY A 1 342 ? -16.604 -9.156 8.488 1.00 98.75 342 GLY A N 1
ATOM 2749 C CA . GLY A 1 342 ? -15.242 -8.892 8.020 1.00 98.75 342 GLY A CA 1
ATOM 2750 C C . GLY A 1 342 ? -14.189 -9.627 8.835 1.00 98.75 342 GLY A C 1
ATOM 2751 O O . GLY A 1 342 ? -13.312 -10.281 8.272 1.00 98.75 342 GLY A O 1
ATOM 2752 N N . SER A 1 343 ? -14.323 -9.608 10.161 1.00 98.88 343 SER A N 1
ATOM 2753 C CA . SER A 1 343 ? -13.448 -10.361 11.066 1.00 98.88 343 SER A CA 1
ATOM 2754 C C . SER A 1 343 ? -13.534 -11.872 10.832 1.00 98.88 343 SER A C 1
ATOM 2756 O O . SER A 1 343 ? -12.501 -12.536 10.783 1.00 98.88 343 SER A O 1
ATOM 2758 N N . ARG A 1 344 ? -14.739 -12.414 10.602 1.00 98.81 344 ARG A N 1
ATOM 2759 C CA . ARG A 1 344 ? -14.957 -13.834 10.272 1.00 98.81 344 ARG A CA 1
ATOM 2760 C C . ARG A 1 344 ? -14.346 -14.212 8.925 1.00 98.81 344 ARG A C 1
ATOM 2762 O O . ARG A 1 344 ? -13.654 -15.224 8.822 1.00 98.81 344 ARG A O 1
ATOM 2769 N N . TYR A 1 345 ? -14.535 -13.377 7.903 1.00 98.81 345 TYR A N 1
ATOM 2770 C CA . TYR A 1 345 ? -13.910 -13.598 6.601 1.00 98.81 345 TYR A CA 1
ATOM 2771 C C . TYR A 1 345 ? -12.377 -13.570 6.700 1.00 98.81 345 TYR A C 1
ATOM 2773 O O . TYR A 1 345 ? -11.709 -14.453 6.161 1.00 98.81 345 TYR A O 1
ATOM 2781 N N . TYR A 1 346 ? -11.809 -12.621 7.448 1.00 98.81 346 TYR A N 1
ATOM 2782 C CA . TYR A 1 346 ? -10.364 -12.552 7.652 1.00 98.81 346 TYR A CA 1
ATOM 2783 C C . TYR A 1 346 ? -9.815 -13.731 8.472 1.00 98.81 346 TYR A C 1
ATOM 2785 O O . TYR A 1 346 ? -8.796 -14.309 8.096 1.00 98.81 346 TYR A O 1
ATOM 2793 N N . ARG A 1 347 ? -10.514 -14.165 9.530 1.00 98.75 347 ARG A N 1
ATOM 2794 C CA . ARG A 1 347 ? -10.195 -15.397 10.277 1.00 98.75 347 ARG A CA 1
ATOM 2795 C C . ARG A 1 347 ? -10.123 -16.605 9.346 1.00 98.75 347 ARG A C 1
ATOM 2797 O O . ARG A 1 347 ? -9.140 -17.337 9.372 1.00 98.75 347 ARG A O 1
ATOM 2804 N N . ARG A 1 348 ? -11.089 -16.759 8.441 1.00 98.38 348 ARG A N 1
ATOM 2805 C CA . ARG A 1 348 ? -11.058 -17.821 7.426 1.00 98.38 348 ARG A CA 1
ATOM 2806 C C . ARG A 1 348 ? -9.843 -17.712 6.498 1.00 98.38 348 ARG A C 1
ATOM 2808 O O . ARG A 1 348 ? -9.282 -18.736 6.114 1.00 98.38 348 ARG A O 1
ATOM 2815 N N . MET A 1 349 ? -9.431 -16.501 6.114 1.00 98.69 349 MET A N 1
ATOM 2816 C CA . MET A 1 349 ? -8.202 -16.322 5.327 1.00 98.69 349 MET A CA 1
ATOM 2817 C C . MET A 1 349 ? -6.970 -16.741 6.130 1.00 98.69 349 MET A C 1
ATOM 2819 O O . MET A 1 349 ? -6.124 -17.455 5.603 1.00 98.69 349 MET A O 1
ATOM 2823 N N . LEU A 1 350 ? -6.899 -16.391 7.416 1.00 98.62 350 LEU A N 1
ATOM 2824 C CA . LEU A 1 350 ? -5.841 -16.880 8.298 1.00 98.62 350 LEU A CA 1
ATOM 2825 C C . LEU A 1 350 ? -5.845 -18.413 8.382 1.00 98.62 350 LEU A C 1
ATOM 2827 O O . LEU A 1 350 ? -4.787 -19.009 8.268 1.00 98.62 350 LEU A O 1
ATOM 2831 N N . GLU A 1 351 ? -6.997 -19.073 8.526 1.00 98.25 351 GLU A N 1
ATOM 2832 C CA . GLU A 1 351 ? -7.073 -20.549 8.572 1.00 98.25 351 GLU A CA 1
ATOM 2833 C C . GLU A 1 351 ? -6.597 -21.196 7.279 1.00 98.25 351 GLU A C 1
ATOM 2835 O O . GLU A 1 351 ? -5.820 -22.144 7.322 1.00 98.25 351 GLU A O 1
ATOM 2840 N N . ARG A 1 352 ? -7.020 -20.660 6.129 1.00 97.81 352 ARG A N 1
ATOM 2841 C CA . ARG A 1 352 ? -6.625 -21.174 4.813 1.00 97.81 352 ARG A CA 1
ATOM 2842 C C . ARG A 1 352 ? -5.111 -21.155 4.605 1.00 97.81 352 ARG A C 1
ATOM 2844 O O . ARG A 1 352 ? -4.598 -22.009 3.892 1.00 97.81 352 ARG A O 1
ATOM 2851 N N . PHE A 1 353 ? -4.427 -20.170 5.179 1.00 97.12 353 PHE A N 1
ATOM 2852 C CA . PHE A 1 353 ? -2.996 -19.950 4.989 1.00 97.12 353 PHE A CA 1
ATOM 2853 C C . PHE A 1 353 ? -2.185 -20.215 6.266 1.00 97.12 353 PHE A C 1
ATOM 2855 O O . PHE A 1 353 ? -1.183 -19.548 6.509 1.00 97.12 353 PHE A O 1
ATOM 2862 N N . ASP A 1 354 ? -2.606 -21.175 7.097 1.00 95.94 354 ASP A N 1
ATOM 2863 C CA . ASP A 1 354 ? -1.874 -21.641 8.289 1.00 95.94 354 ASP A CA 1
ATOM 2864 C C . ASP A 1 354 ? -1.506 -20.525 9.288 1.00 95.94 354 ASP A C 1
ATOM 2866 O O . ASP A 1 354 ? -0.419 -20.501 9.866 1.00 95.94 354 ASP A O 1
ATOM 2870 N N . ASN A 1 355 ? -2.414 -19.570 9.489 1.00 96.69 355 ASN A N 1
ATOM 2871 C CA . ASN A 1 355 ? -2.226 -18.341 10.267 1.00 96.69 355 ASN A CA 1
ATOM 2872 C C . ASN A 1 355 ? -1.126 -17.399 9.750 1.00 96.69 355 ASN A C 1
ATOM 2874 O O . ASN A 1 355 ? -0.695 -16.514 10.485 1.00 96.69 355 ASN A O 1
ATOM 2878 N N . ASN A 1 356 ? -0.693 -17.532 8.496 1.00 97.44 356 ASN A N 1
ATOM 2879 C CA . ASN A 1 356 ? 0.233 -16.588 7.884 1.00 97.44 356 ASN A CA 1
ATOM 2880 C C . ASN A 1 356 ? -0.497 -15.278 7.530 1.00 97.44 356 ASN A C 1
ATOM 2882 O O . ASN A 1 356 ? -1.336 -15.237 6.623 1.00 97.44 356 ASN A O 1
ATOM 2886 N N . ARG A 1 357 ? -0.171 -14.191 8.238 1.00 98.12 357 ARG A N 1
ATOM 2887 C CA . ARG A 1 357 ? -0.826 -12.884 8.085 1.00 98.12 357 ARG A CA 1
ATOM 2888 C C . ARG A 1 357 ? -0.500 -12.226 6.751 1.00 98.12 357 ARG A C 1
ATOM 2890 O O . ARG A 1 357 ? -1.350 -11.508 6.236 1.00 98.12 357 ARG A O 1
ATOM 2897 N N . ILE A 1 358 ? 0.668 -12.491 6.165 1.00 98.31 358 ILE A N 1
ATOM 2898 C CA . ILE A 1 358 ? 1.053 -11.971 4.844 1.00 98.31 358 ILE A CA 1
ATOM 2899 C C . ILE A 1 358 ? 0.071 -12.487 3.788 1.00 98.31 358 ILE A C 1
ATOM 2901 O O . ILE A 1 358 ? -0.577 -11.705 3.089 1.00 98.31 358 ILE A O 1
ATOM 2905 N N . LEU A 1 359 ? -0.092 -13.810 3.725 1.00 98.44 359 LEU A N 1
ATOM 2906 C CA . LEU A 1 359 ? -0.962 -14.470 2.753 1.00 98.44 359 LEU A CA 1
ATOM 2907 C C . LEU A 1 359 ? -2.438 -14.172 3.010 1.00 98.44 359 LEU A C 1
ATOM 2909 O O . LEU A 1 359 ? -3.177 -13.880 2.071 1.00 98.44 359 LEU A O 1
ATOM 2913 N N . ALA A 1 360 ? -2.867 -14.189 4.275 1.00 98.62 360 ALA A N 1
ATOM 2914 C CA . ALA A 1 360 ? -4.246 -13.879 4.635 1.00 98.62 360 ALA A CA 1
ATOM 2915 C C . ALA A 1 360 ? -4.630 -12.438 4.272 1.00 98.62 360 ALA A C 1
ATOM 2917 O O . ALA A 1 360 ? -5.712 -12.210 3.734 1.00 98.62 360 ALA A O 1
ATOM 2918 N N . THR A 1 361 ? -3.734 -11.476 4.509 1.00 98.81 361 THR A N 1
ATOM 2919 C CA . THR A 1 361 ? -3.938 -10.063 4.155 1.00 98.81 361 THR A CA 1
ATOM 2920 C C . THR A 1 361 ? -3.970 -9.875 2.639 1.00 98.81 361 THR A C 1
ATOM 2922 O O . THR A 1 361 ? -4.872 -9.216 2.121 1.00 98.81 361 THR A O 1
ATOM 2925 N N . ALA A 1 362 ? -3.054 -10.516 1.903 1.00 98.69 362 ALA A N 1
ATOM 2926 C CA . ALA A 1 362 ? -3.070 -10.499 0.440 1.00 98.69 362 ALA A CA 1
ATOM 2927 C C . ALA A 1 362 ? -4.369 -11.107 -0.119 1.00 98.69 362 ALA A C 1
ATOM 2929 O O . ALA A 1 362 ? -4.960 -10.569 -1.054 1.00 98.69 362 ALA A O 1
ATOM 2930 N N . ALA A 1 363 ? -4.846 -12.204 0.474 1.00 98.62 363 ALA A N 1
ATOM 2931 C CA . ALA A 1 363 ? -6.058 -12.897 0.048 1.00 98.62 363 ALA A CA 1
ATOM 2932 C C . ALA A 1 363 ? -7.337 -12.137 0.402 1.00 98.62 363 ALA A C 1
ATOM 2934 O O . ALA A 1 363 ? -8.315 -12.226 -0.340 1.00 98.62 363 ALA A O 1
ATOM 2935 N N . TYR A 1 364 ? -7.334 -11.382 1.501 1.00 98.69 364 TYR A N 1
ATOM 2936 C CA . TYR A 1 364 ? -8.440 -10.500 1.856 1.00 98.69 364 TYR A CA 1
ATOM 2937 C C . TYR A 1 364 ? -8.662 -9.440 0.767 1.00 98.69 364 TYR A C 1
ATOM 2939 O O . TYR A 1 364 ? -9.792 -9.256 0.324 1.00 98.69 364 TYR A O 1
ATOM 2947 N N . ASN A 1 365 ? -7.579 -8.823 0.279 1.00 98.56 365 ASN A N 1
ATOM 2948 C CA . ASN A 1 365 ? -7.629 -7.773 -0.741 1.00 98.56 365 ASN A CA 1
ATOM 2949 C C . ASN A 1 365 ? -7.804 -8.312 -2.176 1.00 98.56 365 ASN A C 1
ATOM 2951 O O . ASN A 1 365 ? -8.685 -7.866 -2.904 1.00 98.56 365 ASN A O 1
ATOM 2955 N N . ALA A 1 366 ? -6.987 -9.282 -2.596 1.00 97.81 366 ALA A N 1
ATOM 2956 C CA . ALA A 1 366 ? -6.940 -9.749 -3.988 1.00 97.81 366 ALA A CA 1
ATOM 2957 C C . ALA A 1 366 ? -7.777 -11.010 -4.263 1.00 97.81 366 ALA A C 1
ATOM 2959 O O . ALA A 1 366 ? -7.954 -11.414 -5.418 1.00 97.81 366 ALA A O 1
ATOM 2960 N N . GLY A 1 367 ? -8.283 -11.649 -3.210 1.00 97.81 367 GLY A N 1
ATOM 2961 C CA . GLY A 1 367 ? -8.955 -12.939 -3.267 1.00 97.81 367 GLY A CA 1
ATOM 2962 C C . GLY A 1 367 ? -7.977 -14.122 -3.162 1.00 97.81 367 GLY A C 1
ATOM 2963 O O . GLY A 1 367 ? -6.890 -14.105 -3.749 1.00 97.81 367 GLY A O 1
ATOM 2964 N N . PRO A 1 368 ? -8.365 -15.209 -2.470 1.00 97.94 368 PRO A N 1
ATOM 2965 C CA . PRO A 1 368 ? -7.463 -16.323 -2.178 1.00 97.94 368 PRO A CA 1
ATOM 2966 C C . PRO A 1 368 ? -6.997 -17.088 -3.424 1.00 97.94 368 PRO A C 1
ATOM 2968 O O . PRO A 1 368 ? -5.866 -17.554 -3.462 1.00 97.94 368 PRO A O 1
ATOM 2971 N N . ALA A 1 369 ? -7.819 -17.171 -4.477 1.00 97.88 369 ALA A N 1
ATOM 2972 C CA . ALA A 1 369 ? -7.439 -17.858 -5.715 1.00 97.88 369 ALA A CA 1
ATOM 2973 C C . ALA A 1 369 ? -6.238 -17.198 -6.421 1.00 97.88 369 ALA A C 1
ATOM 2975 O O . ALA A 1 369 ? -5.429 -17.890 -7.044 1.00 97.88 369 ALA A O 1
ATOM 2976 N N . ARG A 1 370 ? -6.100 -15.866 -6.313 1.00 97.94 370 ARG A N 1
ATOM 2977 C CA . ARG A 1 370 ? -4.932 -15.149 -6.844 1.00 97.94 370 ARG A CA 1
ATOM 2978 C C . ARG A 1 370 ? -3.691 -15.446 -6.019 1.00 97.94 370 ARG A C 1
ATOM 2980 O O . ARG A 1 370 ? -2.665 -15.769 -6.603 1.00 97.94 370 ARG A O 1
ATOM 2987 N N . VAL A 1 371 ? -3.812 -15.417 -4.692 1.00 98.19 371 VAL A N 1
ATOM 2988 C CA . VAL A 1 371 ? -2.707 -15.752 -3.782 1.00 98.19 371 VAL A CA 1
ATOM 2989 C C . VAL A 1 371 ? -2.207 -17.174 -4.025 1.00 98.19 371 VAL A C 1
ATOM 2991 O O . VAL A 1 371 ? -1.005 -17.360 -4.187 1.00 98.19 371 VAL A O 1
ATOM 2994 N N . ASP A 1 372 ? -3.103 -18.154 -4.186 1.00 97.62 372 ASP A N 1
ATOM 2995 C CA . ASP A 1 372 ? -2.710 -19.522 -4.548 1.00 97.62 372 ASP A CA 1
ATOM 2996 C C . ASP A 1 372 ? -1.946 -19.566 -5.881 1.00 97.62 372 ASP A C 1
ATOM 2998 O O . ASP A 1 372 ? -0.992 -20.325 -6.043 1.00 97.62 372 ASP A O 1
ATOM 3002 N N . SER A 1 373 ? -2.368 -18.765 -6.865 1.00 97.62 373 SER A N 1
ATOM 3003 C CA . SER A 1 373 ? -1.669 -18.671 -8.148 1.00 97.62 373 SER A CA 1
ATOM 3004 C C . SER A 1 373 ? -0.287 -18.042 -8.009 1.00 97.62 373 SER A C 1
ATOM 3006 O O . SER A 1 373 ? 0.633 -18.488 -8.689 1.00 97.62 373 SER A O 1
ATOM 3008 N N . TRP A 1 374 ? -0.132 -17.018 -7.172 1.00 97.00 374 TRP A N 1
ATOM 3009 C CA . TRP A 1 374 ? 1.154 -16.361 -6.940 1.00 97.00 374 TRP A CA 1
ATOM 3010 C C . TRP A 1 374 ? 2.124 -17.283 -6.200 1.00 97.00 374 TRP A C 1
ATOM 3012 O O . TRP A 1 374 ? 3.258 -17.419 -6.640 1.00 97.00 374 TRP A O 1
ATOM 3022 N N . LEU A 1 375 ? 1.652 -18.006 -5.178 1.00 96.06 375 LEU A N 1
ATOM 3023 C CA . LEU A 1 375 ? 2.424 -19.047 -4.485 1.00 96.06 375 LEU A CA 1
ATOM 3024 C C . LEU A 1 375 ? 2.899 -20.152 -5.441 1.00 96.06 375 LEU A C 1
ATOM 3026 O O . LEU A 1 375 ? 4.047 -20.580 -5.390 1.00 96.06 375 LEU A O 1
ATOM 3030 N N . ARG A 1 376 ? 2.047 -20.602 -6.374 1.00 95.56 376 ARG A N 1
ATOM 3031 C CA . ARG A 1 376 ? 2.468 -21.585 -7.392 1.00 95.56 376 ARG A CA 1
ATOM 3032 C C . ARG A 1 376 ? 3.549 -21.052 -8.332 1.00 95.56 376 ARG A C 1
ATOM 3034 O O . ARG A 1 376 ? 4.360 -21.834 -8.808 1.00 95.56 376 ARG A O 1
ATOM 3041 N N . GLN A 1 377 ? 3.546 -19.752 -8.626 1.00 92.19 377 GLN A N 1
ATOM 3042 C CA . GLN A 1 377 ? 4.542 -19.134 -9.508 1.00 92.19 377 GLN A CA 1
ATOM 3043 C C . GLN A 1 377 ? 5.911 -18.977 -8.840 1.00 92.19 377 GLN A C 1
ATOM 3045 O O . GLN A 1 377 ? 6.914 -18.964 -9.547 1.00 92.19 377 GLN A O 1
ATOM 3050 N N . THR A 1 378 ? 5.951 -18.826 -7.516 1.00 92.00 378 THR A N 1
ATOM 3051 C CA . THR A 1 378 ? 7.189 -18.74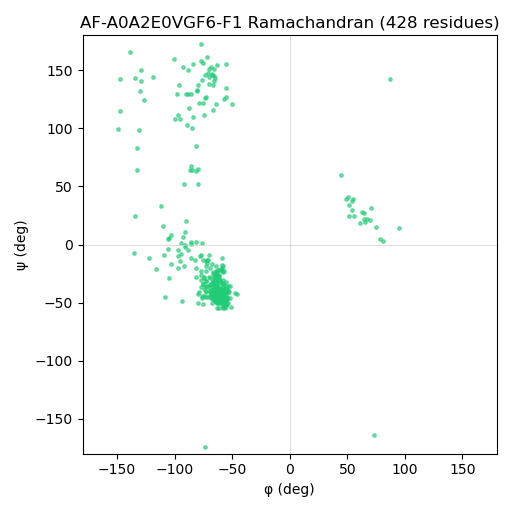3 -6.724 1.00 92.00 378 THR A CA 1
ATOM 3052 C C . THR A 1 378 ? 7.640 -20.104 -6.207 1.00 92.00 378 THR A C 1
ATOM 3054 O O . THR A 1 378 ? 8.802 -20.261 -5.863 1.00 92.00 378 THR A O 1
ATOM 3057 N N . ALA A 1 379 ? 6.751 -21.101 -6.180 1.00 91.00 379 ALA A N 1
ATOM 3058 C CA . ALA A 1 379 ? 7.040 -22.482 -5.798 1.00 91.00 379 ALA A CA 1
ATOM 3059 C C . ALA A 1 379 ? 7.716 -22.627 -4.417 1.00 91.00 379 ALA A C 1
ATOM 3061 O O . ALA A 1 379 ? 8.471 -23.573 -4.197 1.00 91.00 379 ALA A O 1
ATOM 3062 N N . GLY A 1 380 ? 7.454 -21.706 -3.480 1.00 89.62 380 GLY A N 1
ATOM 3063 C CA . GLY A 1 380 ? 8.062 -21.743 -2.150 1.00 89.62 380 GLY A CA 1
ATOM 3064 C C . GLY A 1 380 ? 9.560 -21.437 -2.139 1.00 89.62 380 GLY A C 1
ATOM 3065 O O . GLY A 1 380 ? 10.249 -21.862 -1.213 1.00 89.62 380 GLY A O 1
ATOM 3066 N N . THR A 1 381 ? 10.099 -20.763 -3.160 1.00 91.69 381 THR A N 1
ATOM 3067 C CA . THR A 1 381 ? 11.537 -20.456 -3.233 1.00 91.69 381 THR A CA 1
ATOM 3068 C C . THR A 1 381 ? 11.891 -19.076 -2.698 1.00 91.69 381 THR A C 1
ATOM 3070 O O . THR A 1 381 ? 13.073 -18.803 -2.493 1.00 91.69 381 THR A O 1
ATOM 3073 N N . LEU A 1 382 ? 10.913 -18.186 -2.497 1.00 93.19 382 LEU A N 1
ATOM 3074 C CA . LEU A 1 382 ? 11.187 -16.814 -2.084 1.00 93.19 382 LEU A CA 1
ATOM 3075 C C . LEU A 1 382 ? 11.059 -16.638 -0.573 1.00 93.19 382 LEU A C 1
ATOM 3077 O O . LEU A 1 382 ? 10.077 -17.090 0.011 1.00 93.19 382 LEU A O 1
ATOM 3081 N N . PRO A 1 383 ? 11.988 -15.913 0.067 1.00 94.75 383 PRO A N 1
ATOM 3082 C CA . PRO A 1 383 ? 11.763 -15.373 1.400 1.00 94.75 383 PRO A CA 1
ATOM 3083 C C . PRO A 1 383 ? 10.492 -14.507 1.458 1.00 94.75 383 PRO A C 1
ATOM 3085 O O . PRO A 1 383 ? 10.045 -13.951 0.452 1.00 94.75 383 PRO A O 1
ATOM 3088 N N . TYR A 1 384 ? 9.903 -14.382 2.647 1.00 95.50 384 TYR A N 1
ATOM 3089 C CA . TYR A 1 384 ? 8.615 -13.710 2.858 1.00 95.50 384 TYR A CA 1
ATOM 3090 C C . TYR A 1 384 ? 8.568 -12.261 2.334 1.00 95.50 384 TYR A C 1
ATOM 3092 O O . TYR A 1 384 ? 7.579 -11.837 1.739 1.00 95.50 384 TYR A O 1
ATOM 3100 N N . ASP A 1 385 ? 9.639 -11.501 2.554 1.00 96.31 385 ASP A N 1
ATOM 3101 C CA . ASP A 1 385 ? 9.822 -10.108 2.152 1.00 96.31 385 ASP A CA 1
ATOM 3102 C C . ASP A 1 385 ? 9.904 -10.004 0.628 1.00 96.31 385 ASP A C 1
ATOM 3104 O O . ASP A 1 385 ? 9.233 -9.164 0.026 1.00 96.31 385 ASP A O 1
ATOM 3108 N N . ALA A 1 386 ? 10.647 -10.918 -0.001 1.00 97.31 386 ALA A N 1
ATOM 3109 C CA . ALA A 1 386 ? 10.764 -11.010 -1.451 1.00 97.31 386 ALA A CA 1
ATOM 3110 C C . ALA A 1 386 ? 9.424 -11.367 -2.086 1.00 97.31 386 ALA A C 1
ATOM 3112 O O . ALA A 1 386 ? 9.040 -10.750 -3.077 1.00 97.31 386 ALA A O 1
ATOM 3113 N N . TRP A 1 387 ? 8.676 -12.298 -1.489 1.00 97.69 387 TRP A N 1
ATOM 3114 C CA . TRP A 1 387 ? 7.343 -12.654 -1.963 1.00 97.69 387 TRP A CA 1
ATOM 3115 C C . TRP A 1 387 ? 6.380 -11.462 -1.919 1.00 97.69 387 TRP A C 1
ATOM 3117 O O . TRP A 1 387 ? 5.706 -11.199 -2.915 1.00 97.69 387 TRP A O 1
ATOM 3127 N N . ILE A 1 388 ? 6.357 -10.699 -0.814 1.00 97.88 388 ILE A N 1
ATOM 3128 C CA . ILE A 1 388 ? 5.560 -9.463 -0.712 1.00 97.88 388 ILE A CA 1
ATOM 3129 C C . ILE A 1 388 ? 5.954 -8.494 -1.827 1.00 97.88 388 ILE A C 1
ATOM 3131 O O . ILE A 1 388 ? 5.091 -8.001 -2.553 1.00 97.88 388 ILE A O 1
ATOM 3135 N N . GLU A 1 389 ? 7.252 -8.240 -1.992 1.00 97.12 389 GLU A N 1
ATOM 3136 C CA . GLU A 1 389 ? 7.772 -7.280 -2.967 1.00 97.12 389 GLU A CA 1
ATOM 3137 C C . GLU A 1 389 ? 7.464 -7.658 -4.417 1.00 97.12 389 GLU A C 1
ATOM 3139 O O . GLU A 1 389 ? 7.383 -6.781 -5.268 1.00 97.12 389 GLU A O 1
ATOM 3144 N N . VAL A 1 390 ? 7.241 -8.934 -4.725 1.00 96.44 390 VAL A N 1
ATOM 3145 C CA . VAL A 1 390 ? 6.939 -9.375 -6.094 1.00 96.44 390 VAL A CA 1
ATOM 3146 C C . VAL A 1 390 ? 5.460 -9.679 -6.320 1.00 96.44 390 VAL A C 1
ATOM 3148 O O . VAL A 1 390 ? 5.106 -10.145 -7.407 1.00 96.44 390 VAL A O 1
ATOM 3151 N N . ILE A 1 391 ? 4.579 -9.369 -5.352 1.00 97.56 391 ILE A N 1
ATOM 3152 C CA . ILE A 1 391 ? 3.123 -9.418 -5.555 1.00 97.56 391 ILE A CA 1
ATOM 3153 C C . ILE A 1 391 ? 2.794 -8.627 -6.837 1.00 97.56 391 ILE A C 1
ATOM 3155 O O . ILE A 1 391 ? 3.115 -7.434 -6.907 1.00 97.56 391 ILE A O 1
ATOM 3159 N N . PRO A 1 392 ? 2.164 -9.249 -7.857 1.00 95.38 392 PRO A N 1
ATOM 3160 C CA . PRO A 1 392 ? 1.983 -8.622 -9.169 1.00 95.38 392 PRO A CA 1
ATOM 3161 C C . PRO A 1 392 ? 1.098 -7.378 -9.170 1.00 95.38 392 PRO A C 1
ATOM 3163 O O . PRO A 1 392 ? 1.175 -6.577 -10.096 1.00 95.38 392 PRO A O 1
ATOM 3166 N N . PHE A 1 393 ? 0.227 -7.235 -8.171 1.00 96.19 393 PHE A N 1
ATOM 3167 C CA . PHE A 1 393 ? -0.666 -6.091 -8.031 1.00 96.19 393 PHE A CA 1
ATOM 3168 C C . PHE A 1 393 ? -0.045 -5.075 -7.068 1.00 96.19 393 PHE A C 1
ATOM 3170 O O . PHE A 1 393 ? 0.019 -5.361 -5.870 1.00 96.19 393 PHE A O 1
ATOM 3177 N N . PRO A 1 394 ? 0.384 -3.889 -7.549 1.00 95.94 394 PRO A N 1
ATOM 3178 C CA . PRO A 1 394 ? 0.979 -2.870 -6.685 1.00 95.94 394 PRO A CA 1
ATOM 3179 C C . PRO A 1 394 ? 0.044 -2.445 -5.549 1.00 95.94 394 PRO A C 1
ATOM 3181 O O . PRO A 1 394 ? 0.492 -2.249 -4.424 1.00 95.94 394 PRO A O 1
ATOM 3184 N N . GLU A 1 395 ? -1.265 -2.374 -5.819 1.00 96.50 395 GLU A N 1
ATOM 3185 C CA . GLU A 1 395 ? -2.285 -2.094 -4.804 1.00 96.50 395 GLU A CA 1
ATOM 3186 C C . GLU A 1 395 ? -2.248 -3.127 -3.671 1.00 96.50 395 GLU A C 1
ATOM 3188 O O . GLU A 1 395 ? -2.116 -2.755 -2.509 1.00 96.50 395 GLU A O 1
ATOM 3193 N N . THR A 1 396 ? -2.278 -4.423 -3.998 1.00 98.31 396 THR A N 1
ATOM 3194 C CA . THR A 1 396 ? -2.228 -5.503 -3.003 1.00 98.31 396 THR A CA 1
ATOM 3195 C C . THR A 1 396 ? -0.892 -5.546 -2.266 1.00 98.31 396 THR A C 1
ATOM 3197 O O . THR A 1 396 ? -0.866 -5.782 -1.060 1.00 98.31 396 THR A O 1
ATOM 3200 N N . ARG A 1 397 ? 0.223 -5.283 -2.956 1.00 98.38 397 ARG A N 1
ATOM 3201 C CA . ARG A 1 397 ? 1.549 -5.183 -2.330 1.00 98.38 397 ARG A CA 1
ATOM 3202 C C . ARG A 1 397 ? 1.572 -4.105 -1.250 1.00 98.38 397 ARG A C 1
ATOM 3204 O O . ARG A 1 397 ? 1.902 -4.391 -0.100 1.00 98.38 397 ARG A O 1
ATOM 3211 N N . ASN A 1 398 ? 1.163 -2.893 -1.615 1.00 98.25 398 ASN A N 1
ATOM 3212 C CA . ASN A 1 398 ? 1.100 -1.761 -0.696 1.00 98.25 398 ASN A CA 1
ATOM 3213 C C . ASN A 1 398 ? 0.091 -2.023 0.428 1.00 98.25 398 ASN A C 1
ATOM 3215 O O . ASN A 1 398 ? 0.353 -1.691 1.578 1.00 98.25 398 ASN A O 1
ATOM 3219 N N . TYR A 1 399 ? -1.036 -2.669 0.120 1.00 98.62 399 TYR A N 1
ATOM 3220 C CA . TYR A 1 399 ? -2.042 -3.057 1.105 1.00 98.62 399 TYR A CA 1
ATOM 3221 C C . TYR A 1 399 ? -1.454 -3.970 2.188 1.00 98.62 399 TYR A C 1
ATOM 3223 O O . TYR A 1 399 ? -1.618 -3.693 3.374 1.00 98.62 399 TYR A O 1
ATOM 3231 N N . VAL A 1 400 ? -0.721 -5.022 1.803 1.00 98.75 400 VAL A N 1
ATOM 3232 C CA . VAL A 1 400 ? -0.078 -5.943 2.757 1.00 98.75 400 VAL A CA 1
ATOM 3233 C C . VAL A 1 400 ? 0.941 -5.209 3.627 1.00 98.75 400 VAL A C 1
ATOM 3235 O O . VAL A 1 400 ? 0.896 -5.324 4.852 1.00 98.75 400 VAL A O 1
ATOM 3238 N N . GLN A 1 401 ? 1.822 -4.417 3.010 1.00 98.69 401 GLN A N 1
ATOM 3239 C CA . GLN A 1 401 ? 2.832 -3.632 3.726 1.00 98.69 401 GLN A CA 1
ATOM 3240 C C . GLN A 1 401 ? 2.184 -2.660 4.726 1.00 98.69 401 GLN A C 1
ATOM 3242 O O . GLN A 1 401 ? 2.583 -2.609 5.893 1.00 98.69 401 GLN A O 1
ATOM 3247 N N . ASN A 1 402 ? 1.141 -1.943 4.301 1.00 98.62 402 ASN A N 1
ATOM 3248 C CA . ASN A 1 402 ? 0.419 -0.989 5.137 1.00 98.62 402 ASN A CA 1
ATOM 3249 C C . ASN A 1 402 ? -0.309 -1.667 6.291 1.00 98.62 402 ASN A C 1
ATOM 3251 O O . ASN A 1 402 ? -0.191 -1.200 7.416 1.00 98.62 402 ASN A O 1
ATOM 3255 N N . VAL A 1 403 ? -1.041 -2.760 6.059 1.00 98.75 403 VAL A N 1
ATOM 3256 C CA . VAL A 1 403 ? -1.769 -3.455 7.134 1.00 98.75 403 VAL A CA 1
ATOM 3257 C C . VAL A 1 403 ? -0.801 -3.976 8.192 1.00 98.75 403 VAL A C 1
ATOM 3259 O O . VAL A 1 403 ? -1.049 -3.785 9.382 1.00 98.75 403 VAL A O 1
ATOM 3262 N N . LEU A 1 404 ? 0.331 -4.562 7.791 1.00 98.56 404 LEU A N 1
ATOM 3263 C CA . LEU A 1 404 ? 1.345 -5.029 8.739 1.00 98.56 404 LEU A CA 1
ATOM 3264 C C . LEU A 1 404 ? 1.953 -3.861 9.530 1.00 98.56 404 LEU A C 1
ATOM 3266 O O . LEU A 1 404 ? 2.012 -3.929 10.760 1.00 98.56 404 LEU A O 1
ATOM 3270 N N . ALA A 1 405 ? 2.304 -2.756 8.867 1.00 98.38 405 ALA A N 1
ATOM 3271 C CA . ALA A 1 405 ? 2.812 -1.559 9.538 1.00 98.38 405 ALA A CA 1
ATOM 3272 C C . ALA A 1 405 ? 1.767 -0.914 10.471 1.00 98.38 405 ALA A C 1
ATOM 3274 O O . ALA A 1 405 ? 2.057 -0.592 11.621 1.00 98.38 405 ALA A O 1
ATOM 3275 N N . PHE A 1 406 ? 0.519 -0.771 10.030 1.00 98.62 406 PHE A N 1
ATOM 3276 C CA . PHE A 1 406 ? -0.568 -0.225 10.844 1.00 98.62 406 PHE A CA 1
ATOM 3277 C C . PHE A 1 406 ? -0.867 -1.115 12.050 1.00 98.62 406 PHE A C 1
ATOM 3279 O O . PHE A 1 406 ? -1.178 -0.603 13.125 1.00 98.62 406 PHE A O 1
ATOM 3286 N N . SER A 1 407 ? -0.718 -2.435 11.908 1.00 98.38 407 SER A N 1
ATOM 3287 C CA . SER A 1 407 ? -0.902 -3.374 13.014 1.00 98.38 407 SER A CA 1
ATOM 3288 C C . SER A 1 407 ? 0.122 -3.164 14.132 1.00 98.38 407 SER A C 1
ATOM 3290 O O . SER A 1 407 ? -0.248 -3.314 15.295 1.00 98.38 407 SER A O 1
ATOM 3292 N N . MET A 1 408 ? 1.354 -2.747 13.811 1.00 97.94 408 MET A N 1
ATOM 3293 C CA . MET A 1 408 ? 2.373 -2.367 14.801 1.00 97.94 408 MET A CA 1
ATOM 3294 C C . MET A 1 408 ? 1.990 -1.087 15.543 1.00 97.94 408 MET A C 1
ATOM 3296 O O . MET A 1 408 ? 2.125 -1.007 16.761 1.00 97.94 408 MET A O 1
ATOM 3300 N N . ILE A 1 409 ? 1.451 -0.098 14.825 1.00 98.00 409 ILE A N 1
ATOM 3301 C CA . ILE A 1 409 ? 0.999 1.164 15.424 1.00 98.00 409 ILE A CA 1
ATOM 3302 C C . ILE A 1 409 ? -0.158 0.904 16.394 1.00 98.00 409 ILE A C 1
ATOM 3304 O O . ILE A 1 409 ? -0.149 1.395 17.522 1.00 98.00 409 ILE A O 1
ATOM 3308 N N . TYR A 1 410 ? -1.141 0.095 15.992 1.00 98.56 410 TYR A N 1
ATOM 3309 C CA . TYR A 1 410 ? -2.242 -0.276 16.879 1.00 98.56 410 TYR A CA 1
ATOM 3310 C C . TYR A 1 410 ? -1.792 -1.124 18.064 1.00 98.56 410 TYR A C 1
ATOM 3312 O O . TYR A 1 410 ? -2.295 -0.916 19.163 1.00 98.56 410 TYR A O 1
ATOM 3320 N N . ALA A 1 411 ? -0.844 -2.042 17.873 1.00 97.56 411 ALA A N 1
ATOM 3321 C CA . ALA A 1 411 ? -0.286 -2.813 18.975 1.00 97.56 411 ALA A CA 1
ATOM 3322 C C . ALA A 1 411 ? 0.382 -1.899 20.008 1.00 97.56 411 ALA A C 1
ATOM 3324 O O . ALA A 1 411 ? 0.066 -1.998 21.190 1.00 97.56 411 ALA A O 1
ATOM 3325 N N . HIS A 1 412 ? 1.180 -0.926 19.558 1.00 96.25 412 HIS A N 1
ATOM 3326 C CA . HIS A 1 412 ? 1.760 0.088 20.435 1.00 96.25 412 HIS A CA 1
ATOM 3327 C C . HIS A 1 412 ? 0.692 0.898 21.183 1.00 96.25 412 HIS A C 1
ATOM 3329 O O . HIS A 1 412 ? 0.771 1.032 22.399 1.00 96.25 412 HIS A O 1
ATOM 3335 N N . LYS A 1 413 ? -0.358 1.373 20.496 1.00 96.25 413 LYS A N 1
ATOM 3336 C CA . LYS A 1 413 ? -1.477 2.086 21.148 1.00 96.25 413 LYS A CA 1
ATOM 3337 C C . LYS A 1 413 ? -2.231 1.237 22.177 1.00 96.25 413 LYS A C 1
ATOM 3339 O O . LYS A 1 413 ? -2.855 1.791 23.077 1.00 96.25 413 LYS A O 1
ATOM 3344 N N . LEU A 1 414 ? -2.217 -0.083 22.015 1.00 96.69 414 LEU A N 1
ATOM 3345 C CA . LEU A 1 414 ? -2.834 -1.047 22.925 1.00 96.69 414 LEU A CA 1
ATOM 3346 C C . LEU A 1 414 ? -1.848 -1.568 23.986 1.00 96.69 414 LEU A C 1
ATOM 3348 O O . LEU A 1 414 ? -2.211 -2.467 24.741 1.00 96.69 414 LEU A O 1
ATOM 3352 N N . ASN A 1 415 ? -0.630 -1.012 24.056 1.00 96.00 415 ASN A N 1
ATOM 3353 C CA . ASN A 1 415 ? 0.455 -1.449 24.939 1.00 96.00 415 ASN A CA 1
ATOM 3354 C C . ASN A 1 415 ? 0.789 -2.945 24.792 1.00 96.00 415 ASN A C 1
ATOM 3356 O O . ASN A 1 415 ? 1.066 -3.635 25.772 1.00 96.00 415 ASN A O 1
ATOM 3360 N N . LEU A 1 416 ? 0.727 -3.453 23.561 1.00 95.12 416 LEU A N 1
ATOM 3361 C CA . LEU A 1 416 ? 1.079 -4.825 23.219 1.00 95.12 416 LEU A CA 1
ATOM 3362 C C . LEU A 1 416 ? 2.506 -4.867 22.673 1.00 95.12 416 LEU A C 1
ATOM 3364 O O . LEU A 1 416 ? 2.836 -4.137 21.737 1.00 95.12 416 LEU A O 1
ATOM 3368 N N . ASP A 1 417 ? 3.319 -5.767 23.218 1.00 90.19 417 ASP A N 1
ATOM 3369 C CA . ASP A 1 417 ? 4.623 -6.105 22.654 1.00 90.19 417 ASP A CA 1
ATOM 3370 C C . ASP A 1 417 ? 4.436 -7.168 21.566 1.00 90.19 417 ASP A C 1
ATOM 3372 O O . ASP A 1 417 ? 4.204 -8.348 21.846 1.00 90.19 417 ASP A O 1
ATOM 3376 N N . VAL A 1 418 ? 4.441 -6.730 20.306 1.00 91.75 418 VAL A N 1
ATOM 3377 C CA . VAL A 1 418 ? 4.302 -7.613 19.145 1.00 91.75 418 VAL A CA 1
ATOM 3378 C C . VAL A 1 418 ? 5.414 -7.346 18.148 1.00 91.75 418 VAL A C 1
ATOM 3380 O O . VAL A 1 418 ? 5.889 -6.224 17.986 1.00 91.75 418 VAL A O 1
ATOM 3383 N N . LYS A 1 419 ? 5.781 -8.393 17.417 1.00 91.56 419 LYS A N 1
ATOM 3384 C CA . LYS A 1 419 ? 6.674 -8.295 16.266 1.00 91.56 419 LYS A CA 1
ATOM 3385 C C . LYS A 1 419 ? 5.872 -8.010 15.003 1.00 91.56 419 LYS A C 1
ATOM 3387 O O . LYS A 1 419 ? 4.737 -8.481 14.865 1.00 91.56 419 LYS A O 1
ATOM 3392 N N . ILE A 1 420 ? 6.485 -7.306 14.050 1.00 93.62 420 ILE A N 1
ATOM 3393 C CA . ILE A 1 420 ? 5.857 -7.056 12.744 1.00 93.62 420 ILE A CA 1
ATOM 3394 C C . ILE A 1 420 ? 5.504 -8.377 12.063 1.00 93.62 420 ILE A C 1
ATOM 3396 O O . ILE A 1 420 ? 4.382 -8.547 11.590 1.00 93.62 420 ILE A O 1
ATOM 3400 N N . LEU A 1 421 ? 6.418 -9.348 12.119 1.00 93.81 421 LEU A N 1
ATOM 3401 C CA . LEU A 1 421 ? 6.231 -10.708 11.630 1.00 93.81 421 LEU A CA 1
ATOM 3402 C C . LEU A 1 421 ? 6.609 -11.730 12.703 1.00 93.81 421 LEU A C 1
ATOM 3404 O O . LEU A 1 421 ? 7.589 -11.569 13.431 1.00 93.81 421 LEU A O 1
ATOM 3408 N N . GLU A 1 422 ? 5.836 -12.802 12.793 1.00 92.56 422 GLU A N 1
ATOM 3409 C CA . GLU A 1 422 ? 6.107 -13.923 13.682 1.00 92.56 422 GLU A CA 1
ATOM 3410 C C . GLU A 1 422 ? 7.249 -14.781 13.126 1.00 92.56 422 GLU A C 1
ATOM 3412 O O . GLU A 1 422 ? 7.484 -14.831 11.918 1.00 92.56 422 GLU A O 1
ATOM 3417 N N . ALA A 1 423 ? 7.940 -15.525 13.995 1.00 91.00 423 ALA A N 1
ATOM 3418 C CA . ALA A 1 423 ? 9.067 -16.366 13.583 1.00 91.00 423 ALA A CA 1
ATOM 3419 C C . ALA A 1 423 ? 8.692 -17.358 12.463 1.00 91.00 423 ALA A C 1
ATOM 3421 O O . ALA A 1 423 ? 9.446 -17.505 11.505 1.00 91.00 423 ALA A O 1
ATOM 3422 N N . ARG A 1 424 ? 7.496 -17.964 12.541 1.00 91.50 424 ARG A N 1
ATOM 3423 C CA . ARG A 1 424 ? 6.968 -18.888 11.519 1.00 91.50 424 ARG A CA 1
ATOM 3424 C C . ARG A 1 424 ? 6.697 -18.228 10.167 1.00 91.50 424 ARG A C 1
ATOM 3426 O O . ARG A 1 424 ? 6.742 -18.896 9.143 1.00 91.50 424 ARG A O 1
ATOM 3433 N N . GLU A 1 425 ? 6.373 -16.937 10.162 1.00 94.00 425 GLU A N 1
ATOM 3434 C CA . GLU A 1 425 ? 6.125 -16.190 8.927 1.00 94.00 425 GLU A CA 1
ATOM 3435 C C . GLU A 1 425 ? 7.448 -15.856 8.246 1.00 94.00 425 GLU A C 1
ATOM 3437 O O . GLU A 1 425 ? 7.533 -15.925 7.027 1.00 94.00 425 GLU A O 1
ATOM 3442 N N . LYS A 1 426 ? 8.490 -15.561 9.034 1.00 90.50 426 LYS A N 1
ATOM 3443 C CA . LYS A 1 426 ? 9.821 -15.238 8.510 1.00 90.50 426 LYS A CA 1
ATOM 3444 C C . LYS A 1 426 ? 10.603 -16.444 8.013 1.00 90.50 426 LYS A C 1
ATOM 3446 O O . LYS A 1 426 ? 11.389 -16.308 7.084 1.00 90.50 426 LYS A O 1
ATOM 3451 N N . SER A 1 427 ? 10.431 -17.599 8.653 1.00 88.06 427 SER A N 1
ATOM 3452 C CA . SER A 1 427 ? 11.145 -18.826 8.284 1.00 88.06 427 SER A CA 1
ATOM 3453 C C . SER A 1 427 ? 10.505 -19.576 7.116 1.00 88.06 427 SER A C 1
ATOM 3455 O O . SER A 1 427 ? 11.123 -20.482 6.561 1.00 88.06 427 SER A O 1
ATOM 3457 N N . ARG A 1 428 ? 9.266 -19.230 6.747 1.00 89.44 428 ARG A N 1
ATOM 3458 C CA . ARG A 1 428 ? 8.544 -19.860 5.644 1.00 89.44 428 ARG A CA 1
ATOM 3459 C C . ARG A 1 428 ? 8.882 -19.154 4.336 1.00 89.44 428 ARG A C 1
ATOM 3461 O O . ARG A 1 428 ? 8.524 -17.993 4.151 1.00 89.44 428 ARG A O 1
ATOM 3468 N N . ASN A 1 429 ? 9.489 -19.888 3.411 1.00 91.12 429 ASN A N 1
ATOM 3469 C CA . ASN A 1 429 ? 9.544 -19.451 2.022 1.00 91.12 429 ASN A CA 1
ATOM 3470 C C . ASN A 1 429 ? 8.165 -19.615 1.358 1.00 91.12 429 ASN A C 1
ATOM 3472 O O . ASN A 1 429 ? 7.411 -20.541 1.685 1.00 91.12 429 ASN A O 1
ATOM 3476 N N . LEU A 1 430 ? 7.840 -18.696 0.451 1.00 89.25 430 LEU A N 1
ATOM 3477 C CA . LEU A 1 430 ? 6.537 -18.520 -0.191 1.00 89.25 430 LEU A CA 1
ATOM 3478 C C . LEU A 1 430 ? 6.628 -18.639 -1.715 1.00 89.25 430 LEU A C 1
ATOM 3480 O O . LEU A 1 430 ? 7.652 -18.258 -2.324 1.00 89.25 430 LEU A O 1
#

Radius of gyration: 25.97 Å; Cα contacts (8 Å, |Δi|>4): 573; chains: 1; bounding box: 60×52×74 Å

Sequence (430 aa):
RLLAVDREPITLNQYPLFDEHSPEILAVIAHGLQHLARQNAEQALSLWNRYHQSHTFSPDAEKAIVTTLIRELFRQGRTLAADTLLENSLPNVDSSLVDWRLQQAIKAGLWRTVLTWADRLPSSMSDTSRWLYWRARALEMSGGDGAEVQRLLGKIAHERSFYGFLAAESLGQIPQMQHRPVDISAQRIDELASTPPFRRAEELLYHGDTTMARREWWHQLSGKDADQWIVAAKLAERWQWHHQAITSMIQAGYWDDIGVRFPLAYQTVFTRNARETAVPLHLLMALSRQESSFAPSIVSPAGARGLMQLMPATAAETAKREGIRYSSRRELFDPDVNVRLGSRYYRRMLERFDNNRILATAAYNAGPARVDSWLRQTAGTLPYDAWIEVIPFPETRNYVQNVLAFSMIYAHKLNLDVKILEAREKSRNL